Protein 6LZ2 (pdb70)

Solvent-accessible surface area: 28274 Å² total

Structure (mmCIF, N/CA/C/O backbone):
data_6LZ2
#
_entry.id   6LZ2
#
_cell.length_a   51.610
_cell.length_b   83.486
_cell.length_c   184.562
_cell.angle_alpha   90.000
_cell.angle_beta   90.000
_cell.angle_gamma   90.000
#
_symmetry.space_group_name_H-M   'P 21 21 21'
#
loop_
_entity.id
_entity.type
_entity.pdbx_description
1 polymer 'Thermostable green fluorescent protein'
2 polymer 'synthetic nanobody (sybody) 44 against the thermostable green fluorescent protein (TGP)'
3 non-polymer 'SODIUM ION'
4 non-polymer 'ACETATE ION'
5 non-polymer GLYCEROL
6 non-polymer 2-AMINO-2-HYDROXYMETHYL-PROPANE-1,3-DIOL
7 water water
#
loop_
_atom_site.group_PDB
_atom_site.id
_atom_site.type_symbol
_atom_site.label_atom_id
_atom_site.label_alt_id
_atom_site.label_comp_id
_atom_site.label_asym_id
_atom_site.label_entity_id
_atom_site.label_seq_id
_atom_site.pdbx_PDB_ins_code
_atom_site.Cartn_x
_atom_site.Cartn_y
_atom_site.Cartn_z
_atom_site.occupancy
_atom_site.B_iso_or_equiv
_atom_site.auth_seq_id
_atom_site.auth_comp_id
_atom_site.auth_asym_id
_atom_site.auth_atom_id
_atom_site.pdbx_PDB_model_num
ATOM 1 N N . ALA A 1 2 ? -26.99567 8.68033 45.95857 1.000 77.31452 2 ALA A N 1
ATOM 2 C CA . ALA A 1 2 ? -25.60371 8.85616 45.56669 1.000 73.04973 2 ALA A CA 1
ATOM 3 C C . ALA A 1 2 ? -24.65214 8.36527 46.65948 1.000 67.40058 2 ALA A C 1
ATOM 4 O O . ALA A 1 2 ? -24.87344 8.59655 47.84506 1.000 66.06451 2 ALA A O 1
ATOM 6 N N . SER A 1 3 ? -23.59792 7.67169 46.25541 1.000 70.22739 3 SER A N 1
ATOM 7 C CA . SER A 1 3 ? -22.49513 7.38243 47.15629 1.000 60.61183 3 SER A CA 1
ATOM 8 C C . SER A 1 3 ? -21.45037 8.48076 47.05177 1.000 55.66513 3 SER A C 1
ATOM 9 O O . SER A 1 3 ? -21.30941 9.13830 46.01384 1.000 56.49555 3 SER A O 1
ATOM 12 N N . VAL A 1 4 ? -20.70582 8.66954 48.14237 1.000 43.76655 4 VAL A N 1
ATOM 13 C CA . VAL A 1 4 ? -19.54331 9.54662 48.09598 1.000 47.66417 4 VAL A CA 1
ATOM 14 C C . VAL A 1 4 ? -18.46193 8.96216 47.19573 1.000 35.63393 4 VAL A C 1
ATOM 15 O O . VAL A 1 4 ? -17.60010 9.69932 46.70566 1.000 42.79909 4 VAL A O 1
ATOM 19 N N . ILE A 1 5 ? -18.49278 7.65210 46.95449 1.000 36.16116 5 ILE A N 1
ATOM 20 C CA . ILE A 1 5 ? -17.55183 7.00888 46.04522 1.000 39.30848 5 ILE A CA 1
ATOM 21 C C . ILE A 1 5 ? -18.17778 7.06540 44.65304 1.000 38.73680 5 ILE A C 1
ATOM 22 O O . ILE A 1 5 ? -19.09741 6.30241 44.34232 1.000 40.52971 5 ILE A O 1
ATOM 27 N N . LYS A 1 6 ? -17.67519 7.97747 43.81524 1.000 36.94400 6 LYS A N 1
ATOM 28 C CA . LYS A 1 6 ? -18.17361 8.20084 42.45955 1.000 41.33928 6 LYS A CA 1
ATOM 29 C C . LYS A 1 6 ? -17.70655 7.09653 41.51211 1.000 43.62396 6 LYS A C 1
ATOM 30 O O . LYS A 1 6 ? -16.76660 6.35803 41.82320 1.000 36.64681 6 LYS A O 1
ATOM 36 N N . PRO A 1 7 ? -18.34709 6.96377 40.33987 1.000 45.77850 7 PRO A N 1
ATOM 37 C CA . PRO A 1 7 ? -17.85701 5.99491 39.34264 1.000 42.14335 7 PRO A CA 1
ATOM 38 C C . PRO A 1 7 ? -16.42963 6.24680 38.89976 1.000 35.37701 7 PRO A C 1
ATOM 39 O O . PRO A 1 7 ? -15.75204 5.31024 38.45175 1.000 35.77369 7 PRO A O 1
ATOM 43 N N . GLU A 1 8 ? -15.95185 7.47565 38.99524 1.000 33.73525 8 GLU A N 1
ATOM 44 C CA . GLU A 1 8 ? -14.57179 7.78434 38.67760 1.000 40.27355 8 GLU A CA 1
ATOM 45 C C . GLU A 1 8 ? -14.01728 8.62200 39.81473 1.000 41.57256 8 GLU A C 1
ATOM 46 O O . GLU A 1 8 ? -14.63731 9.61185 40.21718 1.000 37.52948 8 GLU A O 1
ATOM 52 N N . MET A 1 9 ? -12.86708 8.21148 40.34423 1.000 37.51915 9 MET A N 1
ATOM 53 C CA . MET A 1 9 ? -12.22632 8.89399 41.45954 1.000 32.93983 9 MET A CA 1
ATOM 54 C C . MET A 1 9 ? -10.77919 9.15928 41.09296 1.000 33.31646 9 MET A C 1
ATOM 55 O O . MET A 1 9 ? -10.08836 8.25807 40.60846 1.000 31.71231 9 MET A O 1
ATOM 60 N N . LYS A 1 10 ? -10.32970 10.39147 41.30392 1.000 27.66256 10 LYS A N 1
ATOM 61 C CA . LYS A 1 10 ? -8.91942 10.68811 41.15234 1.000 36.56205 10 LYS A CA 1
ATOM 62 C C . LYS A 1 10 ? -8.14725 10.22814 42.38964 1.000 34.56006 10 LYS A C 1
ATOM 63 O O . LYS A 1 10 ? -8.72068 9.82255 43.40500 1.000 32.00575 10 LYS A O 1
ATOM 69 N N . ILE A 1 11 ? -6.82376 10.28106 42.27950 1.000 36.15987 11 ILE A N 1
ATOM 70 C CA . ILE A 1 11 ? -5.90401 9.82815 43.31576 1.000 32.76859 11 ILE A CA 1
ATOM 71 C C . ILE A 1 11 ? -4.76507 10.82643 43.40132 1.000 35.70709 11 ILE A C 1
ATOM 72 O O . ILE A 1 11 ? -4.21618 11.24169 42.37479 1.000 32.57655 11 ILE A O 1
ATOM 77 N N . LYS A 1 12 ? -4.39475 11.19667 44.62151 1.000 35.77327 12 LYS A N 1
ATOM 78 C CA . LYS A 1 12 ? -3.13636 11.88039 44.87957 1.000 33.59034 12 LYS A CA 1
ATOM 79 C C . LYS A 1 12 ? -2.46813 11.20504 46.06290 1.000 33.58367 12 LYS A C 1
ATOM 80 O O . LYS A 1 12 ? -3.13372 10.82428 47.02624 1.000 34.35049 12 LYS A O 1
ATOM 86 N N . LEU A 1 13 ? -1.15323 11.06619 46.00490 1.000 34.12174 13 LEU A N 1
ATOM 87 C CA . LEU A 1 13 ? -0.47729 10.34392 47.06508 1.000 36.23902 13 LEU A CA 1
ATOM 88 C C . LEU A 1 13 ? 0.92758 10.88643 47.21130 1.000 35.57832 13 LEU A C 1
ATOM 89 O O . LEU A 1 13 ? 1.48450 11.49309 46.28919 1.000 32.42851 13 LEU A O 1
ATOM 94 N N . ARG A 1 14 ? 1.50200 10.61661 48.37761 1.000 30.75608 14 ARG A N 1
ATOM 95 C CA . ARG A 1 14 ? 2.90289 10.87935 48.65318 1.000 32.48817 14 ARG A CA 1
ATOM 96 C C . ARG A 1 14 ? 3.42926 9.71218 49.47077 1.000 34.46746 14 ARG A C 1
ATOM 97 O O . ARG A 1 14 ? 2.78690 9.29965 50.43990 1.000 35.25438 14 ARG A O 1
ATOM 105 N N . MET A 1 15 ? 4.57705 9.16919 49.07093 1.000 32.31280 15 MET A N 1
ATOM 106 C CA . MET A 1 15 ? 5.25260 8.11707 49.82305 1.000 33.67788 15 MET A CA 1
ATOM 107 C C . MET A 1 15 ? 6.61449 8.63734 50.25076 1.000 32.13623 15 MET A C 1
ATOM 108 O O . MET A 1 15 ? 7.34555 9.22092 49.44188 1.000 37.18901 15 MET A O 1
ATOM 113 N N . GLU A 1 16 ? 6.92801 8.46212 51.52263 1.000 35.03347 16 GLU A N 1
ATOM 114 C CA . GLU A 1 16 ? 8.26832 8.67846 52.03796 1.000 32.89787 16 GLU A CA 1
ATOM 115 C C . GLU A 1 16 ? 8.74954 7.35659 52.60511 1.000 34.37888 16 GLU A C 1
ATOM 116 O O . GLU A 1 16 ? 7.98085 6.62134 53.23563 1.000 29.99229 16 GLU A O 1
ATOM 122 N N . GLY A 1 17 ? 10.00770 7.03919 52.36615 1.000 32.72082 17 GLY A N 1
ATOM 123 C CA . GLY A 1 17 ? 10.48249 5.79596 52.91024 1.000 34.92986 17 GLY A CA 1
ATOM 124 C C . GLY A 1 17 ? 11.96641 5.61807 52.73185 1.000 27.90283 17 GLY A C 1
ATOM 125 O O . GLY A 1 17 ? 12.68945 6.54760 52.37473 1.000 33.50324 17 GLY A O 1
ATOM 126 N N . ALA A 1 18 ? 12.39808 4.39083 52.99651 1.000 28.40963 18 ALA A N 1
ATOM 127 C CA . ALA A 1 18 ? 13.79397 4.01248 52.88939 1.000 32.24814 18 ALA A CA 1
ATOM 128 C C . ALA A 1 18 ? 13.87430 2.49929 52.74465 1.000 31.81253 18 ALA A C 1
ATOM 129 O O . ALA A 1 18 ? 13.11688 1.75455 53.38048 1.000 33.48879 18 ALA A O 1
ATOM 131 N N . VAL A 1 19 ? 14.78781 2.05919 51.89001 1.000 31.02751 19 VAL A N 1
ATOM 132 C CA . VAL A 1 19 ? 15.04349 0.65061 51.64523 1.000 32.64685 19 VAL A CA 1
ATOM 133 C C . VAL A 1 19 ? 16.53234 0.43625 51.81510 1.000 34.30947 19 VAL A C 1
ATOM 134 O O . VAL A 1 19 ? 17.33137 1.11146 51.15225 1.000 29.91137 19 VAL A O 1
ATOM 138 N N . ASN A 1 20 ? 16.90155 -0.46992 52.72868 1.000 33.05170 20 ASN A N 1
ATOM 139 C CA . ASN A 1 20 ? 18.30405 -0.76923 53.02561 1.000 36.68443 20 ASN A CA 1
ATOM 140 C C . ASN A 1 20 ? 19.08811 0.51677 53.27743 1.000 38.67227 20 ASN A C 1
ATOM 141 O O . ASN A 1 20 ? 20.24306 0.65604 52.86857 1.000 40.49979 20 ASN A O 1
ATOM 146 N N . GLY A 1 21 ? 18.43380 1.48803 53.91850 1.000 33.89366 21 GLY A N 1
ATOM 147 C CA . GLY A 1 21 ? 19.05764 2.74715 54.25463 1.000 37.04704 21 GLY A CA 1
ATOM 148 C C . GLY A 1 21 ? 18.92413 3.85016 53.21876 1.000 39.73024 21 GLY A C 1
ATOM 149 O O . GLY A 1 21 ? 19.19045 5.01070 53.54658 1.000 40.65037 21 GLY A O 1
ATOM 150 N N . HIS A 1 22 ? 18.51726 3.54014 51.98377 1.000 36.69252 22 HIS A N 1
ATOM 151 C CA . HIS A 1 22 ? 18.39592 4.57015 50.94837 1.000 35.76711 22 HIS A CA 1
ATOM 152 C C . HIS A 1 22 ? 17.03858 5.26295 51.04042 1.000 37.10336 22 HIS A C 1
ATOM 153 O O . HIS A 1 22 ? 15.99662 4.62844 50.82208 1.000 34.71148 22 HIS A O 1
ATOM 160 N N . LYS A 1 23 ? 17.05377 6.56649 51.32622 1.000 30.78197 23 LYS A N 1
ATOM 161 C CA . LYS A 1 23 ? 15.83857 7.33929 51.54443 1.000 31.86794 23 LYS A CA 1
ATOM 162 C C . LYS A 1 23 ? 15.27699 7.82116 50.21790 1.000 32.33291 23 LYS A C 1
ATOM 163 O O . LYS A 1 23 ? 16.02123 8.07811 49.27451 1.000 36.31393 23 LYS A O 1
ATOM 169 N N . PHE A 1 24 ? 13.95396 7.97260 50.15728 1.000 35.77701 24 PHE A N 1
ATOM 170 C CA . PHE A 1 24 ? 13.34886 8.43966 48.91726 1.000 33.93951 24 PHE A CA 1
ATOM 171 C C . PHE A 1 24 ? 11.97987 9.02862 49.20388 1.000 36.94150 24 PHE A C 1
ATOM 172 O O . PHE A 1 24 ? 11.36218 8.75004 50.23510 1.000 32.04233 24 PHE A O 1
ATOM 180 N N . VAL A 1 25 ? 11.52187 9.85850 48.26954 1.000 34.86160 25 VAL A N 1
ATOM 181 C CA . VAL A 1 25 ? 10.16829 10.40000 48.26847 1.000 37.07461 25 VAL A CA 1
ATOM 182 C C . VAL A 1 25 ? 9.59649 10.19553 46.87173 1.000 36.02338 25 VAL A C 1
ATOM 183 O O . VAL A 1 25 ? 10.26946 10.49604 45.87741 1.000 38.35966 25 VAL A O 1
ATOM 187 N N . ILE A 1 26 ? 8.36673 9.67969 46.79710 1.000 33.92199 26 ILE A N 1
ATOM 188 C CA . ILE A 1 26 ? 7.65486 9.48670 45.53390 1.000 32.77345 26 ILE A CA 1
ATOM 189 C C . ILE A 1 26 ? 6.27595 10.12403 45.65074 1.000 34.10934 26 ILE A C 1
ATOM 190 O O . ILE A 1 26 ? 5.57699 9.93054 46.65157 1.000 34.79605 26 ILE A O 1
ATOM 195 N N . GLU A 1 27 ? 5.88968 10.89728 44.64507 1.000 29.18240 27 GLU A N 1
ATOM 196 C CA . GLU A 1 27 ? 4.54934 11.43951 44.59618 1.000 34.79007 27 GLU A CA 1
ATOM 197 C C . GLU A 1 27 ? 3.81088 10.85200 43.40439 1.000 34.72869 27 GLU A C 1
ATOM 198 O O . GLU A 1 27 ? 4.42391 10.42363 42.42217 1.000 32.03531 27 GLU A O 1
ATOM 204 N N . GLY A 1 28 ? 2.48575 10.83826 43.50194 1.000 33.53374 28 GLY A N 1
ATOM 205 C CA . GLY A 1 28 ? 1.66265 10.20152 42.48680 1.000 33.38493 28 GLY A CA 1
ATOM 206 C C . GLY A 1 28 ? 0.35948 10.93371 42.24488 1.000 36.07006 28 GLY A C 1
ATOM 207 O O . GLY A 1 28 ? -0.21647 11.54372 43.15429 1.000 33.91664 28 GLY A O 1
ATOM 208 N N . GLU A 1 29 ? -0.10710 10.85715 40.99769 1.000 33.97703 29 GLU A N 1
ATOM 209 C CA . GLU A 1 29 ? -1.42757 11.31101 40.58416 1.000 37.42098 29 GLU A CA 1
ATOM 210 C C . GLU A 1 29 ? -2.03502 10.24294 39.69420 1.000 33.05164 29 GLU A C 1
ATOM 211 O O . GLU A 1 29 ? -1.33069 9.58724 38.92502 1.000 31.53227 29 GLU A O 1
ATOM 217 N N . GLY A 1 30 ? -3.34318 10.07678 39.77695 1.000 30.98803 30 GLY A N 1
ATOM 218 C CA . GLY A 1 30 ? -3.94230 9.07566 38.92507 1.000 33.52609 30 GLY A CA 1
ATOM 219 C C . GLY A 1 30 ? -5.44772 9.15277 38.94494 1.000 33.86725 30 GLY A C 1
ATOM 220 O O . GLY A 1 30 ? -6.04075 10.10468 39.45921 1.000 31.36011 30 GLY A O 1
ATOM 221 N N . ILE A 1 31 ? -6.06120 8.10881 38.39434 1.000 29.93781 31 ILE A N 1
ATOM 222 C CA . ILE A 1 31 ? -7.50695 8.04901 38.31832 1.000 30.23692 31 ILE A CA 1
ATOM 223 C C . ILE A 1 31 ? -7.89938 6.59524 38.15347 1.000 29.61940 31 ILE A C 1
ATOM 224 O O . ILE A 1 31 ? -7.14210 5.79055 37.60478 1.000 28.64815 31 ILE A O 1
ATOM 229 N N . GLY A 1 32 ? -9.07595 6.25113 38.65834 1.000 29.51965 32 GLY A N 1
ATOM 230 C CA . GLY A 1 32 ? -9.56068 4.89600 38.51373 1.000 30.86811 32 GLY A CA 1
ATOM 231 C C . GLY A 1 32 ? -11.06885 4.84487 38.61371 1.000 32.08449 32 GLY A C 1
ATOM 232 O O . GLY A 1 32 ? -11.74695 5.86288 38.78531 1.000 29.67698 32 GLY A O 1
ATOM 233 N N . LYS A 1 33 ? -11.58404 3.62230 38.50624 1.000 32.17615 33 LYS A N 1
ATOM 234 C CA . LYS A 1 33 ? -13.01685 3.33107 38.54227 1.000 32.52763 33 LYS A CA 1
ATOM 235 C C . LYS A 1 33 ? -13.27346 2.36383 39.69147 1.000 28.60276 33 LYS A C 1
ATOM 236 O O . LYS A 1 33 ? -13.13458 1.13807 39.53258 1.000 29.23551 33 LYS A O 1
ATOM 242 N N . PRO A 1 34 ? -13.63373 2.87889 40.87974 1.000 29.77707 34 PRO A N 1
ATOM 243 C CA . PRO A 1 34 ? -13.75140 2.01532 42.06811 1.000 27.38565 34 PRO A CA 1
ATOM 244 C C . PRO A 1 34 ? -14.65506 0.81362 41.89696 1.000 27.93578 34 PRO A C 1
ATOM 245 O O . PRO A 1 34 ? -14.32409 -0.25841 42.41706 1.000 29.82230 34 PRO A O 1
ATOM 249 N N . TYR A 1 35 ? -15.77975 0.95215 41.17940 1.000 29.70468 35 TYR A N 1
ATOM 250 C CA . TYR A 1 35 ? -16.72318 -0.15348 41.03209 1.000 30.40784 35 TYR A CA 1
ATOM 251 C C . TYR A 1 35 ? -16.29596 -1.14522 39.95600 1.000 36.19326 35 TYR A C 1
ATOM 252 O O . TYR A 1 35 ? -16.77386 -2.28737 39.96745 1.000 31.41707 35 TYR A O 1
ATOM 261 N N . GLU A 1 36 ? -15.40453 -0.74022 39.03961 1.000 33.75748 36 GLU A N 1
ATOM 262 C CA . GLU A 1 36 ? -14.78425 -1.65854 38.08541 1.000 36.48640 36 GLU A CA 1
ATOM 263 C C . GLU A 1 36 ? -13.54688 -2.35172 38.64016 1.000 33.40807 36 GLU A C 1
ATOM 264 O O . GLU A 1 36 ? -13.10644 -3.35935 38.06719 1.000 34.16052 36 GLU A O 1
ATOM 270 N N . GLY A 1 37 ? -12.97004 -1.83112 39.72100 1.000 30.51533 37 GLY A N 1
ATOM 271 C CA . GLY A 1 37 ? -11.72974 -2.37373 40.24789 1.000 26.43675 37 GLY A CA 1
ATOM 272 C C . GLY A 1 37 ? -10.49087 -2.07844 39.41757 1.000 30.94866 37 GLY A C 1
ATOM 273 O O . GLY A 1 37 ? -9.55784 -2.88301 39.41801 1.000 30.99466 37 GLY A O 1
ATOM 274 N N . THR A 1 38 ? -10.44657 -0.93547 38.72198 1.000 28.96638 38 THR A N 1
ATOM 275 C CA . THR A 1 38 ? -9.33416 -0.57900 37.84569 1.000 30.60401 38 THR A CA 1
ATOM 276 C C . THR A 1 38 ? -8.82024 0.80404 38.20083 1.000 30.01535 38 THR A C 1
ATOM 277 O O . THR A 1 38 ? -9.61221 1.71699 38.45415 1.000 35.18719 38 THR A O 1
ATOM 281 N N . GLN A 1 39 ? -7.49787 0.96998 38.17294 1.000 28.52578 39 GLN A N 1
ATOM 282 C CA . GLN A 1 39 ? -6.88743 2.26096 38.45450 1.000 26.70412 39 GLN A CA 1
ATOM 283 C C . GLN A 1 39 ? -5.53346 2.36928 37.76556 1.000 25.05414 39 GLN A C 1
ATOM 284 O O . GLN A 1 39 ? -4.85820 1.36543 37.52406 1.000 26.74151 39 GLN A O 1
ATOM 290 N N . THR A 1 40 ? -5.13544 3.60760 37.48760 1.000 25.79100 40 THR A N 1
ATOM 291 C CA . THR A 1 40 ? -3.86828 3.93379 36.85249 1.000 26.27763 40 THR A CA 1
ATOM 292 C C . THR A 1 40 ? -3.21631 5.10416 37.57263 1.000 26.94399 40 THR A C 1
ATOM 293 O O . THR A 1 40 ? -3.88488 6.09110 37.89708 1.000 33.23822 40 THR A O 1
ATOM 297 N N . LEU A 1 41 ? -1.91110 5.00441 37.81206 1.000 26.65609 41 LEU A N 1
ATOM 298 C CA . LEU A 1 41 ? -1.19156 6.02816 38.55919 1.000 28.63213 41 LEU A CA 1
ATOM 299 C C . LEU A 1 41 ? 0.06265 6.43304 37.80699 1.000 29.47907 41 LEU A C 1
ATOM 300 O O . LEU A 1 41 ? 0.75568 5.58548 37.23116 1.000 32.15414 41 LEU A O 1
ATOM 305 N N . ASP A 1 42 ? 0.35190 7.72946 37.81763 1.000 30.75737 42 ASP A N 1
ATOM 306 C CA . ASP A 1 42 ? 1.61391 8.25621 37.32027 1.000 33.54745 42 ASP A CA 1
ATOM 307 C C . ASP A 1 42 ? 2.45170 8.67050 38.52080 1.000 31.19156 42 ASP A C 1
ATOM 308 O O . ASP A 1 42 ? 2.08086 9.60461 39.23978 1.000 30.47893 42 ASP A O 1
ATOM 313 N N . LEU A 1 43 ? 3.57896 7.99218 38.71806 1.000 31.64387 43 LEU A N 1
ATOM 314 C CA . LEU A 1 43 ? 4.41576 8.15970 39.89710 1.000 30.38030 43 LEU A CA 1
ATOM 315 C C . LEU A 1 43 ? 5.71989 8.83534 39.51428 1.000 32.86355 43 LEU A C 1
ATOM 316 O O . LEU A 1 43 ? 6.28006 8.55405 38.44997 1.000 32.40860 43 LEU A O 1
ATOM 321 N N . THR A 1 44 ? 6.20132 9.71308 40.39387 1.000 31.48472 44 THR A N 1
ATOM 322 C CA . THR A 1 44 ? 7.41475 10.49071 40.16509 1.000 39.70761 44 THR A CA 1
ATOM 323 C C . THR A 1 44 ? 8.29598 10.44652 41.40521 1.000 31.46666 44 THR A C 1
ATOM 324 O O . THR A 1 44 ? 7.81953 10.71625 42.51359 1.000 33.06468 44 THR A O 1
ATOM 328 N N . VAL A 1 45 ? 9.56394 10.08712 41.21538 1.000 31.78083 45 VAL A N 1
ATOM 329 C CA . VAL A 1 45 ? 10.56941 10.10997 42.27923 1.000 32.98870 45 VAL A CA 1
ATOM 330 C C . VAL A 1 45 ? 10.99376 11.55724 42.49076 1.000 39.76258 45 VAL A C 1
ATOM 331 O O . VAL A 1 45 ? 11.65562 12.14688 41.63260 1.000 35.42710 45 VAL A O 1
ATOM 335 N N . GLU A 1 46 ? 10.62034 12.12732 43.63774 1.000 38.52987 46 GLU A N 1
ATOM 336 C CA . GLU A 1 46 ? 10.94129 13.51247 43.97124 1.000 42.19770 46 GLU A CA 1
ATOM 337 C C . GLU A 1 46 ? 12.22428 13.66252 44.78348 1.000 44.50259 46 GLU A C 1
ATOM 338 O O . GLU A 1 46 ? 12.81268 14.75102 44.79136 1.000 41.57705 46 GLU A O 1
ATOM 344 N N . GLU A 1 47 ? 12.64506 12.61910 45.49423 1.000 39.99371 47 GLU A N 1
ATOM 345 C CA . GLU A 1 47 ? 13.89785 12.60957 46.23367 1.000 39.33122 47 GLU A CA 1
ATOM 346 C C . GLU A 1 47 ? 14.46291 11.20144 46.20782 1.000 38.76551 47 GLU A C 1
ATOM 347 O O . GLU A 1 47 ? 13.71462 10.21883 46.23434 1.000 35.83995 47 GLU A O 1
ATOM 353 N N . GLY A 1 48 ? 15.78944 11.11292 46.16321 1.000 35.34801 48 GLY A N 1
ATOM 354 C CA . GLY A 1 48 ? 16.47173 9.83904 46.19674 1.000 31.27687 48 GLY A CA 1
ATOM 355 C C . GLY A 1 48 ? 16.67634 9.18823 44.85230 1.000 35.98323 48 GLY A C 1
ATOM 356 O O . GLY A 1 48 ? 17.07238 8.01899 44.80842 1.000 41.36669 48 GLY A O 1
ATOM 357 N N . ALA A 1 49 ? 16.39314 9.89409 43.75723 1.000 35.52659 49 ALA A N 1
ATOM 358 C CA . ALA A 1 49 ? 16.64084 9.34844 42.43559 1.000 40.93719 49 ALA A CA 1
ATOM 359 C C . ALA A 1 49 ? 18.14432 9.28361 42.19370 1.000 40.90346 49 ALA A C 1
ATOM 360 O O . ALA A 1 49 ? 18.88168 10.15630 42.65955 1.000 48.12167 49 ALA A O 1
ATOM 362 N N . PRO A 1 50 ? 18.63675 8.24673 41.50711 1.000 42.57819 50 PRO A N 1
ATOM 363 C CA . PRO A 1 50 ? 17.87020 7.08986 41.03406 1.000 44.53689 50 PRO A CA 1
ATOM 364 C C . PRO A 1 50 ? 17.74405 6.01374 42.11874 1.000 42.54417 50 PRO A C 1
ATOM 365 O O . PRO A 1 50 ? 18.70001 5.78662 42.87522 1.000 40.10902 50 PRO A O 1
ATOM 369 N N . LEU A 1 51 ? 16.59150 5.35958 42.20128 1.000 39.55201 51 LEU A N 1
ATOM 370 C CA . LEU A 1 51 ? 16.40234 4.34851 43.23188 1.000 30.90624 51 LEU A CA 1
ATOM 371 C C . LEU A 1 51 ? 17.35057 3.18066 42.99142 1.000 34.80159 51 LEU A C 1
ATOM 372 O O . LEU A 1 51 ? 17.43839 2.68607 41.86780 1.000 32.14217 51 LEU A O 1
ATOM 377 N N . PRO A 1 52 ? 18.06643 2.71025 44.01488 1.000 43.43732 52 PRO A N 1
ATOM 378 C CA . PRO A 1 52 ? 19.01135 1.60435 43.81561 1.000 35.32610 52 PRO A CA 1
ATOM 379 C C . PRO A 1 52 ? 18.41573 0.22805 44.05822 1.000 43.06981 52 PRO A C 1
ATOM 380 O O . PRO A 1 52 ? 19.16590 -0.71546 44.32426 1.000 43.61983 52 PRO A O 1
ATOM 384 N N . PHE A 1 53 ? 17.09007 0.09369 43.98835 1.000 33.87973 53 PHE A N 1
ATOM 385 C CA . PHE A 1 53 ? 16.42692 -1.16906 44.27359 1.000 34.25388 53 PHE A CA 1
ATOM 386 C C . PHE A 1 53 ? 15.27034 -1.35730 43.30334 1.000 30.29125 53 PHE A C 1
ATOM 387 O O . PHE A 1 53 ? 14.79055 -0.40613 42.68091 1.000 31.08037 53 PHE A O 1
ATOM 395 N N . SER A 1 54 ? 14.81558 -2.60114 43.19732 1.000 28.55416 54 SER A N 1
ATOM 396 C CA . SER A 1 54 ? 13.70536 -2.91939 42.30749 1.000 30.89875 54 SER A CA 1
ATOM 397 C C . SER A 1 54 ? 12.48385 -2.07889 42.65167 1.000 31.62271 54 SER A C 1
ATOM 398 O O . SER A 1 54 ? 12.02768 -2.06995 43.80276 1.000 31.23267 54 SER A O 1
ATOM 401 N N . TYR A 1 55 ? 11.95828 -1.36157 41.65246 1.000 29.42650 55 TYR A N 1
ATOM 402 C CA . TYR A 1 55 ? 10.74995 -0.57879 41.87540 1.000 28.46904 55 TYR A CA 1
ATOM 403 C C . TYR A 1 55 ? 9.56848 -1.45610 42.26963 1.000 30.77535 55 TYR A C 1
ATOM 404 O O . TYR A 1 55 ? 8.65907 -0.97791 42.95911 1.000 26.88002 55 TYR A O 1
ATOM 413 N N . ASP A 1 56 ? 9.58066 -2.73578 41.87596 1.000 26.34194 56 ASP A N 1
ATOM 414 C CA . ASP A 1 56 ? 8.42698 -3.60116 42.10189 1.000 27.47009 56 ASP A CA 1
ATOM 415 C C . ASP A 1 56 ? 8.09775 -3.76662 43.58590 1.000 30.50170 56 ASP A C 1
ATOM 416 O O . ASP A 1 56 ? 6.92952 -3.98252 43.93206 1.000 23.16486 56 ASP A O 1
ATOM 421 N N . ILE A 1 57 ? 9.08777 -3.66763 44.48134 1.000 25.73624 57 ILE A N 1
ATOM 422 C CA . ILE A 1 57 ? 8.76685 -3.90360 45.88994 1.000 25.44751 57 ILE A CA 1
ATOM 423 C C . ILE A 1 57 ? 7.84943 -2.82310 46.43129 1.000 26.73015 57 ILE A C 1
ATOM 424 O O . ILE A 1 57 ? 7.18654 -3.03965 47.45281 1.000 24.75561 57 ILE A O 1
ATOM 429 N N . LEU A 1 58 ? 7.79778 -1.66735 45.77178 1.000 23.18238 58 LEU A N 1
ATOM 430 C CA . LEU A 1 58 ? 6.96763 -0.54504 46.19434 1.000 24.15231 58 LEU A CA 1
ATOM 431 C C . LEU A 1 58 ? 5.54059 -0.60690 45.66213 1.000 25.56092 58 LEU A C 1
ATOM 432 O O . LEU A 1 58 ? 4.63399 -0.03696 46.28660 1.000 25.83556 58 LEU A O 1
ATOM 437 N N . THR A 1 59 ? 5.30525 -1.27400 44.51332 1.000 26.33832 59 THR A N 1
ATOM 438 C CA . THR A 1 59 ? 4.07223 -0.96263 43.78814 1.000 23.78315 59 THR A CA 1
ATOM 439 C C . THR A 1 59 ? 2.78723 -1.37452 44.51993 1.000 22.95073 59 THR A C 1
ATOM 440 O O . THR A 1 59 ? 1.80010 -0.62513 44.45569 1.000 24.71816 59 THR A O 1
ATOM 444 N N . PRO A 1 60 ? 2.73326 -2.49877 45.24530 1.000 25.91928 60 PRO A N 1
ATOM 445 C CA . PRO A 1 60 ? 1.50910 -2.77883 46.02056 1.000 31.13020 60 PRO A CA 1
ATOM 446 C C . PRO A 1 60 ? 1.24512 -1.77585 47.13767 1.000 30.15220 60 PRO A C 1
ATOM 447 O O . PRO A 1 60 ? 0.10958 -1.69200 47.61437 1.000 24.04711 60 PRO A O 1
ATOM 451 N N . ALA A 1 61 ? 2.23771 -1.00570 47.56754 1.000 20.78519 61 ALA A N 1
ATOM 452 C CA . ALA A 1 61 ? 1.93876 0.05421 48.51897 1.000 24.27729 61 ALA A CA 1
ATOM 453 C C . ALA A 1 61 ? 1.24710 1.23521 47.84792 1.000 30.58407 61 ALA A C 1
ATOM 454 O O . ALA A 1 61 ? 0.53583 1.98572 48.52671 1.000 30.09983 61 ALA A O 1
ATOM 456 N N . PHE A 1 62 ? 1.41632 1.39797 46.53073 1.000 30.51760 62 PHE A N 1
ATOM 457 C CA . PHE A 1 62 ? 0.77823 2.48461 45.80048 1.000 25.55447 62 PHE A CA 1
ATOM 458 C C . PHE A 1 62 ? -0.66002 2.12678 45.45437 1.000 29.93439 62 PHE A C 1
ATOM 459 O O . PHE A 1 62 ? -1.53211 2.99371 45.42166 1.000 30.24203 62 PHE A O 1
ATOM 491 N N . ASN A 1 64 ? -4.91554 0.69056 47.60613 1.000 29.79027 66 ASN A N 1
ATOM 492 C CA . ASN A 1 64 ? -6.22736 1.16702 48.02742 1.000 28.30346 66 ASN A CA 1
ATOM 493 C C . ASN A 1 64 ? -7.32031 0.20057 47.57471 1.000 32.25268 66 ASN A C 1
ATOM 494 O O . ASN A 1 64 ? -7.75088 0.21328 46.41727 1.000 30.89011 66 ASN A O 1
ATOM 499 N N . ARG A 1 65 ? -7.78647 -0.62432 48.50867 1.000 25.22381 67 ARG A N 1
ATOM 500 C CA . ARG A 1 65 ? -8.81200 -1.60868 48.19354 1.000 30.27463 67 ARG A CA 1
ATOM 501 C C . ARG A 1 65 ? -10.19131 -0.99385 47.92802 1.000 28.38431 67 ARG A C 1
ATOM 502 O O . ARG A 1 65 ? -11.10944 -1.75178 47.60661 1.000 31.46381 67 ARG A O 1
ATOM 510 N N . ALA A 1 66 ? -10.37156 0.32877 48.01646 1.000 27.76534 68 ALA A N 1
ATOM 511 C CA . ALA A 1 66 ? -11.58254 0.91524 47.44027 1.000 29.82963 68 ALA A CA 1
ATOM 512 C C . ALA A 1 66 ? -11.69172 0.61555 45.94634 1.000 34.60276 68 ALA A C 1
ATOM 513 O O . ALA A 1 66 ? -12.80664 0.51478 45.40794 1.000 29.43615 68 ALA A O 1
ATOM 515 N N . PHE A 1 67 ? -10.55218 0.48612 45.25768 1.000 28.32822 69 PHE A N 1
ATOM 516 C CA . PHE A 1 67 ? -10.53541 0.12859 43.83607 1.000 30.85440 69 PHE A CA 1
ATOM 517 C C . PHE A 1 67 ? -10.59095 -1.39440 43.69408 1.000 29.23052 69 PHE A C 1
ATOM 518 O O . PHE A 1 67 ? -9.64263 -2.05677 43.26163 1.000 31.89350 69 PHE A O 1
ATOM 526 N N . THR A 1 68 ? -11.74849 -1.95140 44.04881 1.000 25.88984 70 THR A N 1
ATOM 527 C CA . THR A 1 68 ? -12.00539 -3.38480 43.92226 1.000 26.32504 70 THR A CA 1
ATOM 528 C C . THR A 1 68 ? -13.44160 -3.58866 43.47374 1.000 29.97547 70 THR A C 1
ATOM 529 O O . THR A 1 68 ? -14.35503 -2.99328 44.04981 1.000 31.84653 70 THR A O 1
ATOM 533 N N . LYS A 1 69 ? -13.65318 -4.42724 42.46370 1.000 33.61402 71 LYS A N 1
ATOM 534 C CA . LYS A 1 69 ? -15.01705 -4.75352 42.06606 1.000 32.11511 71 LYS A CA 1
ATOM 535 C C . LYS A 1 69 ? -15.58766 -5.72490 43.08768 1.000 30.33946 71 LYS A C 1
ATOM 536 O O . LYS A 1 69 ? -15.12943 -6.87017 43.19358 1.000 30.59189 71 LYS A O 1
ATOM 542 N N . TYR A 1 70 ? -16.58024 -5.26940 43.84580 1.000 31.35213 72 TYR A N 1
ATOM 543 C CA . TYR A 1 70 ? -17.18942 -6.09369 44.87112 1.000 33.00907 72 TYR A CA 1
ATOM 544 C C . TYR A 1 70 ? -18.55143 -6.57653 44.39621 1.000 39.69413 72 TYR A C 1
ATOM 545 O O . TYR A 1 70 ? -19.40399 -5.74749 44.03873 1.000 38.53497 72 TYR A O 1
ATOM 554 N N . PRO A 1 71 ? -18.79840 -7.88569 44.35482 1.000 42.69228 73 PRO A N 1
ATOM 555 C CA . PRO A 1 71 ? -20.15635 -8.36561 44.07989 1.000 39.86548 73 PRO A CA 1
ATOM 556 C C . PRO A 1 71 ? -21.10927 -7.94429 45.18683 1.000 44.09938 73 PRO A C 1
ATOM 557 O O . PRO A 1 71 ? -20.71835 -7.75863 46.34616 1.000 34.66247 73 PRO A O 1
ATOM 561 N N . GLU A 1 72 ? -22.38220 -7.80061 44.81202 1.000 44.17416 74 GLU A N 1
ATOM 562 C CA . GLU A 1 72 ? -23.36082 -7.19447 45.70906 1.000 43.70673 74 GLU A CA 1
ATOM 563 C C . GLU A 1 72 ? -23.59696 -8.01430 46.97118 1.000 36.61085 74 GLU A C 1
ATOM 564 O O . GLU A 1 72 ? -24.00375 -7.44869 47.98897 1.000 40.86914 74 GLU A O 1
ATOM 570 N N . ASP A 1 73 ? -23.34576 -9.31985 46.94033 1.000 36.20224 75 ASP A N 1
ATOM 571 C CA . ASP A 1 73 ? -23.57931 -10.16354 48.10181 1.000 43.95366 75 ASP A CA 1
ATOM 572 C C . ASP A 1 73 ? -22.36755 -10.27326 49.03500 1.000 44.81407 75 ASP A C 1
ATOM 573 O O . ASP A 1 73 ? -22.39737 -11.08519 49.96460 1.000 49.64044 75 ASP A O 1
ATOM 578 N N . ILE A 1 74 ? -21.32359 -9.47511 48.83093 1.000 39.74827 76 ILE A N 1
ATOM 579 C CA . ILE A 1 74 ? -20.21687 -9.37215 49.77499 1.000 44.24229 76 ILE A CA 1
ATOM 580 C C . ILE A 1 74 ? -20.13573 -7.92516 50.24103 1.000 34.99639 76 ILE A C 1
ATOM 581 O O . ILE A 1 74 ? -19.90368 -7.02791 49.42508 1.000 36.12281 76 ILE A O 1
ATOM 586 N N . PRO A 1 75 ? -20.31323 -7.64762 51.53028 1.000 37.66648 77 PRO A N 1
ATOM 587 C CA . PRO A 1 75 ? -20.14532 -6.27586 52.01706 1.000 36.83411 77 PRO A CA 1
ATOM 588 C C . PRO A 1 75 ? -18.76862 -5.73523 51.66187 1.000 40.06412 77 PRO A C 1
ATOM 589 O O . PRO A 1 75 ? -17.75260 -6.41933 51.79756 1.000 35.89703 77 PRO A O 1
ATOM 593 N N . ASP A 1 76 ? -18.75729 -4.50039 51.18200 1.000 33.97928 78 ASP A N 1
ATOM 594 C CA . ASP A 1 76 ? -17.56111 -3.82960 50.68716 1.000 32.77054 78 ASP A CA 1
ATOM 595 C C . ASP A 1 76 ? -17.05518 -2.96529 51.83631 1.000 34.90610 78 ASP A C 1
ATOM 596 O O . ASP A 1 76 ? -17.50890 -1.83477 52.02283 1.000 36.58227 78 ASP A O 1
ATOM 601 N N . TYR A 1 77 ? -16.11594 -3.50760 52.61495 1.000 33.92990 79 TYR A N 1
ATOM 602 C CA . TYR A 1 77 ? -15.59570 -2.78874 53.77730 1.000 34.06757 79 TYR A CA 1
ATOM 603 C C . TYR A 1 77 ? -14.96189 -1.47018 53.37354 1.000 35.42518 79 TYR A C 1
ATOM 604 O O . TYR A 1 77 ? -15.03431 -0.48488 54.11563 1.000 35.89525 79 TYR A O 1
ATOM 613 N N . PHE A 1 78 ? -14.36943 -1.41828 52.18301 1.000 35.39742 80 PHE A N 1
ATOM 614 C CA . PHE A 1 78 ? -13.53586 -0.27546 51.84391 1.000 34.43896 80 PHE A CA 1
ATOM 615 C C . PHE A 1 78 ? -14.36259 0.90673 51.35936 1.000 33.91183 80 PHE A C 1
ATOM 616 O O . PHE A 1 78 ? -14.14086 2.04358 51.80034 1.000 33.30578 80 PHE A O 1
ATOM 624 N N . LYS A 1 79 ? -15.31482 0.66179 50.45231 1.000 31.29846 81 LYS A N 1
ATOM 625 C CA . LYS A 1 79 ? -16.20072 1.73546 50.00758 1.000 33.18020 81 LYS A CA 1
ATOM 626 C C . LYS A 1 79 ? -17.06219 2.25810 51.15910 1.000 31.12124 81 LYS A C 1
ATOM 627 O O . LYS A 1 79 ? -17.25779 3.47428 51.29717 1.000 31.87460 81 LYS A O 1
ATOM 633 N N . GLN A 1 80 ? -17.53853 1.35958 52.02423 1.000 38.25735 82 GLN A N 1
ATOM 634 C CA . GLN A 1 80 ? -18.31594 1.78066 53.19214 1.000 40.13796 82 GLN A CA 1
ATOM 635 C C . GLN A 1 80 ? -17.53211 2.71666 54.10419 1.000 43.93137 82 GLN A C 1
ATOM 636 O O . GLN A 1 80 ? -18.13553 3.53580 54.80622 1.000 33.64043 82 GLN A O 1
ATOM 642 N N . ALA A 1 81 ? -16.19543 2.59501 54.13348 1.000 40.89955 83 ALA A N 1
ATOM 643 C CA . ALA A 1 81 ? -15.37370 3.39623 55.04196 1.000 38.40157 83 ALA A CA 1
ATOM 644 C C . ALA A 1 81 ? -15.33700 4.87308 54.66690 1.000 39.53359 83 ALA A C 1
ATOM 645 O O . ALA A 1 81 ? -14.79419 5.68014 55.42790 1.000 40.58468 83 ALA A O 1
ATOM 647 N N . PHE A 1 82 ? -15.88598 5.24928 53.54517 1.000 35.46905 84 PHE A N 1
ATOM 648 C CA . PHE A 1 82 ? -15.77607 6.65815 53.22391 1.000 38.38907 84 PHE A CA 1
ATOM 649 C C . PHE A 1 82 ? -17.08326 7.38495 53.52658 1.000 38.81208 84 PHE A C 1
ATOM 650 O O . PHE A 1 82 ? -18.15130 6.76635 53.58252 1.000 35.60758 84 PHE A O 1
ATOM 658 N N . PRO A 1 83 ? -17.03948 8.71252 53.74088 1.000 33.55003 85 PRO A N 1
ATOM 659 C CA . PRO A 1 83 ? -15.92774 9.63138 53.44245 1.000 37.78963 85 PRO A CA 1
ATOM 660 C C . PRO A 1 83 ? -14.81315 9.74789 54.49245 1.000 36.93198 85 PRO A C 1
ATOM 661 O O . PRO A 1 83 ? -13.77676 10.34689 54.20611 1.000 39.21407 85 PRO A O 1
ATOM 665 N N . GLU A 1 84 ? -15.00448 9.18559 55.68144 1.000 40.48132 86 GLU A N 1
ATOM 666 C CA . GLU A 1 84 ? -14.01441 9.39082 56.73254 1.000 41.76875 86 GLU A CA 1
ATOM 667 C C . GLU A 1 84 ? -12.68880 8.72913 56.37603 1.000 41.72966 86 GLU A C 1
ATOM 668 O O . GLU A 1 84 ? -11.61706 9.27729 56.66025 1.000 43.65707 86 GLU A O 1
ATOM 674 N N . GLY A 1 85 ? -12.73744 7.56655 55.73687 1.000 36.57536 87 GLY A N 1
ATOM 675 C CA . GLY A 1 85 ? -11.53530 6.92572 55.23988 1.000 37.20059 87 GLY A CA 1
ATOM 676 C C . GLY A 1 85 ? -11.08146 5.77917 56.12180 1.000 38.32520 87 GLY A C 1
ATOM 677 O O . GLY A 1 85 ? -11.72435 5.39722 57.10492 1.000 34.90752 87 GLY A O 1
ATOM 678 N N . TYR A 1 86 ? -9.94352 5.21071 55.73671 1.000 36.19193 88 TYR A N 1
ATOM 679 C CA . TYR A 1 86 ? -9.40091 4.05954 56.43466 1.000 28.76938 88 TYR A CA 1
ATOM 680 C C . TYR A 1 86 ? -7.88419 4.09166 56.31159 1.000 33.76224 88 TYR A C 1
ATOM 681 O O . TYR A 1 86 ? -7.31720 4.88567 55.55563 1.000 33.29296 88 TYR A O 1
ATOM 690 N N . SER A 1 87 ? -7.23208 3.22986 57.08930 1.000 31.52939 89 SER A N 1
ATOM 691 C CA . SER A 1 87 ? -5.78782 3.05274 57.04186 1.000 31.81395 89 SER A CA 1
ATOM 692 C C . SER A 1 87 ? -5.46344 1.56971 56.96863 1.000 30.24897 89 SER A C 1
ATOM 693 O O . SER A 1 87 ? -6.25422 0.72555 57.40068 1.000 27.96330 89 SER A O 1
ATOM 696 N N . TRP A 1 88 ? -4.29672 1.24880 56.40315 1.000 28.94765 90 TRP A N 1
ATOM 697 C CA . TRP A 1 88 ? -3.82111 -0.12483 56.43711 1.000 30.62126 90 TRP A CA 1
ATOM 698 C C . TRP A 1 88 ? -2.34040 -0.16024 56.78789 1.000 23.54109 90 TRP A C 1
ATOM 699 O O . TRP A 1 88 ? -1.60630 0.80216 56.56548 1.000 28.38835 90 TRP A O 1
ATOM 710 N N . GLU A 1 89 ? -1.91737 -1.27984 57.35408 1.000 29.65549 91 GLU A N 1
ATOM 711 C CA . GLU A 1 89 ? -0.50812 -1.54500 57.59588 1.000 30.73925 91 GLU A CA 1
ATOM 712 C C . GLU A 1 89 ? -0.20805 -2.94923 57.10927 1.000 25.10425 91 GLU A C 1
ATOM 713 O O . GLU A 1 89 ? -1.07436 -3.82845 57.13923 1.000 28.57445 91 GLU A O 1
ATOM 719 N N . ARG A 1 90 ? 1.02896 -3.15741 56.65951 1.000 29.22530 92 ARG A N 1
ATOM 720 C CA . ARG A 1 90 ? 1.35005 -4.36827 55.91589 1.000 28.56404 92 ARG A CA 1
ATOM 721 C C . ARG A 1 90 ? 2.79244 -4.77921 56.16849 1.000 28.21905 92 ARG A C 1
ATOM 722 O O . ARG A 1 90 ? 3.70565 -3.95012 56.09076 1.000 28.45935 92 ARG A O 1
ATOM 730 N N . SER A 1 91 ? 2.99440 -6.06341 56.43425 1.000 26.22790 93 SER A N 1
ATOM 731 C CA . SER A 1 91 ? 4.32697 -6.63771 56.51626 1.000 29.90342 93 SER A CA 1
ATOM 732 C C . SER A 1 91 ? 4.56193 -7.44980 55.25465 1.000 29.27984 93 SER A C 1
ATOM 733 O O . SER A 1 91 ? 3.66713 -8.18206 54.80754 1.000 30.88502 93 SER A O 1
ATOM 736 N N . MET A 1 92 ? 5.74460 -7.29170 54.65925 1.000 27.60953 94 MET A N 1
ATOM 737 C CA . MET A 1 92 ? 6.11069 -7.98435 53.42303 1.000 26.09497 94 MET A CA 1
ATOM 738 C C . MET A 1 92 ? 7.42170 -8.72813 53.68227 1.000 34.28806 94 MET A C 1
ATOM 739 O O . MET A 1 92 ? 8.49049 -8.11014 53.73346 1.000 28.69548 94 MET A O 1
ATOM 744 N N . THR A 1 93 ? 7.33192 -10.05355 53.85986 1.000 33.65453 95 THR A N 1
ATOM 745 C CA . THR A 1 93 ? 8.46226 -10.89740 54.25197 1.000 33.00647 95 THR A CA 1
ATOM 746 C C . THR A 1 93 ? 8.92324 -11.69993 53.04259 1.000 32.46385 95 THR A C 1
ATOM 747 O O . THR A 1 93 ? 8.18702 -12.55332 52.53909 1.000 32.12513 95 THR A O 1
ATOM 751 N N . TYR A 1 94 ? 10.13450 -11.43329 52.58427 1.000 31.34633 96 TYR A N 1
ATOM 752 C CA . TYR A 1 94 ? 10.65888 -12.07826 51.39092 1.000 29.87526 96 TYR A CA 1
ATOM 753 C C . TYR A 1 94 ? 11.39495 -13.37407 51.74568 1.000 34.08829 96 TYR A C 1
ATOM 754 O O . TYR A 1 94 ? 11.82128 -13.59025 52.88340 1.000 36.52304 96 TYR A O 1
ATOM 763 N N . GLU A 1 95 ? 11.53068 -14.25007 50.74885 1.000 33.60223 97 GLU A N 1
ATOM 764 C CA . GLU A 1 95 ? 12.10670 -15.56443 51.00686 1.000 37.82624 97 GLU A CA 1
ATOM 765 C C . GLU A 1 95 ? 13.58217 -15.50468 51.39337 1.000 39.41176 97 GLU A C 1
ATOM 766 O O . GLU A 1 95 ? 14.06956 -16.44667 52.02291 1.000 40.44544 97 GLU A O 1
ATOM 772 N N . ASP A 1 96 ? 14.30642 -14.43280 51.05438 1.000 35.34306 98 ASP A N 1
ATOM 773 C CA . ASP A 1 96 ? 15.68703 -14.28624 51.50769 1.000 35.20791 98 ASP A CA 1
ATOM 774 C C . ASP A 1 96 ? 15.79794 -13.41150 52.75902 1.000 38.26019 98 ASP A C 1
ATOM 775 O O . ASP A 1 96 ? 16.87069 -12.86742 53.03806 1.000 39.10176 98 ASP A O 1
ATOM 780 N N . GLN A 1 97 ? 14.70071 -13.26545 53.50454 1.000 33.06725 99 GLN A N 1
ATOM 781 C CA . GLN A 1 97 ? 14.57608 -12.53751 54.76393 1.000 39.18981 99 GLN A CA 1
ATOM 782 C C . GLN A 1 97 ? 14.66086 -11.02636 54.61727 1.000 32.81024 99 GLN A C 1
ATOM 783 O O . GLN A 1 97 ? 14.75133 -10.33062 55.62749 1.000 30.43121 99 GLN A O 1
ATOM 789 N N . GLY A 1 98 ? 14.63032 -10.48883 53.39962 1.000 32.66982 100 GLY A N 1
ATOM 790 C CA . GLY A 1 98 ? 14.26059 -9.09499 53.25110 1.000 28.93994 100 GLY A CA 1
ATOM 791 C C . GLY A 1 98 ? 12.89181 -8.84405 53.86080 1.000 30.20645 100 GLY A C 1
ATOM 792 O O . GLY A 1 98 ? 12.01542 -9.71091 53.85866 1.000 27.13749 100 GLY A O 1
ATOM 793 N N . ILE A 1 99 ? 12.71448 -7.65421 54.41791 1.000 31.49667 101 ILE A N 1
ATOM 794 C CA . ILE A 1 99 ? 11.49169 -7.34138 55.14388 1.000 29.53214 101 ILE A CA 1
ATOM 795 C C . ILE A 1 99 ? 11.10938 -5.89798 54.85647 1.000 29.35703 101 ILE A C 1
ATOM 796 O O . ILE A 1 99 ? 11.96271 -5.00656 54.88034 1.000 31.40556 101 ILE A O 1
ATOM 801 N N . CYS A 1 100 ? 9.82713 -5.66666 54.56053 1.000 24.31366 102 CYS A N 1
ATOM 802 C CA . CYS A 1 100 ? 9.30410 -4.31284 54.40060 1.000 20.25201 102 CYS A CA 1
ATOM 803 C C . CYS A 1 100 ? 8.02840 -4.14647 55.22184 1.000 27.46157 102 CYS A C 1
ATOM 804 O O . CYS A 1 100 ? 7.21306 -5.07454 55.31859 1.000 28.21468 102 CYS A O 1
ATOM 807 N N . ILE A 1 101 ? 7.86745 -2.96008 55.81139 1.000 26.10515 103 ILE A N 1
ATOM 808 C CA . ILE A 1 101 ? 6.67870 -2.59299 56.57391 1.000 28.63384 103 ILE A CA 1
ATOM 809 C C . ILE A 1 101 ? 6.17387 -1.27621 56.02077 1.000 24.91398 103 ILE A C 1
ATOM 810 O O . ILE A 1 101 ? 6.93887 -0.30945 55.91901 1.000 25.13588 103 ILE A O 1
ATOM 815 N N . ALA A 1 102 ? 4.89588 -1.22659 55.65946 1.000 26.16669 104 ALA A N 1
ATOM 816 C CA . ALA A 1 102 ? 4.34311 0.00178 55.11514 1.000 28.06407 104 ALA A CA 1
ATOM 817 C C . ALA A 1 102 ? 3.06064 0.35037 55.85013 1.000 22.67664 104 ALA A C 1
ATOM 818 O O . ALA A 1 102 ? 2.31709 -0.52926 56.28939 1.000 26.76921 104 ALA A O 1
ATOM 820 N N . THR A 1 103 ? 2.82834 1.65278 55.98724 1.000 24.20110 105 THR A N 1
ATOM 821 C CA . THR A 1 103 ? 1.61323 2.20380 56.56612 1.000 24.59023 105 THR A CA 1
ATOM 822 C C . THR A 1 103 ? 1.04977 3.26071 55.62556 1.000 27.91199 105 THR A C 1
ATOM 823 O O . THR A 1 103 ? 1.79341 4.11671 55.12971 1.000 28.01482 105 THR A O 1
ATOM 827 N N . SER A 1 104 ? -0.26605 3.22361 55.40289 1.000 22.57896 106 SER A N 1
ATOM 828 C CA . SER A 1 104 ? -0.91003 4.20464 54.53711 1.000 27.90851 106 SER A CA 1
ATOM 829 C C . SER A 1 104 ? -2.20872 4.70165 55.15922 1.000 30.23973 106 SER A C 1
ATOM 830 O O . SER A 1 104 ? -3.02749 3.89855 55.61607 1.000 31.95864 106 SER A O 1
ATOM 833 N N . ASP A 1 105 ? -2.40720 6.01816 55.13952 1.000 27.84580 107 ASP A N 1
ATOM 834 C CA . ASP A 1 105 ? -3.65518 6.64420 55.55978 1.000 32.70203 107 ASP A CA 1
ATOM 835 C C . ASP A 1 105 ? -4.39804 7.15767 54.33536 1.000 30.32443 107 ASP A C 1
ATOM 836 O O . ASP A 1 105 ? -3.85197 7.95011 53.56022 1.000 32.53385 107 ASP A O 1
ATOM 841 N N . ILE A 1 106 ? -5.64612 6.73650 54.17391 1.000 30.00470 108 ILE A N 1
ATOM 842 C CA . ILE A 1 106 ? -6.40297 7.05968 52.97044 1.000 29.09539 108 ILE A CA 1
ATOM 843 C C . ILE A 1 106 ? -7.59750 7.92008 53.34999 1.000 26.81873 108 ILE A C 1
ATOM 844 O O . ILE A 1 106 ? -8.43511 7.52151 54.17474 1.000 29.43842 108 ILE A O 1
ATOM 849 N N . THR A 1 107 ? -7.66267 9.10385 52.75872 1.000 29.98254 109 THR A N 1
ATOM 850 C CA . THR A 1 107 ? -8.75273 10.03254 52.97810 1.000 33.10408 109 THR A CA 1
ATOM 851 C C . THR A 1 107 ? -9.33777 10.42143 51.62428 1.000 41.44968 109 THR A C 1
ATOM 852 O O . THR A 1 107 ? -8.87065 9.98151 50.56274 1.000 35.05773 109 THR A O 1
ATOM 856 N N . MET A 1 108 ? -10.37606 11.25200 51.66491 1.000 34.07175 110 MET A N 1
ATOM 857 C CA . MET A 1 108 ? -11.08887 11.63376 50.46094 1.000 35.75419 110 MET A CA 1
ATOM 858 C C . MET A 1 108 ? -11.55643 13.07501 50.57123 1.000 44.05821 110 MET A C 1
ATOM 859 O O . MET A 1 108 ? -11.90554 13.55496 51.65464 1.000 39.92472 110 MET A O 1
ATOM 864 N N . GLU A 1 109 ? -11.55203 13.75645 49.42793 1.000 45.39153 111 GLU A N 1
ATOM 865 C CA . GLU A 1 109 ? -12.05342 15.12321 49.31738 1.000 51.89873 111 GLU A CA 1
ATOM 866 C C . GLU A 1 109 ? -12.61579 15.27194 47.91216 1.000 46.52365 111 GLU A C 1
ATOM 867 O O . GLU A 1 109 ? -11.86737 15.15413 46.93423 1.000 43.15501 111 GLU A O 1
ATOM 873 N N . GLY A 1 110 ? -13.92054 15.50664 47.81144 1.000 43.60475 112 GLY A N 1
ATOM 874 C CA . GLY A 1 110 ? -14.53122 15.62984 46.49265 1.000 46.15653 112 GLY A CA 1
ATOM 875 C C . GLY A 1 110 ? -14.50496 14.29662 45.77293 1.000 47.38627 112 GLY A C 1
ATOM 876 O O . GLY A 1 110 ? -14.93488 13.26542 46.30901 1.000 41.65255 112 GLY A O 1
ATOM 877 N N . ASP A 1 111 ? -13.99096 14.30755 44.54295 1.000 41.19296 113 ASP A N 1
ATOM 878 C CA . ASP A 1 111 ? -13.83813 13.09579 43.73525 1.000 45.30393 113 ASP A CA 1
ATOM 879 C C . ASP A 1 111 ? -12.38780 12.60619 43.70630 1.000 43.42082 113 ASP A C 1
ATOM 880 O O . ASP A 1 111 ? -11.92754 12.09975 42.67653 1.000 38.81907 113 ASP A O 1
ATOM 885 N N . CYS A 1 112 ? -11.64853 12.72901 44.81717 1.000 34.74103 114 CYS A N 1
ATOM 886 C CA . CYS A 1 112 ? -10.22196 12.42307 44.83959 1.000 39.46744 114 CYS A CA 1
ATOM 887 C C . CYS A 1 112 ? -9.85167 11.74913 46.15823 1.000 41.62431 114 CYS A C 1
ATOM 888 O O . CYS A 1 112 ? -10.19074 12.26064 47.23161 1.000 35.27880 114 CYS A O 1
ATOM 891 N N . PHE A 1 113 ? -9.18232 10.59238 46.07246 1.000 34.36193 115 PHE A N 1
ATOM 892 C CA . PHE A 1 113 ? -8.54963 9.97742 47.23456 1.000 32.74183 115 PHE A CA 1
ATOM 893 C C . PHE A 1 113 ? -7.19649 10.61972 47.47911 1.000 36.52617 115 PHE A C 1
ATOM 894 O O . PHE A 1 113 ? -6.51464 11.04640 46.53906 1.000 36.07374 115 PHE A O 1
ATOM 902 N N . PHE A 1 114 ? -6.79454 10.65722 48.75382 1.000 32.98118 116 PHE A N 1
ATOM 903 C CA . PHE A 1 114 ? -5.47720 11.13799 49.15693 1.000 35.39028 116 PHE A CA 1
ATOM 904 C C . PHE A 1 114 ? -4.81163 10.07649 50.02172 1.000 34.87766 116 PHE A C 1
ATOM 905 O O . PHE A 1 114 ? -5.41662 9.59910 50.98517 1.000 32.66579 116 PHE A O 1
ATOM 913 N N . TYR A 1 115 ? -3.58331 9.68825 49.67280 1.000 32.64389 117 TYR A N 1
ATOM 914 C CA . TYR A 1 115 ? -2.83197 8.71439 50.45620 1.000 32.85620 117 TYR A CA 1
ATOM 915 C C . TYR A 1 115 ? -1.58524 9.36516 51.03772 1.000 29.45542 117 TYR A C 1
ATOM 916 O O . TYR A 1 115 ? -0.83069 10.01992 50.31559 1.000 30.66988 117 TYR A O 1
ATOM 925 N N . GLU A 1 116 ? -1.33432 9.13960 52.32497 1.000 35.99717 118 GLU A N 1
ATOM 926 C CA . GLU A 1 116 ? -0.01223 9.37939 52.88874 1.000 35.40843 118 GLU A CA 1
ATOM 927 C C . GLU A 1 116 ? 0.57617 8.02621 53.28301 1.000 32.47393 118 GLU A C 1
ATOM 928 O O . GLU A 1 116 ? 0.00347 7.30668 54.11756 1.000 30.90887 118 GLU A O 1
ATOM 934 N N . ILE A 1 117 ? 1.69692 7.67367 52.65260 1.000 30.92728 119 ILE A N 1
ATOM 935 C CA . ILE A 1 117 ? 2.28158 6.33873 52.73750 1.000 32.35402 119 ILE A CA 1
ATOM 936 C C . ILE A 1 117 ? 3.67159 6.46208 53.33952 1.000 30.02154 119 ILE A C 1
ATOM 937 O O . ILE A 1 117 ? 4.45813 7.31784 52.92016 1.000 29.15798 119 ILE A O 1
ATOM 942 N N . ARG A 1 118 ? 3.97282 5.60042 54.30730 1.000 26.15802 120 ARG A N 1
ATOM 943 C CA . ARG A 1 118 ? 5.31654 5.44168 54.84826 1.000 28.78737 120 ARG A CA 1
ATOM 944 C C . ARG A 1 118 ? 5.77847 4.02309 54.53715 1.000 27.96713 120 ARG A C 1
ATOM 945 O O . ARG A 1 118 ? 5.02972 3.06282 54.75666 1.000 31.24735 120 ARG A O 1
ATOM 953 N N . PHE A 1 119 ? 6.99339 3.88931 54.00750 1.000 29.44669 121 PHE A N 1
ATOM 954 C CA . PHE A 1 119 ? 7.51665 2.60211 53.54651 1.000 28.93844 121 PHE A CA 1
ATOM 955 C C . PHE A 1 119 ? 8.91313 2.41417 54.11956 1.000 32.30308 121 PHE A C 1
ATOM 956 O O . PHE A 1 119 ? 9.79315 3.23632 53.86626 1.000 30.78976 121 PHE A O 1
ATOM 964 N N . ASP A 1 120 ? 9.13300 1.33173 54.86458 1.000 29.42307 122 ASP A N 1
ATOM 965 C CA . ASP A 1 120 ? 10.46019 1.02054 55.38580 1.000 29.94625 122 ASP A CA 1
ATOM 966 C C . ASP A 1 120 ? 10.81611 -0.43157 55.09656 1.000 30.44608 122 ASP A C 1
ATOM 967 O O . ASP A 1 120 ? 10.09488 -1.35065 55.50555 1.000 29.89739 122 ASP A O 1
ATOM 972 N N . GLY A 1 121 ? 11.93101 -0.63485 54.40651 1.000 33.77786 123 GLY A N 1
ATOM 973 C CA . GLY A 1 121 ? 12.43777 -1.96822 54.15592 1.000 29.65865 123 GLY A CA 1
ATOM 974 C C . GLY A 1 121 ? 13.91484 -2.04980 54.47603 1.000 30.33576 123 GLY A C 1
ATOM 975 O O . GLY A 1 121 ? 14.65066 -1.06535 54.38238 1.000 35.03283 123 GLY A O 1
ATOM 976 N N . THR A 1 122 ? 14.35236 -3.25311 54.83995 1.000 27.72448 124 THR A N 1
ATOM 977 C CA . THR A 1 122 ? 15.75629 -3.47130 55.15980 1.000 29.06499 124 THR A CA 1
ATOM 978 C C . THR A 1 122 ? 16.02489 -4.96895 55.14932 1.000 30.26685 124 THR A C 1
ATOM 979 O O . THR A 1 122 ? 15.13119 -5.77235 54.87034 1.000 28.82392 124 THR A O 1
ATOM 983 N N . ASN A 1 123 ? 17.27852 -5.33759 55.44934 1.000 32.41560 125 ASN A N 1
ATOM 984 C CA . ASN A 1 123 ? 17.75242 -6.72369 55.50095 1.000 29.26075 125 ASN A CA 1
ATOM 985 C C . ASN A 1 123 ? 17.75864 -7.41849 54.14131 1.000 31.06833 125 ASN A C 1
ATOM 986 O O . ASN A 1 123 ? 17.81781 -8.65318 54.08157 1.000 30.73799 125 ASN A O 1
ATOM 991 N N . PHE A 1 124 ? 17.68457 -6.67227 53.04211 1.000 31.52371 126 PHE A N 1
ATOM 992 C CA . PHE A 1 124 ? 17.81787 -7.29933 51.72703 1.000 32.83522 126 PHE A CA 1
ATOM 993 C C . PHE A 1 124 ? 19.28717 -7.62138 51.46279 1.000 36.03472 126 PHE A C 1
ATOM 994 O O . PHE A 1 124 ? 20.14310 -6.75861 51.66396 1.000 33.35177 126 PHE A O 1
ATOM 1002 N N . PRO A 1 125 ? 19.61563 -8.83930 51.03663 1.000 36.48087 127 PRO A N 1
ATOM 1003 C CA . PRO A 1 125 ? 21.00565 -9.15388 50.66584 1.000 36.83795 127 PRO A CA 1
ATOM 1004 C C . PRO A 1 125 ? 21.48591 -8.23555 49.55667 1.000 37.07349 127 PRO A C 1
ATOM 1005 O O . PRO A 1 125 ? 20.77403 -8.04037 48.55926 1.000 34.55085 127 PRO A O 1
ATOM 1009 N N . PRO A 1 126 ? 22.69035 -7.66222 49.69232 1.000 35.68956 128 PRO A N 1
ATOM 1010 C CA . PRO A 1 126 ? 23.15660 -6.66815 48.70841 1.000 32.65797 128 PRO A CA 1
ATOM 1011 C C . PRO A 1 126 ? 23.22020 -7.19232 47.28200 1.000 34.16899 128 PRO A C 1
ATOM 1012 O O . PRO A 1 126 ? 23.09225 -6.40472 46.33151 1.000 37.49092 128 PRO A O 1
ATOM 1016 N N . ASN A 1 127 ? 23.41214 -8.49513 47.10575 1.000 29.62657 129 ASN A N 1
ATOM 1017 C CA . ASN A 1 127 ? 23.51136 -9.10530 45.79121 1.000 32.51765 129 ASN A CA 1
ATOM 1018 C C . ASN A 1 127 ? 22.21968 -9.79303 45.36793 1.000 39.96240 129 ASN A C 1
ATOM 1019 O O . ASN A 1 127 ? 22.19253 -10.43398 44.31488 1.000 38.26999 129 ASN A O 1
ATOM 1024 N N . GLY A 1 128 ? 21.15683 -9.68690 46.16520 1.000 37.92972 130 GLY A N 1
ATOM 1025 C CA . GLY A 1 128 ? 19.89851 -10.32157 45.85256 1.000 34.01872 130 GLY A CA 1
ATOM 1026 C C . GLY A 1 128 ? 19.15258 -9.58928 44.75737 1.000 30.16959 130 GLY A C 1
ATOM 1027 O O . GLY A 1 128 ? 19.55914 -8.51073 44.30349 1.000 33.13972 130 GLY A O 1
ATOM 1028 N N . PRO A 1 129 ? 18.03389 -10.16709 44.30840 1.000 30.84874 131 PRO A N 1
ATOM 1029 C CA . PRO A 1 129 ? 17.31764 -9.58200 43.16418 1.000 27.06656 131 PRO A CA 1
ATOM 1030 C C . PRO A 1 129 ? 16.70327 -8.22148 43.44562 1.000 32.74293 131 PRO A C 1
ATOM 1031 O O . PRO A 1 129 ? 16.47954 -7.45845 42.49998 1.000 33.20969 131 PRO A O 1
ATOM 1035 N N . VAL A 1 130 ? 16.41815 -7.87816 44.69986 1.000 31.29075 132 VAL A N 1
ATOM 1036 C CA . VAL A 1 130 ? 15.84717 -6.56389 44.96296 1.000 30.43463 132 VAL A CA 1
ATOM 1037 C C . VAL A 1 130 ? 16.90796 -5.48094 44.79539 1.000 31.16001 132 VAL A C 1
ATOM 1038 O O . VAL A 1 130 ? 16.72988 -4.52825 44.02712 1.000 34.55687 132 VAL A O 1
ATOM 1042 N N . MET A 1 131 ? 18.03698 -5.61866 45.49603 1.000 28.84460 133 MET A N 1
ATOM 1043 C CA . MET A 1 131 ? 19.06993 -4.59390 45.41524 1.000 32.03172 133 MET A CA 1
ATOM 1044 C C . MET A 1 131 ? 19.79000 -4.59689 44.06593 1.000 36.39433 133 MET A C 1
ATOM 1045 O O . MET A 1 131 ? 20.36382 -3.57415 43.68868 1.000 32.13430 133 MET A O 1
ATOM 1050 N N . GLN A 1 132 ? 19.76189 -5.70531 43.32642 1.000 34.38809 134 GLN A N 1
ATOM 1051 C CA . GLN A 1 132 ? 20.37813 -5.77563 42.00454 1.000 36.69251 134 GLN A CA 1
ATOM 1052 C C . GLN A 1 132 ? 19.38783 -5.52339 40.86962 1.000 39.70962 134 GLN A C 1
ATOM 1053 O O . GLN A 1 132 ? 19.76744 -5.61811 39.69726 1.000 39.24413 134 GLN A O 1
ATOM 1059 N N . LYS A 1 133 ? 18.13558 -5.20438 41.18580 1.000 37.62788 135 LYS A N 1
ATOM 1060 C CA . LYS A 1 133 ? 17.12819 -4.84183 40.18351 1.000 33.81281 135 LYS A CA 1
ATOM 1061 C C . LYS A 1 133 ? 16.96579 -5.93700 39.12829 1.000 33.57125 135 LYS A C 1
ATOM 1062 O O . LYS A 1 133 ? 17.00368 -5.68653 37.92449 1.000 34.22184 135 LYS A O 1
ATOM 1068 N N . LYS A 1 134 ? 16.78732 -7.16760 39.59694 1.000 31.70888 136 LYS A N 1
ATOM 1069 C CA . LYS A 1 134 ? 16.56660 -8.31328 38.73034 1.000 35.02268 136 LYS A CA 1
ATOM 1070 C C . LYS A 1 134 ? 15.09864 -8.75151 38.65446 1.000 40.49108 136 LYS A C 1
ATOM 1071 O O . LYS A 1 134 ? 14.82335 -9.83424 38.13344 1.000 34.00523 136 LYS A O 1
ATOM 1077 N N . THR A 1 135 ? 14.15403 -7.96043 39.16944 1.000 36.55874 137 THR A N 1
ATOM 1078 C CA . THR A 1 135 ? 12.75260 -8.36567 39.12432 1.000 35.94851 137 THR A CA 1
ATOM 1079 C C . THR A 1 135 ? 12.10824 -7.91000 37.81705 1.000 36.58721 137 THR A C 1
ATOM 1080 O O . THR A 1 135 ? 12.45821 -6.86724 37.26149 1.000 27.47736 137 THR A O 1
ATOM 1084 N N . LEU A 1 136 ? 11.14915 -8.70228 37.33399 1.000 33.18450 138 LEU A N 1
ATOM 1085 C CA . LEU A 1 136 ? 10.40145 -8.35526 36.12489 1.000 32.20045 138 LEU A CA 1
ATOM 1086 C C . LEU A 1 136 ? 8.97597 -7.87801 36.40014 1.000 31.38568 138 LEU A C 1
ATOM 1087 O O . LEU A 1 136 ? 8.52187 -6.90430 35.78362 1.000 32.28082 138 LEU A O 1
ATOM 1092 N N . LYS A 1 137 ? 8.25691 -8.53376 37.30521 1.000 29.21226 139 LYS A N 1
ATOM 1093 C CA . LYS A 1 137 ? 6.86639 -8.17060 37.57613 1.000 35.71119 139 LYS A CA 1
ATOM 1094 C C . LYS A 1 137 ? 6.38576 -9.01860 38.74266 1.000 29.59443 139 LYS A C 1
ATOM 1095 O O . LYS A 1 137 ? 7.01260 -10.02314 39.09136 1.000 31.75952 139 LYS A O 1
ATOM 1101 N N . TRP A 1 138 ? 5.29346 -8.57530 39.37881 1.000 29.39433 140 TRP A N 1
ATOM 1102 C CA . TRP A 1 138 ? 4.54629 -9.44882 40.27233 1.000 25.60345 140 TRP A CA 1
ATOM 1103 C C . TRP A 1 138 ? 3.65878 -10.37412 39.44565 1.000 29.89262 140 TRP A C 1
ATOM 1104 O O . TRP A 1 138 ? 3.08423 -9.96043 38.43437 1.000 25.60428 140 TRP A O 1
ATOM 1115 N N . GLU A 1 139 ? 3.54083 -11.62353 39.88523 1.000 30.16917 141 GLU A N 1
ATOM 1116 C CA . GLU A 1 139 ? 2.53644 -12.50102 39.31495 1.000 30.84069 141 GLU A CA 1
ATOM 1117 C C . GLU A 1 139 ? 1.15860 -12.09781 39.83554 1.000 37.08966 141 GLU A C 1
ATOM 1118 O O . GLU A 1 139 ? 1.03933 -11.56631 40.94535 1.000 33.00487 141 GLU A O 1
ATOM 1124 N N . PRO A 1 140 ? 0.10489 -12.31693 39.04764 1.000 37.81130 142 PRO A N 1
ATOM 1125 C CA . PRO A 1 140 ? -1.25215 -12.13809 39.58512 1.000 34.71876 142 PRO A CA 1
ATOM 1126 C C . PRO A 1 140 ? -1.43564 -13.01653 40.81216 1.000 33.89957 142 PRO A C 1
ATOM 1127 O O . PRO A 1 140 ? -0.83616 -14.08144 40.92777 1.000 34.91649 142 PRO A O 1
ATOM 1131 N N . SER A 1 141 ? -2.23795 -12.53659 41.76241 1.000 34.83106 143 SER A N 1
ATOM 1132 C CA . SER A 1 141 ? -2.31292 -13.15484 43.07384 1.000 33.46257 143 SER A CA 1
ATOM 1133 C C . SER A 1 141 ? -3.75831 -13.20873 43.54966 1.000 34.71095 143 SER A C 1
ATOM 1134 O O . SER A 1 141 ? -4.65774 -12.60411 42.95873 1.000 34.53431 143 SER A O 1
ATOM 1137 N N . THR A 1 142 ? -3.96074 -13.90973 44.66676 1.000 37.19327 144 THR A N 1
ATOM 1138 C CA . THR A 1 142 ? -5.26392 -14.03682 45.31336 1.000 33.54491 144 THR A CA 1
ATOM 1139 C C . THR A 1 142 ? -5.09460 -13.79120 46.80580 1.000 34.65070 144 THR A C 1
ATOM 1140 O O . THR A 1 142 ? -4.50748 -14.61746 47.51140 1.000 35.31832 144 THR A O 1
ATOM 1144 N N . GLU A 1 143 ? -5.59431 -12.65662 47.28612 1.000 35.77258 145 GLU A N 1
ATOM 1145 C CA . GLU A 1 143 ? -5.49326 -12.29299 48.69665 1.000 31.97099 145 GLU A CA 1
ATOM 1146 C C . GLU A 1 143 ? -6.68152 -12.86218 49.47456 1.000 37.36061 145 GLU A C 1
ATOM 1147 O O . GLU A 1 143 ? -7.83765 -12.67398 49.07760 1.000 37.18668 145 GLU A O 1
ATOM 1153 N N . LYS A 1 144 ? -6.40128 -13.57014 50.57031 1.000 36.87342 146 LYS A N 1
ATOM 1154 C CA . LYS A 1 144 ? -7.46925 -14.11233 51.40609 1.000 36.88606 146 LYS A CA 1
ATOM 1155 C C . LYS A 1 144 ? -7.83974 -13.10032 52.48140 1.000 35.39683 146 LYS A C 1
ATOM 1156 O O . LYS A 1 144 ? -7.00815 -12.75270 53.32958 1.000 38.27886 146 LYS A O 1
ATOM 1162 N N . MET A 1 145 ? -9.08573 -12.62437 52.42874 1.000 35.14257 147 MET A N 1
ATOM 1163 C CA . MET A 1 145 ? -9.62848 -11.64879 53.36286 1.000 33.75600 147 MET A CA 1
ATOM 1164 C C . MET A 1 145 ? -10.39892 -12.37411 54.45388 1.000 40.05739 147 MET A C 1
ATOM 1165 O O . MET A 1 145 ? -11.17489 -13.29043 54.16097 1.000 38.45237 147 MET A O 1
ATOM 1170 N N . TYR A 1 146 ? -10.18292 -11.95894 55.70166 1.000 35.84456 148 TYR A N 1
ATOM 1171 C CA . TYR A 1 146 ? -10.87333 -12.52883 56.84939 1.000 41.86201 148 TYR A CA 1
ATOM 1172 C C . TYR A 1 146 ? -10.97579 -11.46547 57.93126 1.000 47.39906 148 TYR A C 1
ATOM 1173 O O . TYR A 1 146 ? -10.24810 -10.46913 57.92520 1.000 47.20900 148 TYR A O 1
ATOM 1182 N N . VAL A 1 147 ? -11.90052 -11.68505 58.85862 1.000 41.95205 149 VAL A N 1
ATOM 1183 C CA . VAL A 1 147 ? -12.12589 -10.78235 59.97780 1.000 46.77311 149 VAL A CA 1
ATOM 1184 C C . VAL A 1 147 ? -11.54207 -11.42511 61.22381 1.000 46.79902 149 VAL A C 1
ATOM 1185 O O . VAL A 1 147 ? -11.63201 -12.64244 61.41490 1.000 49.29699 149 VAL A O 1
ATOM 1189 N N . GLU A 1 148 ? -10.90022 -10.60455 62.04202 1.000 52.01288 150 GLU A N 1
ATOM 1190 C CA . GLU A 1 148 ? -10.25829 -11.04107 63.26949 1.000 55.43840 150 GLU A CA 1
ATOM 1191 C C . GLU A 1 148 ? -10.09821 -9.80001 64.13260 1.000 58.55120 150 GLU A C 1
ATOM 1192 O O . GLU A 1 148 ? -9.81216 -8.71713 63.60839 1.000 59.08781 150 GLU A O 1
ATOM 1198 N N . ASP A 1 149 ? -10.33693 -9.94878 65.44031 1.000 70.72129 151 ASP A N 1
ATOM 1199 C CA . ASP A 1 149 ? -10.34279 -8.82245 66.38188 1.000 58.29766 151 ASP A CA 1
ATOM 1200 C C . ASP A 1 149 ? -11.28631 -7.71292 65.92046 1.000 65.25507 151 ASP A C 1
ATOM 1201 O O . ASP A 1 149 ? -11.05647 -6.53017 66.19189 1.000 61.98494 151 ASP A O 1
ATOM 1206 N N . GLY A 1 150 ? -12.33266 -8.07241 65.18011 1.000 67.30671 152 GLY A N 1
ATOM 1207 C CA . GLY A 1 150 ? -13.25931 -7.07219 64.69072 1.000 55.02956 152 GLY A CA 1
ATOM 1208 C C . GLY A 1 150 ? -12.72161 -6.15575 63.61287 1.000 60.73525 152 GLY A C 1
ATOM 1209 O O . GLY A 1 150 ? -13.33240 -5.11603 63.34595 1.000 55.46181 152 GLY A O 1
ATOM 1210 N N . VAL A 1 151 ? -11.59242 -6.49837 62.98051 1.000 60.61429 153 VAL A N 1
ATOM 1211 C CA . VAL A 1 151 ? -11.09921 -5.74479 61.83177 1.000 53.76789 153 VAL A CA 1
ATOM 1212 C C . VAL A 1 151 ? -10.81065 -6.70111 60.68126 1.000 52.36438 153 VAL A C 1
ATOM 1213 O O . VAL A 1 151 ? -10.72675 -7.92222 60.84833 1.000 49.46774 153 VAL A O 1
ATOM 1217 N N . LEU A 1 152 ? -10.65032 -6.11278 59.50084 1.000 43.90475 154 LEU A N 1
ATOM 1218 C CA . LEU A 1 152 ? -10.45890 -6.85949 58.27040 1.000 42.53292 154 LEU A CA 1
ATOM 1219 C C . LEU A 1 152 ? -8.96866 -7.06578 58.02419 1.000 40.46788 154 LEU A C 1
ATOM 1220 O O . LEU A 1 152 ? -8.18043 -6.11281 58.08589 1.000 40.71022 154 LEU A O 1
ATOM 1225 N N . LYS A 1 153 ? -8.58791 -8.30958 57.75627 1.000 37.38854 155 LYS A N 1
ATOM 1226 C CA . LYS A 1 153 ? -7.20213 -8.66670 57.51277 1.000 37.90209 155 LYS A CA 1
ATOM 1227 C C . LYS A 1 153 ? -7.08946 -9.40862 56.19109 1.000 37.34553 155 LYS A C 1
ATOM 1228 O O . LYS A 1 153 ? -8.04417 -10.02606 55.71386 1.000 32.71686 155 LYS A O 1
ATOM 1234 N N . GLY A 1 154 ? -5.89670 -9.35924 55.61108 1.000 28.65691 156 GLY A N 1
ATOM 1235 C CA . GLY A 1 154 ? -5.67140 -10.06537 54.36042 1.000 34.97936 156 GLY A CA 1
ATOM 1236 C C . GLY A 1 154 ? -4.30406 -10.70229 54.27724 1.000 33.04956 156 GLY A C 1
ATOM 1237 O O . GLY A 1 154 ? -3.30330 -10.07145 54.63241 1.000 35.26009 156 GLY A O 1
ATOM 1238 N N . ASP A 1 155 ? -4.25454 -11.95711 53.83156 1.000 34.24676 157 ASP A N 1
ATOM 1239 C CA . ASP A 1 155 ? -3.01132 -12.66889 53.56032 1.000 37.37176 157 ASP A CA 1
ATOM 1240 C C . ASP A 1 155 ? -2.92109 -12.98065 52.07645 1.000 36.77580 157 ASP A C 1
ATOM 1241 O O . ASP A 1 155 ? -3.90391 -13.40483 51.45988 1.000 32.77918 157 ASP A O 1
ATOM 1246 N N . VAL A 1 156 ? -1.74101 -12.78754 51.50145 1.000 34.11121 158 VAL A N 1
ATOM 1247 C CA . VAL A 1 156 ? -1.53367 -13.18103 50.11255 1.000 34.90955 158 VAL A CA 1
ATOM 1248 C C . VAL A 1 156 ? -0.08990 -13.62665 49.95080 1.000 39.60579 158 VAL A C 1
ATOM 1249 O O . VAL A 1 156 ? 0.83633 -12.97123 50.44593 1.000 36.96900 158 VAL A O 1
ATOM 1253 N N . GLU A 1 157 ? 0.09022 -14.78738 49.32168 1.000 33.22979 159 GLU A N 1
ATOM 1254 C CA . GLU A 1 157 ? 1.40998 -15.22802 48.88824 1.000 38.41669 159 GLU A CA 1
ATOM 1255 C C . GLU A 1 157 ? 1.70944 -14.56081 47.55637 1.000 41.30635 159 GLU A C 1
ATOM 1256 O O . GLU A 1 157 ? 0.95269 -14.72528 46.59176 1.000 41.40212 159 GLU A O 1
ATOM 1262 N N . MET A 1 158 ? 2.79811 -13.80658 47.50062 1.000 31.54332 160 MET A N 1
ATOM 1263 C CA . MET A 1 158 ? 3.16935 -13.06044 46.30859 1.000 33.00239 160 MET A CA 1
ATOM 1264 C C . MET A 1 158 ? 4.42396 -13.65743 45.68074 1.000 30.64775 160 MET A C 1
ATOM 1265 O O . MET A 1 158 ? 5.21803 -14.32701 46.34388 1.000 34.79651 160 MET A O 1
ATOM 1270 N N . ALA A 1 159 ? 4.59834 -13.41399 44.38646 1.000 33.39906 161 ALA A N 1
ATOM 1271 C CA . ALA A 1 159 ? 5.77618 -13.92723 43.70197 1.000 35.47049 161 ALA A CA 1
ATOM 1272 C C . ALA A 1 159 ? 6.22302 -12.94433 42.63781 1.000 35.96473 161 ALA A C 1
ATOM 1273 O O . ALA A 1 159 ? 5.43082 -12.55783 41.77149 1.000 35.95183 161 ALA A O 1
ATOM 1275 N N . LEU A 1 160 ? 7.49640 -12.55503 42.70779 1.000 31.16711 162 LEU A N 1
ATOM 1276 C CA . LEU A 1 160 ? 8.13343 -11.76999 41.66305 1.000 32.40437 162 LEU A CA 1
ATOM 1277 C C . LEU A 1 160 ? 8.80099 -12.67610 40.62872 1.000 34.81223 162 LEU A C 1
ATOM 1278 O O . LEU A 1 160 ? 9.64523 -13.50571 40.97757 1.000 37.42393 162 LEU A O 1
ATOM 1283 N N . LEU A 1 161 ? 8.44263 -12.49639 39.35817 1.000 34.22748 163 LEU A N 1
ATOM 1284 C CA . LEU A 1 161 ? 9.17383 -13.14281 38.27415 1.000 35.03408 163 LEU A CA 1
ATOM 1285 C C . LEU A 1 161 ? 10.55430 -12.50837 38.12722 1.000 32.78767 163 LEU A C 1
ATOM 1286 O O . LEU A 1 161 ? 10.68033 -11.28310 38.05549 1.000 31.55208 163 LEU A O 1
ATOM 1291 N N . LEU A 1 162 ? 11.59572 -13.33489 38.09760 1.000 39.16230 164 LEU A N 1
ATOM 1292 C CA . LEU A 1 162 ? 12.95918 -12.83947 37.96452 1.000 34.78935 164 LEU A CA 1
ATOM 1293 C C . LEU A 1 162 ? 13.44943 -12.94548 36.51944 1.000 46.25379 164 LEU A C 1
ATOM 1294 O O . LEU A 1 162 ? 12.99258 -13.79076 35.74281 1.000 38.74059 164 LEU A O 1
ATOM 1299 N N . GLU A 1 163 ? 14.37073 -12.05146 36.16209 1.000 44.68384 165 GLU A N 1
ATOM 1300 C CA . GLU A 1 163 ? 15.21921 -12.25780 34.99538 1.000 45.70968 165 GLU A CA 1
ATOM 1301 C C . GLU A 1 163 ? 15.76970 -13.67615 35.00411 1.000 48.87243 165 GLU A C 1
ATOM 1302 O O . GLU A 1 163 ? 16.32817 -14.13396 36.00705 1.000 49.38979 165 GLU A O 1
ATOM 1308 N N . GLY A 1 164 ? 15.60282 -14.37667 33.89107 1.000 51.33494 166 GLY A N 1
ATOM 1309 C CA . GLY A 1 164 ? 16.02158 -15.75783 33.81814 1.000 52.88841 166 GLY A CA 1
ATOM 1310 C C . GLY A 1 164 ? 14.95213 -16.76738 34.16087 1.000 57.70821 166 GLY A C 1
ATOM 1311 O O . GLY A 1 164 ? 15.21758 -17.97511 34.07721 1.000 59.45259 166 GLY A O 1
ATOM 1312 N N . GLY A 1 165 ? 13.75886 -16.31880 34.55777 1.000 44.80196 167 GLY A N 1
ATOM 1313 C CA . GLY A 1 165 ? 12.62146 -17.20131 34.71950 1.000 49.50495 167 GLY A CA 1
ATOM 1314 C C . GLY A 1 165 ? 12.34922 -17.70232 36.12264 1.000 53.97945 167 GLY A C 1
ATOM 1315 O O . GLY A 1 165 ? 11.34402 -18.39940 36.32354 1.000 53.80105 167 GLY A O 1
ATOM 1316 N N . GLY A 1 166 ? 13.19812 -17.38257 37.09754 1.000 48.80078 168 GLY A N 1
ATOM 1317 C CA . GLY A 1 166 ? 12.93251 -17.79673 38.46187 1.000 45.45557 168 GLY A CA 1
ATOM 1318 C C . GLY A 1 166 ? 11.79916 -17.00096 39.08668 1.000 40.60114 168 GLY A C 1
ATOM 1319 O O . GLY A 1 166 ? 11.28919 -16.03223 38.52096 1.000 38.60316 168 GLY A O 1
ATOM 1320 N N . HIS A 1 167 ? 11.39159 -17.42831 40.28114 1.000 38.90006 169 HIS A N 1
ATOM 1321 C CA . HIS A 1 167 ? 10.44262 -16.67088 41.08588 1.000 41.57235 169 HIS A CA 1
ATOM 1322 C C . HIS A 1 167 ? 11.02875 -16.40760 42.46578 1.000 48.78450 169 HIS A C 1
ATOM 1323 O O . HIS A 1 167 ? 11.70135 -17.26839 43.04011 1.000 46.82418 169 HIS A O 1
ATOM 1330 N N . TYR A 1 168 ? 10.76273 -15.20532 42.98134 1.000 38.24817 170 TYR A N 1
ATOM 1331 C CA . TYR A 1 168 ? 11.23850 -14.72181 44.27210 1.000 37.53987 170 TYR A CA 1
ATOM 1332 C C . TYR A 1 168 ? 10.00671 -14.38933 45.10802 1.000 38.45857 170 TYR A C 1
ATOM 1333 O O . TYR A 1 168 ? 9.20169 -13.53802 44.71764 1.000 35.49721 170 TYR A O 1
ATOM 1342 N N . ARG A 1 169 ? 9.83285 -15.08759 46.22308 1.000 37.86280 171 ARG A N 1
ATOM 1343 C CA . ARG A 1 169 ? 8.54453 -15.14058 46.90071 1.000 39.17639 171 ARG A CA 1
ATOM 1344 C C . ARG A 1 169 ? 8.47353 -14.16037 48.06061 1.000 35.11002 171 ARG A C 1
ATOM 1345 O O . ARG A 1 169 ? 9.49457 -13.75018 48.62258 1.000 32.94293 171 ARG A O 1
ATOM 1353 N N . CYS A 1 170 ? 7.23771 -13.78073 48.40777 1.000 33.70262 172 CYS A N 1
ATOM 1354 C CA . CYS A 1 170 ? 6.96784 -12.84981 49.49954 1.000 33.56704 172 CYS A CA 1
ATOM 1355 C C . CYS A 1 170 ? 5.60247 -13.16251 50.10675 1.000 36.04331 172 CYS A C 1
ATOM 1356 O O . CYS A 1 170 ? 4.65620 -13.49294 49.38525 1.000 35.16305 172 CYS A O 1
ATOM 1359 N N . ASP A 1 171 ? 5.51199 -13.06494 51.43542 1.000 34.33704 173 ASP A N 1
ATOM 1360 C CA . ASP A 1 171 ? 4.25510 -13.22201 52.16240 1.000 36.69587 173 ASP A CA 1
ATOM 1361 C C . ASP A 1 171 ? 3.77293 -11.86173 52.64482 1.000 29.94619 173 ASP A C 1
ATOM 1362 O O . ASP A 1 171 ? 4.48609 -11.17033 53.38178 1.000 33.68514 173 ASP A O 1
ATOM 1367 N N . PHE A 1 172 ? 2.55781 -11.49139 52.25372 1.000 31.17734 174 PHE A N 1
ATOM 1368 C CA . PHE A 1 172 ? 1.94963 -10.24068 52.68626 1.000 31.95361 174 PHE A CA 1
ATOM 1369 C C . PHE A 1 172 ? 0.96360 -10.52088 53.81197 1.000 30.31394 174 PHE A C 1
ATOM 1370 O O . PHE A 1 172 ? 0.11682 -11.41143 53.68427 1.000 31.87770 174 PHE A O 1
ATOM 1378 N N . LYS A 1 173 ? 1.03944 -9.72313 54.87550 1.000 26.15568 175 LYS A N 1
ATOM 1379 C CA . LYS A 1 173 ? 0.02233 -9.67734 55.92515 1.000 29.04207 175 LYS A CA 1
ATOM 1380 C C . LYS A 1 173 ? -0.40991 -8.22927 56.06434 1.000 30.87635 175 LYS A C 1
ATOM 1381 O O . LYS A 1 173 ? 0.43188 -7.35255 56.28975 1.000 31.96921 175 LYS A O 1
ATOM 1387 N N . THR A 1 174 ? -1.70954 -7.97189 55.90834 1.000 28.56280 176 THR A N 1
ATOM 1388 C CA . THR A 1 174 ? -2.23655 -6.61459 55.93200 1.000 26.93018 176 THR A CA 1
ATOM 1389 C C . THR A 1 174 ? -3.36260 -6.52027 56.94759 1.000 30.37578 176 THR A C 1
ATOM 1390 O O . THR A 1 174 ? -4.20436 -7.41487 57.02821 1.000 34.99765 176 THR A O 1
ATOM 1394 N N . THR A 1 175 ? -3.38723 -5.43301 57.70984 1.000 27.36565 177 THR A N 1
ATOM 1395 C CA . THR A 1 175 ? -4.54350 -5.09148 58.52524 1.000 34.30599 177 THR A CA 1
ATOM 1396 C C . THR A 1 175 ? -5.17308 -3.81575 57.98662 1.000 29.61294 177 THR A C 1
ATOM 1397 O O . THR A 1 175 ? -4.48426 -2.80849 57.79695 1.000 29.42708 177 THR A O 1
ATOM 1401 N N . TYR A 1 176 ? -6.47607 -3.86785 57.74368 1.000 31.11929 178 TYR A N 1
ATOM 1402 C CA . TYR A 1 176 ? -7.25655 -2.74390 57.24379 1.000 32.37878 178 TYR A CA 1
ATOM 1403 C C . TYR A 1 176 ? -8.23786 -2.31237 58.32921 1.000 34.29669 178 TYR A C 1
ATOM 1404 O O . TYR A 1 176 ? -8.97358 -3.15766 58.85179 1.000 33.92438 178 TYR A O 1
ATOM 1413 N N . LYS A 1 177 ? -8.26585 -1.01084 58.65525 1.000 28.99267 179 LYS A N 1
ATOM 1414 C CA A LYS A 1 177 ? -9.13279 -0.48682 59.71097 0.530 34.72666 179 LYS A CA 1
ATOM 1415 C CA B LYS A 1 177 ? -9.15258 -0.49811 59.69846 0.470 34.61513 179 LYS A CA 1
ATOM 1416 C C . LYS A 1 177 ? -9.83039 0.78288 59.23747 1.000 26.39434 179 LYS A C 1
ATOM 1417 O O . LYS A 1 177 ? -9.16927 1.79764 58.98831 1.000 31.13603 179 LYS A O 1
ATOM 1428 N N . ALA A 1 178 ? -11.15720 0.73907 59.15338 1.000 29.22302 180 ALA A N 1
ATOM 1429 C CA . ALA A 1 178 ? -11.93994 1.93611 58.87740 1.000 33.26178 180 ALA A CA 1
ATOM 1430 C C . ALA A 1 178 ? -11.95682 2.85523 60.09635 1.000 35.96676 180 ALA A C 1
ATOM 1431 O O . ALA A 1 178 ? -11.81026 2.41082 61.23904 1.000 35.24640 180 ALA A O 1
ATOM 1433 N N . LYS A 1 179 ? -12.13660 4.15378 59.84233 1.000 37.22155 181 LYS A N 1
ATOM 1434 C CA . LYS A 1 179 ? -12.21726 5.11034 60.94059 1.000 44.84680 181 LYS A CA 1
ATOM 1435 C C . LYS A 1 179 ? -13.52763 4.97073 61.71185 1.000 43.29903 181 LYS A C 1
ATOM 1436 O O . LYS A 1 179 ? -13.56865 5.25795 62.91339 1.000 53.02601 181 LYS A O 1
ATOM 1442 N N . LYS A 1 180 ? -14.58647 4.50187 61.05474 1.000 44.71549 182 LYS A N 1
ATOM 1443 C CA . LYS A 1 180 ? -15.89449 4.27757 61.65647 1.000 47.88558 182 LYS A CA 1
ATOM 1444 C C . LYS A 1 180 ? -16.23249 2.79309 61.61709 1.000 51.19176 182 LYS A C 1
ATOM 1445 O O . LYS A 1 180 ? -15.58581 2.00070 60.92820 1.000 49.32895 182 LYS A O 1
ATOM 1451 N N . ASP A 1 181 ? -17.28140 2.41749 62.34659 1.000 50.47332 183 ASP A N 1
ATOM 1452 C CA . ASP A 1 181 ? -17.79112 1.05421 62.28026 1.000 53.55887 183 ASP A CA 1
ATOM 1453 C C . ASP A 1 181 ? -18.59378 0.85813 60.99593 1.000 60.14294 183 ASP A C 1
ATOM 1454 O O . ASP A 1 181 ? -19.42105 1.69929 60.63045 1.000 55.90019 183 ASP A O 1
ATOM 1459 N N . VAL A 1 182 ? -18.32514 -0.24840 60.30238 1.000 47.64175 184 VAL A N 1
ATOM 1460 C CA A VAL A 1 182 ? -19.00156 -0.55119 59.04789 0.788 49.92698 184 VAL A CA 1
ATOM 1461 C CA B VAL A 1 182 ? -18.91837 -0.56851 59.01159 0.212 49.91899 184 VAL A CA 1
ATOM 1462 C C . VAL A 1 182 ? -19.35972 -2.03028 59.04734 1.000 51.71228 184 VAL A C 1
ATOM 1463 O O . VAL A 1 182 ? -18.88446 -2.81494 59.86602 1.000 42.82731 184 VAL A O 1
ATOM 1470 N N . ARG A 1 183 ? -20.27121 -2.40297 58.13987 1.000 49.81980 185 ARG A N 1
ATOM 1471 C CA . ARG A 1 183 ? -20.65571 -3.80762 58.01376 1.000 51.43776 185 ARG A CA 1
ATOM 1472 C C . ARG A 1 183 ? -19.45929 -4.65423 57.57412 1.000 55.30238 185 ARG A C 1
ATOM 1473 O O . ARG A 1 183 ? -18.91281 -4.45547 56.48320 1.000 50.21288 185 ARG A O 1
ATOM 1481 N N . LEU A 1 184 ? -19.06282 -5.61431 58.41579 1.000 52.04208 186 LEU A N 1
ATOM 1482 C CA . LEU A 1 184 ? -17.91594 -6.45928 58.09731 1.000 46.25186 186 LEU A CA 1
ATOM 1483 C C . LEU A 1 184 ? -18.33621 -7.61440 57.19515 1.000 53.20586 186 LEU A C 1
ATOM 1484 O O . LEU A 1 184 ? -19.40359 -8.20298 57.39160 1.000 50.98515 186 LEU A O 1
ATOM 1489 N N . PRO A 1 185 ? -17.52063 -7.96425 56.20849 1.000 45.85443 187 PRO A N 1
ATOM 1490 C CA . PRO A 1 185 ? -17.85851 -9.09167 55.34435 1.000 41.12514 187 PRO A CA 1
ATOM 1491 C C . PRO A 1 185 ? -17.41914 -10.41438 55.95282 1.000 38.11175 187 PRO A C 1
ATOM 1492 O O . PRO A 1 185 ? -16.64320 -10.47280 56.90900 1.000 41.77001 187 PRO A O 1
ATOM 1496 N N . ASP A 1 186 ? -17.94745 -11.48927 55.37607 1.000 39.58394 188 ASP A N 1
ATOM 1497 C CA . ASP A 1 186 ? -17.43210 -12.81930 55.63494 1.000 42.06074 188 ASP A CA 1
ATOM 1498 C C . ASP A 1 186 ? -16.12582 -13.02074 54.86959 1.000 44.65679 188 ASP A C 1
ATOM 1499 O O . ASP A 1 186 ? -15.75617 -12.23037 53.99343 1.000 36.24266 188 ASP A O 1
ATOM 1504 N N . ALA A 1 187 ? -15.43370 -14.10643 55.20623 1.000 42.97236 189 ALA A N 1
ATOM 1505 C CA . ALA A 1 187 ? -14.20728 -14.46866 54.51282 1.000 41.19593 189 ALA A CA 1
ATOM 1506 C C . ALA A 1 187 ? -14.43975 -14.55550 53.00772 1.000 44.47509 189 ALA A C 1
ATOM 1507 O O . ALA A 1 187 ? -15.36888 -15.22216 52.54343 1.000 46.26862 189 ALA A O 1
ATOM 1509 N N . HIS A 1 188 ? -13.59399 -13.86475 52.24923 1.000 35.45933 190 HIS A N 1
ATOM 1510 C CA . HIS A 1 188 ? -13.66207 -13.88436 50.79402 1.000 40.43611 190 HIS A CA 1
ATOM 1511 C C . HIS A 1 188 ? -12.25253 -13.70817 50.24664 1.000 35.44803 190 HIS A C 1
ATOM 1512 O O . HIS A 1 188 ? -11.27209 -13.65547 50.99625 1.000 36.47939 190 HIS A O 1
ATOM 1519 N N . GLU A 1 189 ? -12.15312 -13.60520 48.92957 1.000 37.15201 191 GLU A N 1
ATOM 1520 C CA . GLU A 1 189 ? -10.86478 -13.46521 48.27062 1.000 33.18378 191 GLU A CA 1
ATOM 1521 C C . GLU A 1 189 ? -10.89014 -12.26253 47.34253 1.000 41.30689 191 GLU A C 1
ATOM 1522 O O . GLU A 1 189 ? -11.95272 -11.79360 46.92071 1.000 34.36363 191 GLU A O 1
ATOM 1528 N N . VAL A 1 190 ? -9.69578 -11.75765 47.03979 1.000 31.22620 192 VAL A N 1
ATOM 1529 C CA . VAL A 1 190 ? -9.51746 -10.67884 46.07861 1.000 29.34424 192 VAL A CA 1
ATOM 1530 C C . VAL A 1 190 ? -8.44753 -11.11662 45.09476 1.000 35.66536 192 VAL A C 1
ATOM 1531 O O . VAL A 1 190 ? -7.31011 -11.37772 45.49692 1.000 31.38258 192 VAL A O 1
ATOM 1535 N N . ASP A 1 191 ? -8.80958 -11.22326 43.81925 1.000 30.49011 193 ASP A N 1
ATOM 1536 C CA . ASP A 1 191 ? -7.83416 -11.48878 42.77190 1.000 31.41261 193 ASP A CA 1
ATOM 1537 C C . ASP A 1 191 ? -7.24293 -10.16680 42.30182 1.000 33.54774 193 ASP A C 1
ATOM 1538 O O . ASP A 1 191 ? -7.97994 -9.20797 42.04675 1.000 30.98878 193 ASP A O 1
ATOM 1543 N N . HIS A 1 192 ? -5.91432 -10.11958 42.19466 1.000 30.04785 194 HIS A N 1
ATOM 1544 C CA . HIS A 1 192 ? -5.18340 -8.91733 41.82825 1.000 30.05844 194 HIS A CA 1
ATOM 1545 C C . HIS A 1 192 ? -4.33311 -9.16052 40.59476 1.000 29.44918 194 HIS A C 1
ATOM 1546 O O . HIS A 1 192 ? -3.78863 -10.25008 40.40238 1.000 30.28094 194 HIS A O 1
ATOM 1553 N N . ARG A 1 193 ? -4.16657 -8.10181 39.80931 1.000 29.38533 195 ARG A N 1
ATOM 1554 C CA A ARG A 1 193 ? -3.17516 -8.05338 38.73865 0.570 32.51564 195 ARG A CA 1
ATOM 1555 C CA B ARG A 1 193 ? -3.18108 -8.05148 38.73525 0.430 32.11803 195 ARG A CA 1
ATOM 1556 C C . ARG A 1 193 ? -2.59590 -6.65379 38.74259 1.000 30.09934 195 ARG A C 1
ATOM 1557 O O . ARG A 1 193 ? -3.32489 -5.68016 38.50999 1.000 30.42600 195 ARG A O 1
ATOM 1572 N N . ILE A 1 194 ? -1.29319 -6.52731 39.02680 1.000 28.80090 196 ILE A N 1
ATOM 1573 C CA . ILE A 1 194 ? -0.63831 -5.22130 39.06179 1.000 25.35979 196 ILE A CA 1
ATOM 1574 C C . ILE A 1 194 ? 0.49892 -5.20529 38.04621 1.000 26.98909 196 ILE A C 1
ATOM 1575 O O . ILE A 1 194 ? 1.22849 -6.19190 37.89805 1.000 27.49163 196 ILE A O 1
ATOM 1580 N N . GLU A 1 195 ? 0.63258 -4.08593 37.33237 1.000 26.13916 197 GLU A N 1
ATOM 1581 C CA . GLU A 1 195 ? 1.52199 -3.99682 36.17933 1.000 28.45462 197 GLU A CA 1
ATOM 1582 C C . GLU A 1 195 ? 2.08047 -2.59279 36.04017 1.000 25.04335 197 GLU A C 1
ATOM 1583 O O . GLU A 1 195 ? 1.32645 -1.61219 36.00898 1.000 26.54800 197 GLU A O 1
ATOM 1589 N N . ILE A 1 196 ? 3.39598 -2.50749 35.88076 1.000 24.08531 198 ILE A N 1
ATOM 1590 C CA . ILE A 1 196 ? 4.02718 -1.27529 35.42548 1.000 24.66015 198 ILE A CA 1
ATOM 1591 C C . ILE A 1 196 ? 3.82477 -1.19688 33.91427 1.000 27.52153 198 ILE A C 1
ATOM 1592 O O . ILE A 1 196 ? 4.42823 -1.96724 33.16845 1.000 29.30742 198 ILE A O 1
ATOM 1597 N N . LEU A 1 197 ? 2.96392 -0.27265 33.46193 1.000 28.61924 199 LEU A N 1
ATOM 1598 C CA . LEU A 1 197 ? 2.64097 -0.16618 32.03264 1.000 29.09085 199 LEU A CA 1
ATOM 1599 C C . LEU A 1 197 ? 3.79242 0.41424 31.21890 1.000 32.62265 199 LEU A C 1
ATOM 1600 O O . LEU A 1 197 ? 3.97076 0.05731 30.04206 1.000 32.81003 199 LEU A O 1
ATOM 1605 N N . SER A 1 198 ? 4.55228 1.33229 31.80901 1.000 31.16223 200 SER A N 1
ATOM 1606 C CA . SER A 1 198 ? 5.66977 1.99584 31.15382 1.000 31.40114 200 SER A CA 1
ATOM 1607 C C . SER A 1 198 ? 6.47760 2.68864 32.23624 1.000 33.40512 200 SER A C 1
ATOM 1608 O O . SER A 1 198 ? 5.97168 2.95765 33.33209 1.000 32.71444 200 SER A O 1
ATOM 1611 N N . HIS A 1 199 ? 7.73113 2.98542 31.91289 1.000 33.08976 201 HIS A N 1
ATOM 1612 C CA . HIS A 1 199 ? 8.63389 3.64952 32.84503 1.000 35.23158 201 HIS A CA 1
ATOM 1613 C C . HIS A 1 199 ? 9.79033 4.24212 32.05522 1.000 38.32427 201 HIS A C 1
ATOM 1614 O O . HIS A 1 199 ? 10.10685 3.77100 30.96485 1.000 38.42102 201 HIS A O 1
ATOM 1621 N N . ASP A 1 200 ? 10.42531 5.26679 32.61701 1.000 38.38102 202 ASP A N 1
ATOM 1622 C CA . ASP A 1 200 ? 11.65577 5.76519 32.02344 1.000 43.81513 202 ASP A CA 1
ATOM 1623 C C . ASP A 1 200 ? 12.83854 4.94459 32.54331 1.000 45.63732 202 ASP A C 1
ATOM 1624 O O . ASP A 1 200 ? 12.67424 4.02010 33.34524 1.000 41.89331 202 ASP A O 1
ATOM 1629 N N . LYS A 1 201 ? 14.04545 5.28628 32.07358 1.000 47.08207 203 LYS A N 1
ATOM 1630 C CA . LYS A 1 201 ? 15.21001 4.41180 32.23481 1.000 46.90349 203 LYS A CA 1
ATOM 1631 C C . LYS A 1 201 ? 15.44929 4.01474 33.69189 1.000 43.56152 203 LYS A C 1
ATOM 1632 O O . LYS A 1 201 ? 15.69847 2.83961 33.99181 1.000 46.34953 203 LYS A O 1
ATOM 1638 N N . ASP A 1 202 ? 15.40136 4.97843 34.61045 1.000 40.09299 204 ASP A N 1
ATOM 1639 C CA . ASP A 1 202 ? 15.74404 4.72680 36.00902 1.000 42.21593 204 ASP A CA 1
ATOM 1640 C C . ASP A 1 202 ? 14.52320 4.56027 36.90465 1.000 42.21488 204 ASP A C 1
ATOM 1641 O O . ASP A 1 202 ? 14.67253 4.47984 38.13743 1.000 37.87063 204 ASP A O 1
ATOM 1646 N N . TYR A 1 203 ? 13.32897 4.48231 36.31444 1.000 36.47154 205 TYR A N 1
ATOM 1647 C CA . TYR A 1 203 ? 12.06542 4.40552 37.04263 1.000 39.68740 205 TYR A CA 1
ATOM 1648 C C . TYR A 1 203 ? 11.76298 5.68211 37.81612 1.000 37.44320 205 TYR A C 1
ATOM 1649 O O . TYR A 1 203 ? 11.00803 5.64777 38.79189 1.000 35.81061 205 TYR A O 1
ATOM 1658 N N . ASN A 1 204 ? 12.33042 6.82302 37.39968 1.000 36.27065 206 ASN A N 1
ATOM 1659 C CA . ASN A 1 204 ? 11.91560 8.09038 37.99473 1.000 36.45743 206 ASN A CA 1
ATOM 1660 C C . ASN A 1 204 ? 10.48539 8.43449 37.61316 1.000 40.15382 206 ASN A C 1
ATOM 1661 O O . ASN A 1 204 ? 9.80393 9.16163 38.34528 1.000 35.65241 206 ASN A O 1
ATOM 1666 N N . LYS A 1 205 ? 10.02371 7.94200 36.46702 1.000 35.63844 207 LYS A N 1
ATOM 1667 C CA . LYS A 1 205 ? 8.64499 8.10433 36.02911 1.000 40.53402 207 LYS A CA 1
ATOM 1668 C C . LYS A 1 205 ? 8.07698 6.72913 35.74572 1.000 35.73239 207 LYS A C 1
ATOM 1669 O O . LYS A 1 205 ? 8.65181 5.96789 34.96388 1.000 34.91275 207 LYS A O 1
ATOM 1675 N N . VAL A 1 206 ? 6.96092 6.40866 36.39096 1.000 34.61598 208 VAL A N 1
ATOM 1676 C CA . VAL A 1 206 ? 6.36561 5.08264 36.29904 1.000 29.44326 208 VAL A CA 1
ATOM 1677 C C . VAL A 1 206 ? 4.86724 5.25729 36.15995 1.000 31.03192 208 VAL A C 1
ATOM 1678 O O . VAL A 1 206 ? 4.26012 6.04690 36.89164 1.000 33.13418 208 VAL A O 1
ATOM 1682 N N . ARG A 1 207 ? 4.27030 4.51098 35.23268 1.000 30.53500 209 ARG A N 1
ATOM 1683 C CA . ARG A 1 207 ? 2.82176 4.41891 35.10468 1.000 29.68021 209 ARG A CA 1
ATOM 1684 C C . ARG A 1 207 ? 2.40273 3.02729 35.55910 1.000 27.09628 209 ARG A C 1
ATOM 1685 O O . ARG A 1 207 ? 2.88802 2.02449 35.02739 1.000 24.66014 209 ARG A O 1
ATOM 1693 N N . LEU A 1 208 ? 1.49294 2.97034 36.53371 1.000 25.84251 210 LEU A N 1
ATOM 1694 C CA . LEU A 1 208 ? 1.21274 1.74784 37.27473 1.000 29.63441 210 LEU A CA 1
ATOM 1695 C C . LEU A 1 208 ? -0.27564 1.43722 37.21803 1.000 30.39910 210 LEU A C 1
ATOM 1696 O O . LEU A 1 208 ? -1.10852 2.32013 37.45443 1.000 27.72719 210 LEU A O 1
ATOM 1701 N N . TYR A 1 209 ? -0.60342 0.17854 36.94282 1.000 27.56764 211 TYR A N 1
ATOM 1702 C CA . TYR A 1 209 ? -1.97595 -0.26267 36.75371 1.000 27.69395 211 TYR A CA 1
ATOM 1703 C C . TYR A 1 209 ? -2.27887 -1.42519 37.69209 1.000 27.88941 211 TYR A C 1
ATOM 1704 O O . TYR A 1 209 ? -1.44136 -2.31302 37.87447 1.000 26.28966 211 TYR A O 1
ATOM 1713 N N . GLU A 1 210 ? -3.47750 -1.42839 38.29048 1.000 23.99719 212 GLU A N 1
ATOM 1714 C CA . GLU A 1 210 ? -3.96905 -2.60144 39.00770 1.000 27.37832 212 GLU A CA 1
ATOM 1715 C C . GLU A 1 210 ? -5.38402 -2.93054 38.55206 1.000 25.21463 212 GLU A C 1
ATOM 1716 O O . GLU A 1 210 ? -6.18796 -2.02939 38.30448 1.000 27.15678 212 GLU A O 1
ATOM 1722 N N . HIS A 1 211 ? -5.69498 -4.22381 38.47729 1.000 29.76106 213 HIS A N 1
ATOM 1723 C CA . HIS A 1 211 ? -7.07065 -4.69195 38.38892 1.000 30.20452 213 HIS A CA 1
ATOM 1724 C C . HIS A 1 211 ? -7.34369 -5.68466 39.51533 1.000 32.77025 213 HIS A C 1
ATOM 1725 O O . HIS A 1 211 ? -6.54440 -6.59869 39.75354 1.000 29.65228 213 HIS A O 1
ATOM 1732 N N . ALA A 1 212 ? -8.46915 -5.50165 40.21238 1.000 30.25629 214 ALA A N 1
ATOM 1733 C CA . ALA A 1 212 ? -8.78099 -6.29051 41.39799 1.000 29.26288 214 ALA A CA 1
ATOM 1734 C C . ALA A 1 212 ? -10.28508 -6.51929 41.51190 1.000 30.27117 214 ALA A C 1
ATOM 1735 O O . ALA A 1 212 ? -11.06864 -5.59614 41.28932 1.000 29.09623 214 ALA A O 1
ATOM 1737 N N . GLU A 1 213 ? -10.67690 -7.74917 41.87517 1.000 25.76747 215 GLU A N 1
ATOM 1738 C CA . GLU A 1 213 ? -12.07397 -8.16224 41.96620 1.000 30.24436 215 GLU A CA 1
ATOM 1739 C C . GLU A 1 213 ? -12.25126 -9.12672 43.12649 1.000 30.91528 215 GLU A C 1
ATOM 1740 O O . GLU A 1 213 ? -11.46526 -10.06529 43.28053 1.000 29.71662 215 GLU A O 1
ATOM 1746 N N . ALA A 1 214 ? -13.30954 -8.91915 43.91460 1.000 36.64981 216 ALA A N 1
ATOM 1747 C CA . ALA A 1 214 ? -13.61340 -9.77365 45.05740 1.000 32.06063 216 ALA A CA 1
ATOM 1748 C C . ALA A 1 214 ? -14.56315 -10.90135 44.65844 1.000 38.56060 216 ALA A C 1
ATOM 1749 O O . ALA A 1 214 ? -15.39586 -10.74943 43.76370 1.000 37.26809 216 ALA A O 1
ATOM 1751 N N . ARG A 1 215 ? -14.43018 -12.03982 45.33755 1.000 35.89826 217 ARG A N 1
ATOM 1752 C CA . ARG A 1 215 ? -15.28573 -13.19681 45.08790 1.000 43.50489 217 ARG A CA 1
ATOM 1753 C C . ARG A 1 215 ? -15.19301 -14.12581 46.29013 1.000 46.46148 217 ARG A C 1
ATOM 1754 O O . ARG A 1 215 ? -14.34867 -13.93933 47.16840 1.000 43.03390 217 ARG A O 1
ATOM 1762 N N . TYR A 1 216 ? -16.05636 -15.14999 46.31378 1.000 44.23575 218 TYR A N 1
ATOM 1763 C CA . TYR A 1 216 ? -16.19180 -15.95499 47.52765 1.000 53.74135 218 TYR A CA 1
ATOM 1764 C C . TYR A 1 216 ? -15.24650 -17.15749 47.60559 1.000 60.91088 218 TYR A C 1
ATOM 1765 O O . TYR A 1 216 ? -14.69294 -17.43284 48.67937 1.000 64.58099 218 TYR A O 1
ATOM 1774 N N . SER A 1 217 ? -15.04466 -17.89166 46.51772 1.000 63.42113 219 SER A N 1
ATOM 1775 C CA . SER A 1 217 ? -14.31771 -19.15972 46.63011 1.000 66.40387 219 SER A CA 1
ATOM 1776 C C . SER A 1 217 ? -13.73259 -19.62445 45.30746 1.000 75.60235 219 SER A C 1
ATOM 1777 O O . SER A 1 217 ? -13.58544 -20.82404 45.08362 1.000 78.91370 219 SER A O 1
ATOM 1780 N N . SER B 2 4 ? 17.60218 17.31892 68.14795 1.000 64.11102 0 SER B N 1
ATOM 1781 C CA . SER B 2 4 ? 18.34842 16.48573 69.08594 1.000 70.52220 0 SER B CA 1
ATOM 1782 C C . SER B 2 4 ? 17.66353 16.40396 70.45436 1.000 77.09116 0 SER B C 1
ATOM 1783 O O . SER B 2 4 ? 18.28618 16.01446 71.45391 1.000 72.68333 0 SER B O 1
ATOM 1786 N N . GLN B 2 5 ? 16.38198 16.78836 70.50222 1.000 72.59634 1 GLN B N 1
ATOM 1787 C CA . GLN B 2 5 ? 15.49591 16.20699 71.50491 1.000 59.59437 1 GLN B CA 1
ATOM 1788 C C . GLN B 2 5 ? 15.22117 14.73825 71.20258 1.000 57.31636 1 GLN B C 1
ATOM 1789 O O . GLN B 2 5 ? 14.64020 14.04044 72.04079 1.000 56.03148 1 GLN B O 1
ATOM 1795 N N . VAL B 2 6 ? 15.62622 14.27095 70.02063 1.000 51.42756 2 VAL B N 1
ATOM 1796 C CA . VAL B 2 6 ? 15.50413 12.87115 69.63211 1.000 56.74891 2 VAL B CA 1
ATOM 1797 C C . VAL B 2 6 ? 16.49719 12.03883 70.43473 1.000 57.54220 2 VAL B C 1
ATOM 1798 O O . VAL B 2 6 ? 17.71141 12.27230 70.39339 1.000 53.92185 2 VAL B O 1
ATOM 1802 N N . GLN B 2 7 ? 15.98351 11.05986 71.17189 1.000 49.02379 3 GLN B N 1
ATOM 1803 C CA . GLN B 2 7 ? 16.84325 10.16325 71.92498 1.000 50.23514 3 GLN B CA 1
ATOM 1804 C C . GLN B 2 7 ? 16.19408 8.78790 71.97415 1.000 49.20785 3 GLN B C 1
ATOM 1805 O O . GLN B 2 7 ? 14.96436 8.65784 71.94580 1.000 42.59026 3 GLN B O 1
ATOM 1811 N N . LEU B 2 8 ? 17.04453 7.76746 72.03085 1.000 43.82206 4 LEU B N 1
ATOM 1812 C CA . LEU B 2 8 ? 16.64254 6.37062 72.05382 1.000 46.61931 4 LEU B CA 1
ATOM 1813 C C . LEU B 2 8 ? 17.36657 5.67814 73.19727 1.000 41.59940 4 LEU B C 1
ATOM 1814 O O . LEU B 2 8 ? 18.59614 5.74141 73.27617 1.000 42.73585 4 LEU B O 1
ATOM 1819 N N . VAL B 2 9 ? 16.61867 5.02626 74.08661 1.000 42.79010 5 VAL B N 1
ATOM 1820 C CA . VAL B 2 9 ? 17.20974 4.37003 75.25049 1.000 42.72776 5 VAL B CA 1
ATOM 1821 C C . VAL B 2 9 ? 16.62258 2.97127 75.38071 1.000 33.18344 5 VAL B C 1
ATOM 1822 O O . VAL B 2 9 ? 15.41323 2.81890 75.59244 1.000 33.77254 5 VAL B O 1
ATOM 1826 N N . GLU B 2 10 ? 17.48026 1.95815 75.26086 1.000 45.21992 6 GLU B N 1
ATOM 1827 C CA . GLU B 2 10 ? 17.10468 0.56309 75.46137 1.000 43.65299 6 GLU B CA 1
ATOM 1828 C C . GLU B 2 10 ? 17.36492 0.14570 76.90119 1.000 47.58592 6 GLU B C 1
ATOM 1829 O O . GLU B 2 10 ? 18.38322 0.51347 77.49169 1.000 47.71055 6 GLU B O 1
ATOM 1835 N N . SER B 2 11 ? 16.44565 -0.63609 77.45948 1.000 46.80910 7 SER B N 1
ATOM 1836 C CA A SER B 2 11 ? 16.57305 -1.10950 78.82719 0.432 46.81333 7 SER B CA 1
ATOM 1837 C CA B SER B 2 11 ? 16.56447 -1.10759 78.82974 0.568 46.83119 7 SER B CA 1
ATOM 1838 C C . SER B 2 11 ? 16.15933 -2.57295 78.89657 1.000 47.41748 7 SER B C 1
ATOM 1839 O O . SER B 2 11 ? 15.47307 -3.09040 78.01110 1.000 41.81038 7 SER B O 1
ATOM 1844 N N . GLY B 2 12 ? 16.59668 -3.24135 79.96638 1.000 44.90749 8 GLY B N 1
ATOM 1845 C CA . GLY B 2 12 ? 16.16239 -4.59210 80.26971 1.000 39.30174 8 GLY B CA 1
ATOM 1846 C C . GLY B 2 12 ? 17.17661 -5.68564 80.01991 1.000 40.74494 8 GLY B C 1
ATOM 1847 O O . GLY B 2 12 ? 16.88106 -6.85007 80.32135 1.000 49.94143 8 GLY B O 1
ATOM 1848 N N . GLY B 2 13 ? 18.34944 -5.36953 79.47877 1.000 41.46446 9 GLY B N 1
ATOM 1849 C CA . GLY B 2 13 ? 19.36430 -6.38648 79.25273 1.000 51.87013 9 GLY B CA 1
ATOM 1850 C C . GLY B 2 13 ? 19.84517 -6.99394 80.55894 1.000 48.80227 9 GLY B C 1
ATOM 1851 O O . GLY B 2 13 ? 19.49082 -6.56157 81.65279 1.000 52.15667 9 GLY B O 1
ATOM 1852 N N . GLY B 2 14 ? 20.66122 -8.02701 80.44575 1.000 47.99029 10 GLY B N 1
ATOM 1853 C CA . GLY B 2 14 ? 21.20624 -8.62704 81.64551 1.000 52.40629 10 GLY B CA 1
ATOM 1854 C C . GLY B 2 14 ? 21.75018 -10.01966 81.40451 1.000 54.39616 10 GLY B C 1
ATOM 1855 O O . GLY B 2 14 ? 21.80904 -10.50961 80.27629 1.000 44.46422 10 GLY B O 1
ATOM 1856 N N . LEU B 2 15 ? 22.16184 -10.63335 82.51298 1.000 54.27294 11 LEU B N 1
ATOM 1857 C CA . LEU B 2 15 ? 22.73003 -11.97276 82.54544 1.000 54.97702 11 LEU B CA 1
ATOM 1858 C C . LEU B 2 15 ? 21.61861 -12.95891 82.87308 1.000 52.35904 11 LEU B C 1
ATOM 1859 O O . LEU B 2 15 ? 20.99437 -12.86705 83.93212 1.000 50.85812 11 LEU B O 1
ATOM 1864 N N . VAL B 2 16 ? 21.36022 -13.88894 81.95868 1.000 49.18866 12 VAL B N 1
ATOM 1865 C CA . VAL B 2 16 ? 20.39648 -14.95222 82.19338 1.000 49.05032 12 VAL B CA 1
ATOM 1866 C C . VAL B 2 16 ? 21.00306 -16.23934 81.64681 1.000 53.83971 12 VAL B C 1
ATOM 1867 O O . VAL B 2 16 ? 21.95575 -16.22377 80.86176 1.000 54.65879 12 VAL B O 1
ATOM 1871 N N . GLN B 2 17 ? 20.47537 -17.36418 82.10576 1.000 53.70953 13 GLN B N 1
ATOM 1872 C CA A GLN B 2 17 ? 20.95530 -18.67399 81.69200 0.520 57.02976 13 GLN B CA 1
ATOM 1873 C CA B GLN B 2 17 ? 20.97211 -18.65831 81.67301 0.480 57.02687 13 GLN B CA 1
ATOM 1874 C C . GLN B 2 17 ? 20.10816 -19.21195 80.54209 1.000 54.51867 13 GLN B C 1
ATOM 1875 O O . GLN B 2 17 ? 18.97056 -18.78119 80.32153 1.000 45.87050 13 GLN B O 1
ATOM 1886 N N . ALA B 2 18 ? 20.68367 -20.16374 79.80503 1.000 56.32884 14 ALA B N 1
ATOM 1887 C CA . ALA B 2 18 ? 20.01271 -20.73118 78.64071 1.000 51.76218 14 ALA B CA 1
ATOM 1888 C C . ALA B 2 18 ? 18.64483 -21.29493 79.01521 1.000 54.50541 14 ALA B C 1
ATOM 1889 O O . ALA B 2 18 ? 18.48304 -21.97255 80.03574 1.000 50.81533 14 ALA B O 1
ATOM 1891 N N . GLY B 2 19 ? 17.65167 -20.99904 78.17873 1.000 45.75200 15 GLY B N 1
ATOM 1892 C CA . GLY B 2 19 ? 16.27700 -21.30860 78.48924 1.000 40.35812 15 GLY B CA 1
ATOM 1893 C C . GLY B 2 19 ? 15.54859 -20.22718 79.25720 1.000 46.00094 15 GLY B C 1
ATOM 1894 O O . GLY B 2 19 ? 14.34003 -20.36117 79.48914 1.000 46.13714 15 GLY B O 1
ATOM 1895 N N . GLY B 2 20 ? 16.23811 -19.15480 79.64867 1.000 47.76090 16 GLY B N 1
ATOM 1896 C CA . GLY B 2 20 ? 15.62166 -18.08590 80.40323 1.000 48.14166 16 GLY B CA 1
ATOM 1897 C C . GLY B 2 20 ? 14.89627 -17.05981 79.53957 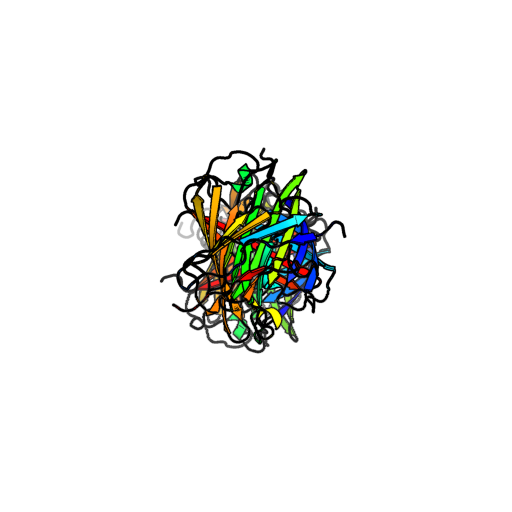1.000 54.32933 16 GLY B C 1
ATOM 1898 O O . GLY B 2 20 ? 14.77933 -17.18118 78.31461 1.000 41.90184 16 GLY B O 1
ATOM 1899 N N . SER B 2 21 ? 14.40294 -16.02419 80.22863 1.000 46.94631 17 SER B N 1
ATOM 1900 C CA . SER B 2 21 ? 13.57230 -14.95784 79.68829 1.000 47.76622 17 SER B CA 1
ATOM 1901 C C . SER B 2 21 ? 14.18099 -13.59882 80.01176 1.000 53.26335 17 SER B C 1
ATOM 1902 O O . SER B 2 21 ? 14.90529 -13.43179 80.99818 1.000 44.98269 17 SER B O 1
ATOM 1905 N N . LEU B 2 22 ? 13.86046 -12.62384 79.16501 1.000 40.47897 18 LEU B N 1
ATOM 1906 C CA . LEU B 2 22 ? 14.15971 -11.22077 79.40288 1.000 42.15962 18 LEU B CA 1
ATOM 1907 C C . LEU B 2 22 ? 13.11787 -10.41748 78.64526 1.000 44.67914 18 LEU B C 1
ATOM 1908 O O . LEU B 2 22 ? 12.60671 -10.86455 77.61561 1.000 38.94029 18 LEU B O 1
ATOM 1913 N N . ARG B 2 23 ? 12.78163 -9.24596 79.15642 1.000 36.25525 19 ARG B N 1
ATOM 1914 C CA A ARG B 2 23 ? 11.84930 -8.35034 78.47528 0.261 40.30781 19 ARG B CA 1
ATOM 1915 C CA B ARG B 2 23 ? 11.84883 -8.35183 78.47618 0.739 40.31508 19 ARG B CA 1
ATOM 1916 C C . ARG B 2 23 ? 12.58633 -7.04200 78.22103 1.000 46.69508 19 ARG B C 1
ATOM 1917 O O . ARG B 2 23 ? 12.76439 -6.23288 79.13880 1.000 40.84401 19 ARG B O 1
ATOM 1932 N N . LEU B 2 24 ? 13.03412 -6.84965 76.98182 1.000 37.87746 20 LEU B N 1
ATOM 1933 C CA . LEU B 2 24 ? 13.68204 -5.60033 76.62782 1.000 31.77013 20 LEU B CA 1
ATOM 1934 C C . LEU B 2 24 ? 12.62650 -4.54914 76.30790 1.000 39.37594 20 LEU B C 1
ATOM 1935 O O . LEU B 2 24 ? 11.48380 -4.85967 75.96628 1.000 35.95800 20 LEU B O 1
ATOM 1940 N N . SER B 2 25 ? 13.01178 -3.28753 76.43970 1.000 37.49429 21 SER B N 1
ATOM 1941 C CA . SER B 2 25 ? 12.15382 -2.21594 75.97465 1.000 40.13904 21 SER B CA 1
ATOM 1942 C C . SER B 2 25 ? 13.03334 -1.13043 75.38373 1.000 41.15238 21 SER B C 1
ATOM 1943 O O . SER B 2 25 ? 14.22495 -1.03831 75.68476 1.000 37.43226 21 SER B O 1
ATOM 1946 N N . CYS B 2 26 ? 12.43271 -0.33176 74.50628 1.000 34.67116 22 CYS B N 1
ATOM 1947 C CA . CYS B 2 26 ? 13.11650 0.75978 73.82692 1.000 40.27502 22 CYS B CA 1
ATOM 1948 C C . CYS B 2 26 ? 12.20321 1.97887 73.81365 1.000 39.17081 22 CYS B C 1
ATOM 1949 O O . CYS B 2 26 ? 11.10261 1.92930 73.24905 1.000 34.08061 22 CYS B O 1
ATOM 1952 N N . ALA B 2 27 ? 12.65863 3.06843 74.43110 1.000 33.97584 23 ALA B N 1
ATOM 1953 C CA . ALA B 2 27 ? 11.86881 4.28376 74.58832 1.000 34.66897 23 ALA B CA 1
ATOM 1954 C C . ALA B 2 27 ? 12.49165 5.39572 73.75149 1.000 41.21549 23 ALA B C 1
ATOM 1955 O O . ALA B 2 27 ? 13.68758 5.69005 73.89340 1.000 35.08463 23 ALA B O 1
ATOM 1957 N N . ALA B 2 28 ? 11.68444 5.99826 72.87709 1.000 36.81996 24 ALA B N 1
ATOM 1958 C CA . ALA B 2 28 ? 12.10533 7.10296 72.02630 1.000 35.72285 24 ALA B CA 1
ATOM 1959 C C . ALA B 2 28 ? 11.38872 8.38368 72.43005 1.000 38.52199 24 ALA B C 1
ATOM 1960 O O . ALA B 2 28 ? 10.18756 8.37117 72.72285 1.000 34.41635 24 ALA B O 1
ATOM 1962 N N . SER B 2 29 ? 12.12839 9.48904 72.43893 1.000 33.29163 25 SER B N 1
ATOM 1963 C CA . SER B 2 29 ? 11.54853 10.81091 72.61132 1.000 35.28008 25 SER B CA 1
ATOM 1964 C C . SER B 2 29 ? 11.87005 11.66018 71.38878 1.000 41.24302 25 SER B C 1
ATOM 1965 O O . SER B 2 29 ? 12.83216 11.40048 70.66095 1.000 39.05020 25 SER B O 1
ATOM 1968 N N . GLY B 2 30 ? 11.03121 12.66401 71.14495 1.000 36.78534 26 GLY B N 1
ATOM 1969 C CA . GLY B 2 30 ? 11.27698 13.60341 70.07396 1.000 38.24078 26 GLY B CA 1
ATOM 1970 C C . GLY B 2 30 ? 10.50181 13.36816 68.79546 1.000 42.15294 26 GLY B C 1
ATOM 1971 O O . GLY B 2 30 ? 10.65061 14.15960 67.85755 1.000 42.40092 26 GLY B O 1
ATOM 1972 N N . PHE B 2 31 ? 9.67717 12.32665 68.72404 1.000 37.87027 27 PHE B N 1
ATOM 1973 C CA . PHE B 2 31 ? 8.88478 12.01506 67.54128 1.000 37.18121 27 PHE B CA 1
ATOM 1974 C C . PHE B 2 31 ? 7.39836 12.08178 67.85140 1.000 37.37629 27 PHE B C 1
ATOM 1975 O O . PHE B 2 31 ? 6.99106 11.89747 69.00198 1.000 34.72183 27 PHE B O 1
ATOM 1983 N N . PRO B 2 32 ? 6.55220 12.30672 66.84244 1.000 39.98871 28 PRO B N 1
ATOM 1984 C CA . PRO B 2 32 ? 5.11297 12.09873 67.04476 1.000 36.32439 28 PRO B CA 1
ATOM 1985 C C . PRO B 2 32 ? 4.83193 10.63857 67.36437 1.000 37.64435 28 PRO B C 1
ATOM 1986 O O . PRO B 2 32 ? 5.52957 9.73262 66.89601 1.000 36.49009 28 PRO B O 1
ATOM 1990 N N . VAL B 2 33 ? 3.80579 10.41468 68.18732 1.000 32.10457 29 VAL B N 1
ATOM 1991 C CA . VAL B 2 33 ? 3.54565 9.07470 68.70034 1.000 33.37228 29 VAL B CA 1
ATOM 1992 C C . VAL B 2 33 ? 3.00443 8.19414 67.58157 1.000 33.07679 29 VAL B C 1
ATOM 1993 O O . VAL B 2 33 ? 2.05346 8.56522 66.88054 1.000 29.83478 29 VAL B O 1
ATOM 1997 N N . GLY B 2 34 ? 3.61318 7.02502 67.40810 1.000 34.21627 30 GLY B N 1
ATOM 1998 C CA . GLY B 2 34 ? 3.09094 6.02971 66.47899 1.000 35.83308 30 GLY B CA 1
ATOM 1999 C C . GLY B 2 34 ? 3.01664 6.46053 65.02765 1.000 36.57104 30 GLY B C 1
ATOM 2000 O O . GLY B 2 34 ? 2.05711 6.10525 64.32925 1.000 35.42732 30 GLY B O 1
ATOM 2001 N N . ARG B 2 35 ? 4.00308 7.21330 64.54449 1.000 33.02689 31 ARG B N 1
ATOM 2002 C CA . ARG B 2 35 ? 4.02798 7.55661 63.12679 1.000 36.05952 31 ARG B CA 1
ATOM 2003 C C . ARG B 2 35 ? 5.28992 7.06396 62.43858 1.000 40.24318 31 ARG B C 1
ATOM 2004 O O . ARG B 2 35 ? 5.55856 7.47519 61.30609 1.000 39.79428 31 ARG B O 1
ATOM 2012 N N . ALA B 2 36 ? 6.06997 6.20120 63.08912 1.000 36.22204 32 ALA B N 1
ATOM 2013 C CA . ALA B 2 36 ? 7.19860 5.54419 62.45109 1.000 36.14866 32 ALA B CA 1
ATOM 2014 C C . ALA B 2 36 ? 7.27163 4.09901 62.92547 1.000 40.22185 32 ALA B C 1
ATOM 2015 O O . ALA B 2 36 ? 6.85896 3.77008 64.04735 1.000 29.79791 32 ALA B O 1
ATOM 2017 N N . SER B 2 37 ? 7.77728 3.23280 62.05021 1.000 34.34977 33 SER B N 1
ATOM 2018 C CA . SER B 2 37 ? 8.02648 1.85244 62.43790 1.000 34.68718 33 SER B CA 1
ATOM 2019 C C . SER B 2 37 ? 9.24610 1.80201 63.35487 1.000 32.90724 33 SER B C 1
ATOM 2020 O O . SER B 2 37 ? 10.09120 2.70111 63.34139 1.000 32.66586 33 SER B O 1
ATOM 2023 N N . MET B 2 38 ? 9.31965 0.76761 64.19462 1.000 27.12824 34 MET B N 1
ATOM 2024 C CA . MET B 2 38 ? 10.46306 0.63242 65.08523 1.000 27.92653 34 MET B CA 1
ATOM 2025 C C . MET B 2 38 ? 11.07341 -0.74991 64.92896 1.000 30.83905 34 MET B C 1
ATOM 2026 O O . MET B 2 38 ? 10.36003 -1.73711 64.73063 1.000 29.41449 34 MET B O 1
ATOM 2031 N N . TRP B 2 39 ? 12.40366 -0.80280 65.00307 1.000 27.99120 35 TRP B N 1
ATOM 2032 C CA . TRP B 2 39 ? 13.19489 -1.93043 64.53086 1.000 30.97869 35 TRP B CA 1
ATOM 2033 C C . TRP B 2 39 ? 14.19101 -2.32967 65.60759 1.000 36.25463 35 TRP B C 1
ATOM 2034 O O . TRP B 2 39 ? 14.87958 -1.46697 66.15540 1.000 35.66232 35 TRP B O 1
ATOM 2045 N N . TRP B 2 40 ? 14.27788 -3.62618 65.90246 1.000 30.96416 36 TRP B N 1
ATOM 2046 C CA . TRP B 2 40 ? 15.30059 -4.14832 66.80044 1.000 32.75214 36 TRP B CA 1
ATOM 2047 C C . TRP B 2 40 ? 16.43298 -4.78293 66.00566 1.000 37.77044 36 TRP B C 1
ATOM 2048 O O . TRP B 2 40 ? 16.19899 -5.49345 65.02144 1.000 33.38419 36 TRP B O 1
ATOM 2059 N N . TYR B 2 41 ? 17.65863 -4.51170 66.43988 1.000 31.31486 37 TYR B N 1
ATOM 2060 C CA . TYR B 2 41 ? 18.86621 -5.14998 65.94422 1.000 33.56116 37 TYR B CA 1
ATOM 2061 C C . TYR B 2 41 ? 19.66374 -5.66512 67.13358 1.000 35.53555 37 TYR B C 1
ATOM 2062 O O . TYR B 2 41 ? 19.36172 -5.36519 68.29168 1.000 34.69850 37 TYR B O 1
ATOM 2071 N N . ARG B 2 42 ? 20.69458 -6.44382 66.83525 1.000 35.50193 38 ARG B N 1
ATOM 2072 C CA . ARG B 2 42 ? 21.61610 -6.91271 67.85505 1.000 38.64927 38 ARG B CA 1
ATOM 2073 C C . ARG B 2 42 ? 22.97909 -7.08650 67.20750 1.000 46.72959 38 ARG B C 1
ATOM 2074 O O . ARG B 2 42 ? 23.07669 -7.31530 65.99953 1.000 41.97928 38 ARG B O 1
ATOM 2082 N N . GLN B 2 43 ? 24.03402 -6.94445 68.01000 1.000 44.69275 39 GLN B N 1
ATOM 2083 C CA . GLN B 2 43 ? 25.39174 -7.13114 67.50969 1.000 49.14020 39 GLN B CA 1
ATOM 2084 C C . GLN B 2 43 ? 26.24103 -7.78893 68.58343 1.000 49.03753 39 GLN B C 1
ATOM 2085 O O . GLN B 2 43 ? 26.36213 -7.26152 69.69372 1.000 44.58523 39 GLN B O 1
ATOM 2091 N N . ALA B 2 44 ? 26.83237 -8.91968 68.23903 1.000 58.94550 40 ALA B N 1
ATOM 2092 C CA . ALA B 2 44 ? 27.65827 -9.74705 69.10451 1.000 69.81426 40 ALA B CA 1
ATOM 2093 C C . ALA B 2 44 ? 29.13275 -9.48297 68.82113 1.000 71.41076 40 ALA B C 1
ATOM 2094 O O . ALA B 2 44 ? 29.46881 -8.77970 67.85799 1.000 65.14052 40 ALA B O 1
ATOM 2096 N N A PRO B 2 45 ? 30.02575 -9.97177 69.69287 0.290 74.58508 41 PRO B N 1
ATOM 2097 N N B PRO B 2 45 ? 30.09676 -10.02461 69.63378 0.710 74.81131 41 PRO B N 1
ATOM 2098 C CA A PRO B 2 45 ? 31.45869 -9.93100 69.41590 0.290 73.21546 41 PRO B CA 1
ATOM 2099 C CA B PRO B 2 45 ? 31.52828 -9.65183 69.48028 0.710 73.54092 41 PRO B CA 1
ATOM 2100 C C A PRO B 2 45 ? 31.79516 -10.66001 68.12915 0.290 70.48297 41 PRO B C 1
ATOM 2101 C C B PRO B 2 45 ? 32.07463 -9.28270 68.08962 0.710 69.90061 41 PRO B C 1
ATOM 2102 O O A PRO B 2 45 ? 31.16858 -11.65363 67.76028 0.290 69.29153 41 PRO B O 1
ATOM 2103 O O B PRO B 2 45 ? 31.89182 -8.16105 67.60244 0.710 68.63776 41 PRO B O 1
ATOM 2110 N N . GLY B 2 46 ? 32.86281 -10.18957 67.51187 1.000 72.36384 42 GLY B N 1
ATOM 2111 C CA . GLY B 2 46 ? 33.17133 -10.26498 66.09384 1.000 70.62630 42 GLY B CA 1
ATOM 2112 C C . GLY B 2 46 ? 32.13710 -10.86371 65.15880 1.000 73.67554 42 GLY B C 1
ATOM 2113 O O . GLY B 2 46 ? 32.46744 -11.70784 64.31831 1.000 66.63722 42 GLY B O 1
ATOM 2114 N N . LYS B 2 47 ? 30.88478 -10.44105 65.28959 1.000 72.68985 43 LYS B N 1
ATOM 2115 C CA . LYS B 2 47 ? 29.85075 -10.75816 64.32074 1.000 68.50015 43 LYS B CA 1
ATOM 2116 C C . LYS B 2 47 ? 29.29975 -9.45144 63.76465 1.000 65.78666 43 LYS B C 1
ATOM 2117 O O . LYS B 2 47 ? 29.47664 -8.37900 64.35126 1.000 69.42910 43 LYS B O 1
ATOM 2123 N N . GLU B 2 48 ? 28.66205 -9.53393 62.60549 1.000 62.92676 44 GLU B N 1
ATOM 2124 C CA . GLU B 2 48 ? 28.05425 -8.34038 62.04505 1.000 59.33306 44 GLU B CA 1
ATOM 2125 C C . GLU B 2 48 ? 26.64496 -8.17152 62.60829 1.000 58.63669 44 GLU B C 1
ATOM 2126 O O . GLU B 2 48 ? 26.06409 -9.09068 63.19302 1.000 56.36629 44 GLU B O 1
ATOM 2132 N N . ARG B 2 49 ? 26.11715 -6.96368 62.46051 1.000 53.15527 45 ARG B N 1
ATOM 2133 C CA . ARG B 2 49 ? 24.80636 -6.64705 63.00559 1.000 53.85706 45 ARG B CA 1
ATOM 2134 C C . ARG B 2 49 ? 23.72727 -7.51919 62.36836 1.000 51.87973 45 ARG B C 1
ATOM 2135 O O . ARG B 2 49 ? 23.72279 -7.74210 61.15418 1.000 48.15826 45 ARG B O 1
ATOM 2143 N N . GLU B 2 50 ? 22.81753 -8.02006 63.20400 1.000 43.76185 46 GLU B N 1
ATOM 2144 C CA . GLU B 2 50 ? 21.68821 -8.84323 62.78502 1.000 42.52740 46 GLU B CA 1
ATOM 2145 C C . GLU B 2 50 ? 20.38652 -8.09111 63.02872 1.000 39.14584 46 GLU B C 1
ATOM 2146 O O . GLU B 2 50 ? 20.17182 -7.56230 64.12866 1.000 36.80231 46 GLU B O 1
ATOM 2152 N N . TRP B 2 51 ? 19.50002 -8.10037 62.03423 1.000 32.29309 47 TRP B N 1
ATOM 2153 C CA . TRP B 2 51 ? 18.12807 -7.66438 62.25663 1.000 35.29730 47 TRP B CA 1
ATOM 2154 C C . TRP B 2 51 ? 17.38975 -8.71423 63.08843 1.000 32.39631 47 TRP B C 1
ATOM 2155 O O . TRP B 2 51 ? 17.55036 -9.91886 62.87270 1.000 32.79377 47 TRP B O 1
ATOM 2166 N N . VAL B 2 52 ? 16.57515 -8.25307 64.04212 1.000 26.77456 48 VAL B N 1
ATOM 2167 C CA . VAL B 2 52 ? 15.89326 -9.12817 64.99203 1.000 23.92261 48 VAL B CA 1
ATOM 2168 C C . VAL B 2 52 ? 14.37291 -9.09703 64.81090 1.000 28.67632 48 VAL B C 1
ATOM 2169 O O . VAL B 2 52 ? 13.74604 -10.14426 64.64720 1.000 29.16119 48 VAL B O 1
ATOM 2173 N N . ALA B 2 53 ? 13.76131 -7.91221 64.89546 1.000 28.11205 49 ALA B N 1
ATOM 2174 C CA . ALA B 2 53 ? 12.30553 -7.80462 64.85937 1.000 34.23616 49 ALA B CA 1
ATOM 2175 C C . ALA B 2 53 ? 11.92107 -6.39713 64.43279 1.000 30.11670 49 ALA B C 1
ATOM 2176 O O . ALA B 2 53 ? 12.72670 -5.46926 64.52162 1.000 33.03010 49 ALA B O 1
ATOM 2178 N N . ALA B 2 54 ? 10.67188 -6.24493 63.98421 1.000 27.06162 50 ALA B N 1
ATOM 2179 C CA . ALA B 2 54 ? 10.13381 -4.92981 63.64473 1.000 27.35813 50 ALA B CA 1
ATOM 2180 C C . ALA B 2 54 ? 8.64923 -4.85916 63.97964 1.000 29.82083 50 ALA B C 1
ATOM 2181 O O . ALA B 2 54 ? 7.96201 -5.87942 64.05037 1.000 26.87928 50 ALA B O 1
ATOM 2183 N N . ILE B 2 55 ? 8.15216 -3.63095 64.15271 1.000 25.43055 51 ILE B N 1
ATOM 2184 C CA . ILE B 2 55 ? 6.73751 -3.38634 64.40127 1.000 25.21975 51 ILE B CA 1
ATOM 2185 C C . ILE B 2 55 ? 6.31919 -2.10662 63.68295 1.000 27.16477 51 ILE B C 1
ATOM 2186 O O . ILE B 2 55 ? 7.06047 -1.11796 63.65295 1.000 25.62557 51 ILE B O 1
ATOM 2191 N N . SER B 2 56 ? 5.13363 -2.13793 63.08319 1.000 27.17835 52 SER B N 1
ATOM 2192 C CA . SER B 2 56 ? 4.63116 -1.00772 62.31588 1.000 26.77147 52 SER B CA 1
ATOM 2193 C C . SER B 2 56 ? 4.33272 0.19538 63.21319 1.000 32.54970 52 SER B C 1
ATOM 2194 O O . SER B 2 56 ? 4.25675 0.09536 64.44449 1.000 27.72353 52 SER B O 1
ATOM 2197 N N . SER B 2 57 ? 4.15666 1.34886 62.55102 1.000 26.12494 53 SER B N 1
ATOM 2198 C CA . SER B 2 57 ? 3.76127 2.60366 63.18266 1.000 25.37373 53 SER B CA 1
ATOM 2199 C C . SER B 2 57 ? 2.65517 2.42967 64.21342 1.000 30.36212 53 SER B C 1
ATOM 2200 O O . SER B 2 57 ? 2.79412 2.85207 65.36678 1.000 28.47971 53 SER B O 1
ATOM 2203 N N . TYR B 2 58 ? 1.54505 1.81868 63.81326 1.000 25.86408 54 TYR B N 1
ATOM 2204 C CA . TYR B 2 58 ? 0.38606 1.67936 64.69286 1.000 31.37753 54 TYR B CA 1
ATOM 2205 C C . TYR B 2 58 ? 0.40061 0.38364 65.48601 1.000 31.75686 54 TYR B C 1
ATOM 2206 O O . TYR B 2 58 ? -0.52080 0.14884 66.27235 1.000 32.99385 54 TYR B O 1
ATOM 2215 N N . GLY B 2 59 ? 1.39952 -0.47278 65.27999 1.000 31.45887 55 GLY B N 1
ATOM 2216 C CA . GLY B 2 59 ? 1.47676 -1.73469 65.97516 1.000 30.40054 55 GLY B CA 1
ATOM 2217 C C . GLY B 2 59 ? 0.66607 -2.86614 65.37656 1.000 32.39667 55 GLY B C 1
ATOM 2218 O O . GLY B 2 59 ? 0.64971 -3.95416 65.95918 1.000 31.48455 55 GLY B O 1
ATOM 2219 N N . TRP B 2 60 ? -0.00161 -2.65279 64.23004 1.000 27.84812 56 TRP B N 1
ATOM 2220 C CA . TRP B 2 60 ? -0.89821 -3.67751 63.69132 1.000 30.41955 56 TRP B CA 1
ATOM 2221 C C . TRP B 2 60 ? -0.15329 -4.86568 63.09828 1.000 32.65854 56 TRP B C 1
ATOM 2222 O O . TRP B 2 60 ? -0.72531 -5.95776 63.01233 1.000 31.72668 56 TRP B O 1
ATOM 2233 N N . VAL B 2 61 ? 1.08919 -4.67761 62.63847 1.000 29.00762 57 VAL B N 1
ATOM 2234 C CA . VAL B 2 61 ? 1.82575 -5.75463 61.99675 1.000 25.73636 57 VAL B CA 1
ATOM 2235 C C . VAL B 2 61 ? 3.24010 -5.80260 62.55802 1.000 28.55103 57 VAL B C 1
ATOM 2236 O O . VAL B 2 61 ? 3.81417 -4.78731 62.96416 1.000 28.32152 57 VAL B O 1
ATOM 2240 N N . THR B 2 62 ? 3.79038 -7.01239 62.58982 1.000 29.76485 58 THR B N 1
ATOM 2241 C CA . THR B 2 62 ? 5.08587 -7.29120 63.18838 1.000 35.67819 58 THR B CA 1
ATOM 2242 C C . THR B 2 62 ? 5.83979 -8.24022 62.26871 1.000 36.18585 58 THR B C 1
ATOM 2243 O O . THR B 2 62 ? 5.26010 -8.84043 61.35822 1.000 31.59534 58 THR B O 1
ATOM 2247 N N . ALA B 2 63 ? 7.14252 -8.37333 62.51234 1.000 27.98307 59 ALA B N 1
ATOM 2248 C CA . ALA B 2 63 ? 7.97759 -9.28085 61.73754 1.000 29.55034 59 ALA B CA 1
ATOM 2249 C C . ALA B 2 63 ? 9.18898 -9.67757 62.57090 1.000 31.27031 59 ALA B C 1
ATOM 2250 O O . ALA B 2 63 ? 9.66008 -8.90208 63.40852 1.000 30.11548 59 ALA B O 1
ATOM 2252 N N . TYR B 2 64 ? 9.69882 -10.88487 62.31992 1.000 26.31369 60 TYR B N 1
ATOM 2253 C CA . TYR B 2 64 ? 10.79499 -11.44385 63.09537 1.000 31.34783 60 TYR B CA 1
ATOM 2254 C C . TYR B 2 64 ? 11.80426 -12.12545 62.18907 1.000 32.22778 60 TYR B C 1
ATOM 2255 O O . TYR B 2 64 ? 11.42753 -12.73082 61.18411 1.000 31.20516 60 TYR B O 1
ATOM 2264 N N . ALA B 2 65 ? 13.08223 -12.05186 62.56097 1.000 28.31943 61 ALA B N 1
ATOM 2265 C CA . ALA B 2 65 ? 14.07368 -12.90658 61.91824 1.000 31.68592 61 ALA B CA 1
ATOM 2266 C C . ALA B 2 65 ? 13.74266 -14.37615 62.17192 1.000 31.09417 61 ALA B C 1
ATOM 2267 O O . ALA B 2 65 ? 13.19434 -14.73821 63.21908 1.000 32.57615 61 ALA B O 1
ATOM 2269 N N . ASP B 2 66 ? 14.08640 -15.22930 61.19924 1.000 28.68126 62 ASP B N 1
ATOM 2270 C CA . ASP B 2 66 ? 13.82039 -16.66241 61.32613 1.000 30.20742 62 ASP B CA 1
ATOM 2271 C C . ASP B 2 66 ? 14.39673 -17.23214 62.62031 1.000 28.685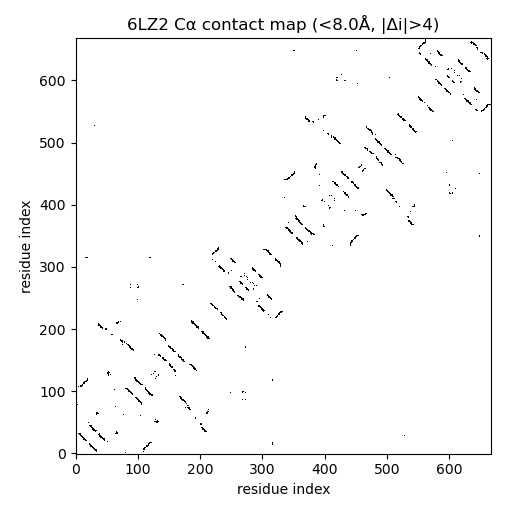13 62 ASP B C 1
ATOM 2272 O O . ASP B 2 66 ? 13.77173 -18.08175 63.26170 1.000 31.11083 62 ASP B O 1
ATOM 2277 N N . SER B 2 67 ? 15.58903 -16.77774 63.01447 1.000 26.41730 63 SER B N 1
ATOM 2278 C CA . SER B 2 67 ? 16.26553 -17.33538 64.18343 1.000 32.22475 63 SER B CA 1
ATOM 2279 C C . SER B 2 67 ? 15.56979 -17.00859 65.49714 1.000 30.37491 63 SER B C 1
ATOM 2280 O O . SER B 2 67 ? 15.89317 -17.63123 66.51566 1.000 35.57944 63 SER B O 1
ATOM 2283 N N . VAL B 2 68 ? 14.65386 -16.04184 65.53229 1.000 30.27199 64 VAL B N 1
ATOM 2284 C CA . VAL B 2 68 ? 13.95523 -15.71396 66.77397 1.000 33.52803 64 VAL B CA 1
ATOM 2285 C C . VAL B 2 68 ? 12.45631 -15.94588 66.69916 1.000 38.03189 64 VAL B C 1
ATOM 2286 O O . VAL B 2 68 ? 11.79183 -15.90707 67.74967 1.000 34.97054 64 VAL B O 1
ATOM 2290 N N . LYS B 2 69 ? 11.89637 -16.18742 65.51023 1.000 29.71208 65 LYS B N 1
ATOM 2291 C CA . LYS B 2 69 ? 10.45964 -16.41945 65.38574 1.000 34.91586 65 LYS B CA 1
ATOM 2292 C C . LYS B 2 69 ? 9.99783 -17.51981 66.33156 1.000 31.90858 65 LYS B C 1
ATOM 2293 O O . LYS B 2 69 ? 10.66727 -18.54545 66.49522 1.000 34.01252 65 LYS B O 1
ATOM 2299 N N . GLY B 2 70 ? 8.84260 -17.30068 66.95991 1.000 35.68198 66 GLY B N 1
ATOM 2300 C CA . GLY B 2 70 ? 8.33211 -18.22309 67.95656 1.000 33.92692 66 GLY B CA 1
ATOM 2301 C C . GLY B 2 70 ? 8.95990 -18.10547 69.33007 1.000 41.46995 66 GLY B C 1
ATOM 2302 O O . GLY B 2 70 ? 8.39679 -18.63293 70.29700 1.000 51.57379 66 GLY B O 1
ATOM 2303 N N . ARG B 2 71 ? 10.11661 -17.45371 69.45957 1.000 34.93019 67 ARG B N 1
ATOM 2304 C CA . ARG B 2 71 ? 10.70757 -17.22511 70.77614 1.000 35.54577 67 ARG B CA 1
ATOM 2305 C C . ARG B 2 71 ? 10.58642 -15.78453 71.26518 1.000 42.00748 67 ARG B C 1
ATOM 2306 O O . ARG B 2 71 ? 10.45524 -15.57236 72.47117 1.000 37.69051 67 ARG B O 1
ATOM 2314 N N . PHE B 2 72 ? 10.63509 -14.79198 70.37155 1.000 37.53008 68 PHE B N 1
ATOM 2315 C CA . PHE B 2 72 ? 10.53527 -13.38175 70.73090 1.000 31.79338 68 PHE B CA 1
ATOM 2316 C C . PHE B 2 72 ? 9.18242 -12.83144 70.29845 1.000 35.52389 68 PHE B C 1
ATOM 2317 O O . PHE B 2 72 ? 8.63119 -13.23848 69.27206 1.000 36.38373 68 PHE B O 1
ATOM 2325 N N . THR B 2 73 ? 8.66701 -11.86787 71.06028 1.000 37.12376 69 THR B N 1
ATOM 2326 C CA . THR B 2 73 ? 7.43862 -11.16509 70.70143 1.000 36.10561 69 THR B CA 1
ATOM 2327 C C . THR B 2 73 ? 7.65033 -9.66640 70.82860 1.000 38.74528 69 THR B C 1
ATOM 2328 O O . THR B 2 73 ? 8.10469 -9.18285 71.87226 1.000 34.39676 69 THR B O 1
ATOM 2332 N N . ILE B 2 74 ? 7.30431 -8.92903 69.79108 1.000 33.68116 70 ILE B N 1
ATOM 2333 C CA . ILE B 2 74 ? 7.43334 -7.48063 69.83150 1.000 32.46769 70 ILE B CA 1
ATOM 2334 C C . ILE B 2 74 ? 6.05115 -6.86481 70.01486 1.000 32.35051 70 ILE B C 1
ATOM 2335 O O . ILE B 2 74 ? 5.05096 -7.37590 69.48965 1.000 35.13177 70 ILE B O 1
ATOM 2340 N N . SER B 2 75 ? 5.98712 -5.79078 70.80418 1.000 30.15551 71 SER B N 1
ATOM 2341 C CA . SER B 2 75 ? 4.74326 -5.06530 71.03875 1.000 28.39348 71 SER B CA 1
ATOM 2342 C C . SER B 2 75 ? 5.06261 -3.58897 71.20821 1.000 30.46772 71 SER B C 1
ATOM 2343 O O . SER B 2 75 ? 6.22001 -3.19109 71.35931 1.000 31.94167 71 SER B O 1
ATOM 2346 N N . ARG B 2 76 ? 4.01805 -2.77116 71.20280 1.000 31.11786 72 ARG B N 1
ATOM 2347 C CA . ARG B 2 76 ? 4.22607 -1.33594 71.20994 1.000 32.38249 72 ARG B CA 1
ATOM 2348 C C . ARG B 2 76 ? 3.09340 -0.65261 71.96263 1.000 35.42115 72 ARG B C 1
ATOM 2349 O O . ARG B 2 76 ? 1.92614 -1.02766 71.81511 1.000 30.30100 72 ARG B O 1
ATOM 2357 N N . ASP B 2 77 ? 3.45572 0.34394 72.77181 1.000 32.36945 73 ASP B N 1
ATOM 2358 C CA . ASP B 2 77 ? 2.48022 1.21237 73.42328 1.000 29.80819 73 ASP B CA 1
ATOM 2359 C C . ASP B 2 77 ? 1.68679 2.00274 72.39071 1.000 31.90633 73 ASP B C 1
ATOM 2360 O O . ASP B 2 77 ? 2.25979 2.60925 71.48389 1.000 34.85293 73 ASP B O 1
ATOM 2365 N N . ASN B 2 78 ? 0.36124 2.02195 72.53663 1.000 30.94983 74 ASN B N 1
ATOM 2366 C CA . ASN B 2 78 ? -0.44800 2.77946 71.59009 1.000 35.16085 74 ASN B CA 1
ATOM 2367 C C . ASN B 2 78 ? -0.34091 4.28127 71.80601 1.000 38.94597 74 ASN B C 1
ATOM 2368 O O . ASN B 2 78 ? -0.73035 5.05276 70.92790 1.000 37.68515 74 ASN B O 1
ATOM 2373 N N . ALA B 2 79 ? 0.18782 4.71588 72.94565 1.000 38.02866 75 ALA B N 1
ATOM 2374 C CA . ALA B 2 79 ? 0.20698 6.12551 73.29118 1.000 37.76333 75 ALA B CA 1
ATOM 2375 C C . ALA B 2 79 ? 1.60941 6.66590 73.51390 1.000 31.22622 75 ALA B C 1
ATOM 2376 O O . ALA B 2 79 ? 1.75370 7.84795 73.83116 1.000 36.93286 75 ALA B O 1
ATOM 2378 N N . LYS B 2 80 ? 2.64337 5.84716 73.34451 1.000 34.35016 76 LYS B N 1
ATOM 2379 C CA . LYS B 2 80 ? 4.02232 6.30075 73.45926 1.000 35.20834 76 LYS B CA 1
ATOM 2380 C C . LYS B 2 80 ? 4.86698 5.56331 72.44066 1.000 29.42016 76 LYS B C 1
ATOM 2381 O O . LYS B 2 80 ? 4.56476 4.42377 72.08742 1.000 33.40719 76 LYS B O 1
ATOM 2387 N N . ASN B 2 81 ? 5.94368 6.20735 71.98336 1.000 28.66081 77 ASN B N 1
ATOM 2388 C CA . ASN B 2 81 ? 6.93459 5.52090 71.15465 1.000 31.98422 77 ASN B CA 1
ATOM 2389 C C . ASN B 2 81 ? 7.82689 4.68667 72.07350 1.000 33.38080 77 ASN B C 1
ATOM 2390 O O . ASN B 2 81 ? 9.00606 4.97073 72.30142 1.000 38.16858 77 ASN B O 1
ATOM 2395 N N . THR B 2 82 ? 7.22208 3.63508 72.61229 1.000 28.06953 78 THR B N 1
ATOM 2396 C CA . THR B 2 82 ? 7.90284 2.67667 73.47174 1.000 31.27108 78 THR B CA 1
ATOM 2397 C C . THR B 2 82 ? 7.55332 1.27588 72.99044 1.000 28.96425 78 THR B C 1
ATOM 2398 O O . THR B 2 82 ? 6.37468 0.92951 72.85365 1.000 29.89522 78 THR B O 1
ATOM 2402 N N . VAL B 2 83 ? 8.57712 0.48405 72.72589 1.000 28.82260 79 VAL B N 1
ATOM 2403 C CA . VAL B 2 83 ? 8.41868 -0.83804 72.14990 1.000 31.82026 79 VAL B CA 1
ATOM 2404 C C . VAL B 2 83 ? 9.05329 -1.83314 73.10293 1.000 34.04941 79 VAL B C 1
ATOM 2405 O O . VAL B 2 83 ? 10.04133 -1.52558 73.77903 1.000 35.71871 79 VAL B O 1
ATOM 2409 N N . TYR B 2 84 ? 8.45528 -3.02043 73.17065 1.000 30.83450 80 TYR B N 1
ATOM 2410 C CA . TYR B 2 84 ? 8.87349 -4.09495 74.05585 1.000 34.69121 80 TYR B CA 1
ATOM 2411 C C . TYR B 2 84 ? 9.20058 -5.33316 73.23542 1.000 41.40879 80 TYR B C 1
ATOM 2412 O O . TYR B 2 84 ? 8.48453 -5.66835 72.27923 1.000 37.51861 80 TYR B O 1
ATOM 2421 N N . LEU B 2 85 ? 10.29072 -5.99731 73.60619 1.000 32.62177 81 LEU B N 1
ATOM 2422 C CA . LEU B 2 85 ? 10.71488 -7.25677 72.99932 1.000 38.63704 81 LEU B CA 1
ATOM 2423 C C . LEU B 2 85 ? 10.78306 -8.31215 74.10393 1.000 37.08745 81 LEU B C 1
ATOM 2424 O O . LEU B 2 85 ? 11.75731 -8.37074 74.86347 1.000 37.88035 81 LEU B O 1
ATOM 2429 N N . GLN B 2 86 ? 9.73878 -9.12757 74.20026 1.000 34.14334 82 GLN B N 1
ATOM 2430 C CA . GLN B 2 86 ? 9.72670 -10.27581 75.09775 1.000 41.15689 82 GLN B CA 1
ATOM 2431 C C . GLN B 2 86 ? 10.58203 -11.39083 74.50639 1.000 41.12453 82 GLN B C 1
ATOM 2432 O O . GLN B 2 86 ? 10.24889 -11.93617 73.44937 1.000 36.54402 82 GLN B O 1
ATOM 2438 N N . MET B 2 87 ? 11.67408 -11.73502 75.18389 1.000 33.93872 83 MET B N 1
ATOM 2439 C CA . MET B 2 87 ? 12.62822 -12.73430 74.70569 1.000 39.33180 83 MET B CA 1
ATOM 2440 C C . MET B 2 87 ? 12.52800 -13.98542 75.57871 1.000 42.16161 83 MET B C 1
ATOM 2441 O O . MET B 2 87 ? 13.02805 -13.99532 76.70644 1.000 40.66847 83 MET B O 1
ATOM 2446 N N . ASN B 2 88 ? 11.91699 -15.04554 75.04776 1.000 38.96640 84 ASN B N 1
ATOM 2447 C CA . ASN B 2 88 ? 11.76738 -16.32698 75.73209 1.000 40.75918 84 ASN B CA 1
ATOM 2448 C C . ASN B 2 88 ? 12.67472 -17.38152 75.10893 1.000 42.04197 84 ASN B C 1
ATOM 2449 O O . ASN B 2 88 ? 13.17728 -17.21605 73.99329 1.000 35.73070 84 ASN B O 1
ATOM 2454 N N . SER B 2 89 ? 12.88070 -18.47332 75.85102 1.000 35.94476 85 SER B N 1
ATOM 2455 C CA . SER B 2 89 ? 13.67222 -19.61530 75.38319 1.000 39.64571 85 SER B CA 1
ATOM 2456 C C . SER B 2 89 ? 15.03308 -19.18336 74.84264 1.000 42.30474 85 SER B C 1
ATOM 2457 O O . SER B 2 89 ? 15.44701 -19.56873 73.74402 1.000 40.98398 85 SER B O 1
ATOM 2460 N N . LEU B 2 90 ? 15.75032 -18.40162 75.64509 1.000 39.76540 86 LEU B N 1
ATOM 2461 C CA . LEU B 2 90 ? 16.97722 -17.77555 75.17217 1.000 39.36918 86 LEU B CA 1
ATOM 2462 C C . LEU B 2 90 ? 18.07812 -18.80874 74.94727 1.000 40.74833 86 LEU B C 1
ATOM 2463 O O . LEU B 2 90 ? 18.14647 -19.83704 75.61901 1.000 39.86448 86 LEU B O 1
ATOM 2468 N N . LYS B 2 91 ? 18.93205 -18.52917 73.97159 1.000 41.13974 87 LYS B N 1
ATOM 2469 C CA . LYS B 2 91 ? 20.03526 -19.38653 73.57113 1.000 45.91905 87 LYS B CA 1
ATOM 2470 C C . LYS B 2 91 ? 21.34208 -18.62163 73.70385 1.000 47.59918 87 LYS B C 1
ATOM 2471 O O . LYS B 2 91 ? 21.34746 -17.38511 73.69721 1.000 47.64910 87 LYS B O 1
ATOM 2477 N N . PRO B 2 92 ? 22.47432 -19.32466 73.82093 1.000 50.47737 88 PRO B N 1
ATOM 2478 C CA . PRO B 2 92 ? 23.76750 -18.62230 73.83038 1.000 48.45123 88 PRO B CA 1
ATOM 2479 C C . PRO B 2 92 ? 23.99508 -17.73774 72.61936 1.000 52.09805 88 PRO B C 1
ATOM 2480 O O . PRO B 2 92 ? 24.59482 -16.66368 72.75639 1.000 52.86110 88 PRO B O 1
ATOM 2484 N N . GLU B 2 93 ? 23.52728 -18.15303 71.43663 1.000 47.87696 89 GLU B N 1
ATOM 2485 C CA . GLU B 2 93 ? 23.69013 -17.34325 70.23457 1.000 46.21752 89 GLU B CA 1
ATOM 2486 C C . GLU B 2 93 ? 22.96670 -16.00428 70.33151 1.000 44.83961 89 GLU B C 1
ATOM 2487 O O . GLU B 2 93 ? 23.27281 -15.09721 69.55181 1.000 44.60760 89 GLU B O 1
ATOM 2493 N N . ASP B 2 94 ? 22.00233 -15.86644 71.25438 1.000 43.74016 90 ASP B N 1
ATOM 2494 C CA . ASP B 2 94 ? 21.29458 -14.60723 71.46923 1.000 41.12596 90 ASP B CA 1
ATOM 2495 C C . ASP B 2 94 ? 22.12086 -13.57340 72.23296 1.000 47.38084 90 ASP B C 1
ATOM 2496 O O . ASP B 2 94 ? 21.67237 -12.42768 72.37450 1.000 38.61360 90 ASP B O 1
ATOM 2501 N N . THR B 2 95 ? 23.30260 -13.94262 72.72699 1.000 41.09352 91 THR B N 1
ATOM 2502 C CA . THR B 2 95 ? 24.14981 -13.00197 73.44952 1.000 46.99914 91 THR B CA 1
ATOM 2503 C C . THR B 2 95 ? 24.62163 -11.89184 72.51368 1.000 44.70835 91 THR B C 1
ATOM 2504 O O . THR B 2 95 ? 25.25037 -12.16385 71.48375 1.000 44.20272 91 THR B O 1
ATOM 2508 N N . ALA B 2 96 ? 24.33549 -10.64337 72.88165 1.000 39.53041 92 ALA B N 1
ATOM 2509 C CA . ALA B 2 96 ? 24.70698 -9.49623 72.06089 1.000 42.26799 92 ALA B CA 1
ATOM 2510 C C . ALA B 2 96 ? 24.19700 -8.22935 72.73258 1.000 37.50653 92 ALA B C 1
ATOM 2511 O O . ALA B 2 96 ? 23.40475 -8.27052 73.67888 1.000 35.69079 92 ALA B O 1
ATOM 2513 N N . VAL B 2 97 ? 24.64548 -7.09760 72.20511 1.000 39.79447 93 VAL B N 1
ATOM 2514 C CA . VAL B 2 97 ? 24.01574 -5.81541 72.49838 1.000 42.29891 93 VAL B CA 1
ATOM 2515 C C . VAL B 2 97 ? 22.81767 -5.64115 71.57696 1.000 39.96280 93 VAL B C 1
ATOM 2516 O O . VAL B 2 97 ? 22.95309 -5.71941 70.35234 1.000 38.48661 93 VAL B O 1
ATOM 2520 N N . TYR B 2 98 ? 21.65425 -5.38110 72.16304 1.000 38.90668 94 TYR B N 1
ATOM 2521 C CA . TYR B 2 98 ? 20.42139 -5.16957 71.41684 1.000 42.44372 94 TYR B CA 1
ATOM 2522 C C . TYR B 2 98 ? 20.12122 -3.67820 71.33635 1.000 42.36325 94 TYR B C 1
ATOM 2523 O O . TYR B 2 98 ? 20.21116 -2.96738 72.34243 1.000 39.96427 94 TYR B O 1
ATOM 2532 N N . TYR B 2 99 ? 19.76862 -3.20582 70.14371 1.000 38.54593 95 TYR B N 1
ATOM 2533 C CA A TYR B 2 99 ? 19.50694 -1.80049 69.83998 0.448 39.91047 95 TYR B CA 1
ATOM 2534 C CA B TYR B 2 99 ? 19.34698 -1.82998 70.05915 0.552 39.56204 95 TYR B CA 1
ATOM 2535 C C . TYR B 2 99 ? 18.18906 -1.67524 69.08922 1.000 43.42774 95 TYR B C 1
ATOM 2536 O O . TYR B 2 99 ? 17.83248 -2.57324 68.31696 1.000 40.32964 95 TYR B O 1
ATOM 2553 N N . CYS B 2 100 ? 17.54730 -0.52275 69.21491 1.000 38.11112 96 CYS B N 1
ATOM 2554 C CA . CYS B 2 100 ? 16.38520 -0.18612 68.42031 1.000 38.90405 96 CYS B CA 1
ATOM 2555 C C . CYS B 2 100 ? 16.68098 1.03429 67.55338 1.000 38.56441 96 CYS B C 1
ATOM 2556 O O . CYS B 2 100 ? 17.57772 1.83741 67.83433 1.000 41.38122 96 CYS B O 1
ATOM 2559 N N . GLU B 2 101 ? 15.93275 1.14845 66.46985 1.000 32.67832 97 GLU B N 1
ATOM 2560 C CA . GLU B 2 101 ? 15.98500 2.32044 65.61681 1.000 40.08159 97 GLU B CA 1
ATOM 2561 C C . GLU B 2 101 ? 14.56310 2.72573 65.27660 1.000 44.48695 97 GLU B C 1
ATOM 2562 O O . GLU B 2 101 ? 13.68725 1.86705 65.12459 1.000 42.47689 97 GLU B O 1
ATOM 2568 N N . VAL B 2 102 ? 14.33756 4.03206 65.18473 1.000 42.61339 98 VAL B N 1
ATOM 2569 C CA . VAL B 2 102 ? 13.09177 4.55895 64.64525 1.000 40.87977 98 VAL B CA 1
ATOM 2570 C C . VAL B 2 102 ? 13.21787 4.60150 63.12822 1.000 40.08108 98 VAL B C 1
ATOM 2571 O O . VAL B 2 102 ? 14.21775 5.10360 62.59308 1.000 40.59236 98 VAL B O 1
ATOM 2575 N N . SER B 2 103 ? 12.22172 4.03475 62.43335 1.000 41.56058 99 SER B N 1
ATOM 2576 C CA A SER B 2 103 ? 12.22952 3.94562 60.97518 0.367 35.53058 99 SER B CA 1
ATOM 2577 C CA B SER B 2 103 ? 12.23326 3.94774 60.97426 0.633 35.38606 99 SER B CA 1
ATOM 2578 C C . SER B 2 103 ? 13.47764 3.22945 60.46202 1.000 41.85782 99 SER B C 1
ATOM 2579 O O . SER B 2 103 ? 14.15170 2.51297 61.21349 1.000 44.29277 99 SER B O 1
ATOM 2584 N N . VAL B 2 104 ? 13.78956 3.41243 59.17701 1.000 42.01844 100 VAL B N 1
ATOM 2585 C CA . VAL B 2 104 ? 14.96243 2.82330 58.54409 1.000 43.02491 100 VAL B CA 1
ATOM 2586 C C . VAL B 2 104 ? 15.77321 3.95231 57.92160 1.000 46.83180 100 VAL B C 1
ATOM 2587 O O . VAL B 2 104 ? 15.20717 4.86545 57.30535 1.000 43.50252 100 VAL B O 1
ATOM 2591 N N . GLY B 2 105 ? 17.09358 3.89923 58.10782 1.000 42.99556 101 GLY B N 1
ATOM 2592 C CA . GLY B 2 105 ? 17.98660 4.88305 57.51709 1.000 51.74880 101 GLY B CA 1
ATOM 2593 C C . GLY B 2 105 ? 17.89888 6.29497 58.06638 1.000 57.03565 101 GLY B C 1
ATOM 2594 O O . GLY B 2 105 ? 18.11039 7.25051 57.31120 1.000 50.98468 101 GLY B O 1
ATOM 2595 N N . THR B 2 106 ? 17.59156 6.46088 59.36127 1.000 50.13565 102 THR B N 1
ATOM 2596 C CA . THR B 2 106 ? 17.51100 7.79142 59.96836 1.000 54.16507 102 THR B CA 1
ATOM 2597 C C . THR B 2 106 ? 18.81072 8.25025 60.61408 1.000 60.11007 102 THR B C 1
ATOM 2598 O O . THR B 2 106 ? 18.97402 9.45387 60.85521 1.000 60.19446 102 THR B O 1
ATOM 2602 N N . GLY B 2 107 ? 19.72375 7.33095 60.91848 1.000 58.95615 103 GLY B N 1
ATOM 2603 C CA . GLY B 2 107 ? 20.88191 7.65387 61.72500 1.000 72.91267 103 GLY B CA 1
ATOM 2604 C C . GLY B 2 107 ? 20.62958 7.73180 63.21827 1.000 68.00155 103 GLY B C 1
ATOM 2605 O O . GLY B 2 107 ? 21.59685 7.73547 63.99197 1.000 70.95292 103 GLY B O 1
ATOM 2606 N N . TYR B 2 108 ? 19.37018 7.79237 63.65180 1.000 63.71953 104 TYR B N 1
ATOM 2607 C CA . TYR B 2 108 ? 19.03982 7.83378 65.07234 1.000 64.86414 104 TYR B CA 1
ATOM 2608 C C . TYR B 2 108 ? 19.11802 6.43016 65.66658 1.000 68.92604 104 TYR B C 1
ATOM 2609 O O . TYR B 2 108 ? 18.33699 5.54557 65.29303 1.000 61.94713 104 TYR B O 1
ATOM 2618 N N . ARG B 2 109 ? 20.03928 6.23525 66.60949 1.000 68.02356 105 ARG B N 1
ATOM 2619 C CA . ARG B 2 109 ? 20.24507 4.93793 67.23172 1.000 64.59257 105 ARG B CA 1
ATOM 2620 C C . ARG B 2 109 ? 20.49289 5.10726 68.72710 1.000 62.36894 105 ARG B C 1
ATOM 2621 O O . ARG B 2 109 ? 21.06977 6.10596 69.16745 1.000 61.22240 105 ARG B O 1
ATOM 2629 N N . GLY B 2 110 ? 20.04321 4.10527 69.51594 1.000 60.00754 106 GLY B N 1
ATOM 2630 C CA . GLY B 2 110 ? 20.31659 4.08423 70.93914 1.000 57.72454 106 GLY B CA 1
ATOM 2631 C C . GLY B 2 110 ? 21.65193 3.42348 71.26508 1.000 55.65626 106 GLY B C 1
ATOM 2632 O O . GLY B 2 110 ? 22.28335 2.80315 70.41605 1.000 52.22321 106 GLY B O 1
ATOM 2633 N N . GLN B 2 111 ? 22.07509 3.57921 72.52469 1.000 54.85420 107 GLN B N 1
ATOM 2634 C CA . GLN B 2 111 ? 23.32545 2.97168 72.98061 1.000 53.61185 107 GLN B CA 1
ATOM 2635 C C . GLN B 2 111 ? 23.24443 1.44890 73.00425 1.000 52.59133 107 GLN B C 1
ATOM 2636 O O . GLN B 2 111 ? 24.26831 0.76914 72.87008 1.000 56.27341 107 GLN B O 1
ATOM 2642 N N . GLY B 2 112 ? 22.05549 0.89625 73.18785 1.000 48.63871 108 GLY B N 1
ATOM 2643 C CA . GLY B 2 112 ? 21.89443 -0.53841 73.25726 1.000 46.30586 108 GLY B CA 1
ATOM 2644 C C . GLY B 2 112 ? 21.82223 -1.04518 74.68569 1.000 52.54730 108 GLY B C 1
ATOM 2645 O O . GLY B 2 112 ? 22.00951 -0.31655 75.66126 1.000 48.18025 108 GLY B O 1
ATOM 2646 N N . THR B 2 113 ? 21.52312 -2.32968 74.79793 1.000 49.53320 109 THR B N 1
ATOM 2647 C CA . THR B 2 113 ? 21.44165 -2.98958 76.08741 1.000 46.73953 109 THR B CA 1
ATOM 2648 C C . THR B 2 113 ? 22.01209 -4.39196 75.92589 1.000 51.88060 109 THR B C 1
ATOM 2649 O O . THR B 2 113 ? 21.73127 -5.07471 74.93482 1.000 43.55636 109 THR B O 1
ATOM 2653 N N . GLN B 2 114 ? 22.85539 -4.79120 76.87680 1.000 46.28168 110 GLN B N 1
ATOM 2654 C CA . GLN B 2 114 ? 23.62703 -6.02283 76.77394 1.000 47.97225 110 GLN B CA 1
ATOM 2655 C C . GLN B 2 114 ? 22.80732 -7.20815 77.26412 1.000 45.84127 110 GLN B C 1
ATOM 2656 O O . GLN B 2 114 ? 22.27626 -7.18655 78.37658 1.000 40.47618 110 GLN B O 1
ATOM 2662 N N . VAL B 2 115 ? 22.70125 -8.23554 76.42466 1.000 52.68236 111 VAL B N 1
ATOM 2663 C CA . VAL B 2 115 ? 22.08522 -9.50839 76.78870 1.000 41.28773 111 VAL B CA 1
ATOM 2664 C C . VAL B 2 115 ? 23.16945 -10.57059 76.70295 1.000 43.09379 111 VAL B C 1
ATOM 2665 O O . VAL B 2 115 ? 23.82498 -10.71406 75.66224 1.000 48.13644 111 VAL B O 1
ATOM 2669 N N . THR B 2 116 ? 23.38445 -11.28529 77.80372 1.000 50.44317 112 THR B N 1
ATOM 2670 C CA A THR B 2 116 ? 24.34916 -12.37712 77.86223 0.841 49.97112 112 THR B CA 1
ATOM 2671 C CA B THR B 2 116 ? 24.34575 -12.37731 77.86116 0.159 49.93471 112 THR B CA 1
ATOM 2672 C C . THR B 2 116 ? 23.61502 -13.62946 78.32296 1.000 50.40494 112 THR B C 1
ATOM 2673 O O . THR B 2 116 ? 22.98538 -13.63204 79.38669 1.000 46.72855 112 THR B O 1
ATOM 2680 N N . VAL B 2 117 ? 23.67670 -14.67800 77.51261 1.000 52.83266 113 VAL B N 1
ATOM 2681 C CA . VAL B 2 117 ? 22.99487 -15.93023 77.79664 1.000 54.20421 113 VAL B CA 1
ATOM 2682 C C . VAL B 2 117 ? 24.07347 -16.95676 78.09415 1.000 57.96919 113 VAL B C 1
ATOM 2683 O O . VAL B 2 117 ? 24.87330 -17.30925 77.21458 1.000 48.28643 113 VAL B O 1
ATOM 2687 N N . SER B 2 118 ? 24.10625 -17.41472 79.34250 1.000 56.19817 114 SER B N 1
ATOM 2688 C CA . SER B 2 118 ? 25.08313 -18.39528 79.78843 1.000 63.44298 114 SER B CA 1
ATOM 2689 C C . SER B 2 118 ? 24.57446 -19.79854 79.48520 1.000 66.00174 114 SER B C 1
ATOM 2690 O O . SER B 2 118 ? 23.46020 -20.16404 79.88381 1.000 55.37818 114 SER B O 1
ATOM 2693 N N . ALA B 2 119 ? 25.39172 -20.57181 78.77016 1.000 66.01306 115 ALA B N 1
ATOM 2694 C CA . ALA B 2 119 ? 25.08341 -21.97458 78.53333 1.000 69.59033 115 ALA B CA 1
ATOM 2695 C C . ALA B 2 119 ? 24.97457 -22.71679 79.85942 1.000 66.25569 115 ALA B C 1
ATOM 2696 O O . ALA B 2 119 ? 25.75637 -22.48340 80.78595 1.000 67.48004 115 ALA B O 1
ATOM 2698 N N . GLY B 2 120 ? 23.98208 -23.59937 79.95421 1.000 64.66378 116 GLY B N 1
ATOM 2699 C CA . GLY B 2 120 ? 23.71097 -24.31713 81.19033 1.000 66.64547 116 GLY B CA 1
ATOM 2700 C C . GLY B 2 120 ? 22.89096 -23.51111 82.18712 1.000 70.30242 116 GLY B C 1
ATOM 2701 O O . GLY B 2 120 ? 22.99550 -23.69806 83.40421 1.000 73.80309 116 GLY B O 1
ATOM 2702 N N . ALA C 1 2 ? 8.33329 -15.30165 18.71784 1.000 57.99141 2 ALA C N 1
ATOM 2703 C CA . ALA C 1 2 ? 9.35642 -15.02008 17.70145 1.000 64.07227 2 ALA C CA 1
ATOM 2704 C C . ALA C 1 2 ? 10.41858 -14.07675 18.26924 1.000 57.53229 2 ALA C C 1
ATOM 2705 O O . ALA C 1 2 ? 10.09089 -13.15231 19.00450 1.000 57.97043 2 ALA C O 1
ATOM 2707 N N . SER C 1 3 ? 11.69019 -14.30983 17.93311 1.000 66.28570 3 SER C N 1
ATOM 2708 C CA . SER C 1 3 ? 12.75937 -13.50943 18.51493 1.000 54.01265 3 SER C CA 1
ATOM 2709 C C . SER C 1 3 ? 12.93434 -12.15201 17.84267 1.000 47.83950 3 SER C C 1
ATOM 2710 O O . SER C 1 3 ? 13.64349 -11.29938 18.39132 1.000 50.47655 3 SER C O 1
ATOM 2713 N N . VAL C 1 4 ? 12.30251 -11.91011 16.69047 1.000 39.22581 4 VAL C N 1
ATOM 2714 C CA . VAL C 1 4 ? 12.16550 -10.52424 16.25555 1.000 39.33311 4 VAL C CA 1
ATOM 2715 C C . VAL C 1 4 ? 11.14446 -9.80392 17.13583 1.000 39.94442 4 VAL C C 1
ATOM 2716 O O . VAL C 1 4 ? 11.20896 -8.57939 17.27536 1.000 42.77688 4 VAL C O 1
ATOM 2720 N N . ILE C 1 5 ? 10.23099 -10.54004 17.76821 1.000 35.73238 5 ILE C N 1
ATOM 2721 C CA . ILE C 1 5 ? 9.30690 -9.96992 18.74468 1.000 35.87088 5 ILE C CA 1
ATOM 2722 C C . ILE C 1 5 ? 10.03518 -9.87403 20.08602 1.000 34.53357 5 ILE C C 1
ATOM 2723 O O . ILE C 1 5 ? 10.36060 -10.89282 20.70133 1.000 37.49367 5 ILE C O 1
ATOM 2728 N N . LYS C 1 6 ? 10.30182 -8.65105 20.52902 1.000 40.37904 6 LYS C N 1
ATOM 2729 C CA . LYS C 1 6 ? 11.00859 -8.38077 21.77305 1.000 35.23783 6 LYS C CA 1
ATOM 2730 C C . LYS C 1 6 ? 10.04617 -8.42835 22.95577 1.000 36.43794 6 LYS C C 1
ATOM 2731 O O . LYS C 1 6 ? 8.84372 -8.18036 22.80095 1.000 33.26572 6 LYS C O 1
ATOM 2737 N N . PRO C 1 7 ? 10.55884 -8.70715 24.16145 1.000 38.07834 7 PRO C N 1
ATOM 2738 C CA . PRO C 1 7 ? 9.68638 -8.68782 25.35091 1.000 36.06015 7 PRO C CA 1
ATOM 2739 C C . PRO C 1 7 ? 8.93895 -7.37585 25.52509 1.000 30.23507 7 PRO C C 1
ATOM 2740 O O . PRO C 1 7 ? 7.84465 -7.37186 26.09982 1.000 33.87114 7 PRO C O 1
ATOM 2744 N N . GLU C 1 8 ? 9.49783 -6.26688 25.04623 1.000 32.36158 8 GLU C N 1
ATOM 2745 C CA . GLU C 1 8 ? 8.80645 -4.98672 24.96502 1.000 37.86166 8 GLU C CA 1
ATOM 2746 C C . GLU C 1 8 ? 8.79992 -4.53609 23.51049 1.000 37.95307 8 GLU C C 1
ATOM 2747 O O . GLU C 1 8 ? 9.82958 -4.61011 22.83023 1.000 36.32802 8 GLU C O 1
ATOM 2753 N N . MET C 1 9 ? 7.64546 -4.08522 23.02463 1.000 36.63646 9 MET C N 1
ATOM 2754 C CA . MET C 1 9 ? 7.53421 -3.57710 21.66116 1.000 31.58866 9 MET C CA 1
ATOM 2755 C C . MET C 1 9 ? 6.75783 -2.27076 21.66047 1.000 35.02251 9 MET C C 1
ATOM 2756 O O . MET C 1 9 ? 5.70261 -2.17500 22.29810 1.000 31.85544 9 MET C O 1
ATOM 2761 N N . LYS C 1 10 ? 7.28117 -1.27369 20.95069 1.000 27.75942 10 LYS C N 1
ATOM 2762 C CA . LYS C 1 10 ? 6.57591 -0.01681 20.75867 1.000 31.58101 10 LYS C CA 1
ATOM 2763 C C . LYS C 1 10 ? 5.48349 -0.17322 19.69900 1.000 34.53879 10 LYS C C 1
ATOM 2764 O O . LYS C 1 10 ? 5.45335 -1.14924 18.94316 1.000 33.38764 10 LYS C O 1
ATOM 2770 N N . ILE C 1 11 ? 4.56727 0.79454 19.66761 1.000 32.02465 11 ILE C N 1
ATOM 2771 C CA . ILE C 1 11 ? 3.45021 0.80812 18.72309 1.000 33.52609 11 ILE C CA 1
ATOM 2772 C C . ILE C 1 11 ? 3.32576 2.20747 18.13619 1.000 32.71286 11 ILE C C 1
ATOM 2773 O O . ILE C 1 11 ? 3.32057 3.19047 18.88063 1.000 38.96460 11 ILE C O 1
ATOM 2778 N N . LYS C 1 12 ? 3.18911 2.30347 16.80718 1.000 31.03554 12 LYS C N 1
ATOM 2779 C CA . LYS C 1 12 ? 2.73841 3.53282 16.15675 1.000 26.65085 12 LYS C CA 1
ATOM 2780 C C . LYS C 1 12 ? 1.62272 3.20996 15.16743 1.000 34.81475 12 LYS C C 1
ATOM 2781 O O . LYS C 1 12 ? 1.68404 2.19795 14.46725 1.000 30.56398 12 LYS C O 1
ATOM 2787 N N . LEU C 1 13 ? 0.59794 4.06000 15.10831 1.000 31.01452 13 LEU C N 1
ATOM 2788 C CA . LEU C 1 13 ? -0.54758 3.74090 14.26042 1.000 29.69447 13 LEU C CA 1
ATOM 2789 C C . LEU C 1 13 ? -1.19671 5.01545 13.75503 1.000 30.64696 13 LEU C C 1
ATOM 2790 O O . LEU C 1 13 ? -1.07872 6.08257 14.35829 1.000 29.33240 13 LEU C O 1
ATOM 2795 N N . ARG C 1 14 ? -1.94146 4.86303 12.66365 1.000 30.11042 14 ARG C N 1
ATOM 2796 C CA . ARG C 1 14 ? -2.77240 5.92086 12.11961 1.000 31.57609 14 ARG C CA 1
ATOM 2797 C C . ARG C 1 14 ? -4.06491 5.28218 11.64329 1.000 29.90405 14 ARG C C 1
ATOM 2798 O O . ARG C 1 14 ? -4.03632 4.31464 10.87178 1.000 29.67352 14 ARG C O 1
ATOM 2806 N N . MET C 1 15 ? -5.18972 5.80944 12.10408 1.000 28.29475 15 MET C N 1
ATOM 2807 C CA A MET C 1 15 ? -6.49862 5.37824 11.63836 0.035 29.37991 15 MET C CA 1
ATOM 2808 C CA B MET C 1 15 ? -6.50499 5.37735 11.64537 0.965 29.65989 15 MET C CA 1
ATOM 2809 C C . MET C 1 15 ? -7.18350 6.53271 10.92510 1.000 33.34830 15 MET C C 1
ATOM 2810 O O . MET C 1 15 ? -7.27551 7.63553 11.47140 1.000 32.84339 15 MET C O 1
ATOM 2819 N N . GLU C 1 16 ? -7.64734 6.27785 9.70339 1.000 31.91379 16 GLU C N 1
ATOM 2820 C CA . GLU C 1 16 ? -8.51092 7.19479 8.97532 1.000 32.06817 16 GLU C CA 1
ATOM 2821 C C . GLU C 1 16 ? -9.87777 6.54859 8.88861 1.000 29.66329 16 GLU C C 1
ATOM 2822 O O . GLU C 1 16 ? -9.98293 5.33173 8.70934 1.000 30.34209 16 GLU C O 1
ATOM 2828 N N . GLY C 1 17 ? -10.92530 7.34191 9.05337 1.000 28.42643 17 GLY C N 1
ATOM 2829 C CA . GLY C 1 17 ? -12.21898 6.69288 9.05302 1.000 34.06587 17 GLY C CA 1
ATOM 2830 C C . GLY C 1 17 ? -13.36552 7.67148 9.00239 1.000 30.48071 17 GLY C C 1
ATOM 2831 O O . GLY C 1 17 ? -13.18250 8.88769 8.95438 1.000 29.24570 17 GLY C O 1
ATOM 2832 N N . ALA C 1 18 ? -14.56593 7.10651 9.01459 1.000 30.14559 18 ALA C N 1
ATOM 2833 C CA . ALA C 1 18 ? -15.78665 7.89048 9.0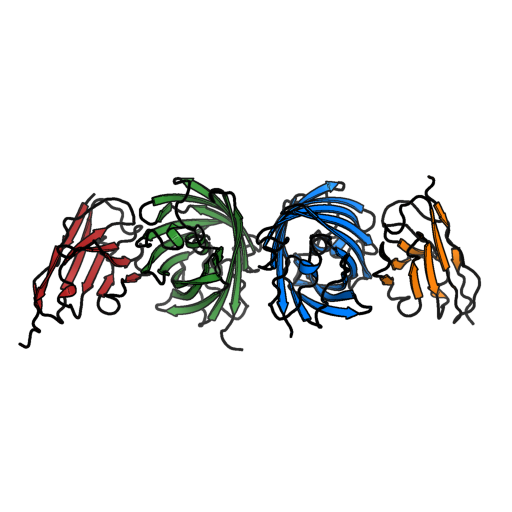3944 1.000 34.38849 18 ALA C CA 1
ATOM 2834 C C . ALA C 1 18 ? -16.86169 7.05784 9.71236 1.000 32.45944 18 ALA C C 1
ATOM 2835 O O . ALA C 1 18 ? -16.93125 5.84224 9.51302 1.000 30.15905 18 ALA C O 1
ATOM 2837 N N . VAL C 1 19 ? -17.69486 7.71606 10.50768 1.000 26.26277 19 VAL C N 1
ATOM 2838 C CA . VAL C 1 19 ? -18.79294 7.06060 11.20665 1.000 28.67397 19 VAL C CA 1
ATOM 2839 C C . VAL C 1 19 ? -20.03147 7.91074 10.97875 1.000 31.39458 19 VAL C C 1
ATOM 2840 O O . VAL C 1 19 ? -20.02004 9.11327 11.27857 1.000 29.99128 19 VAL C O 1
ATOM 2844 N N . ASN C 1 20 ? -21.09485 7.29202 10.45472 1.000 30.08740 20 ASN C N 1
ATOM 2845 C CA . ASN C 1 20 ? -22.31538 8.00503 10.08380 1.000 30.53538 20 ASN C CA 1
ATOM 2846 C C . ASN C 1 20 ? -21.97996 9.26146 9.29127 1.000 31.15480 20 ASN C C 1
ATOM 2847 O O . ASN C 1 20 ? -22.58009 10.31742 9.47791 1.000 36.67568 20 ASN C O 1
ATOM 2852 N N . GLY C 1 21 ? -20.96906 9.15300 8.43252 1.000 30.45098 21 GLY C N 1
ATOM 2853 C CA . GLY C 1 21 ? -20.55591 10.24245 7.57943 1.000 37.61888 21 GLY C CA 1
ATOM 2854 C C . GLY C 1 21 ? -19.56487 11.21494 8.18677 1.000 42.44274 21 GLY C C 1
ATOM 2855 O O . GLY C 1 21 ? -19.05463 12.07575 7.45952 1.000 36.87630 21 GLY C O 1
ATOM 2856 N N . HIS C 1 22 ? -19.27191 11.12155 9.48801 1.000 32.38906 22 HIS C N 1
ATOM 2857 C CA . HIS C 1 22 ? -18.35193 12.05938 10.12145 1.000 29.11540 22 HIS C CA 1
ATOM 2858 C C . HIS C 1 22 ? -16.92876 11.52514 10.01425 1.000 35.13703 22 HIS C C 1
ATOM 2859 O O . HIS C 1 22 ? -16.60212 10.49324 10.61227 1.000 31.97924 22 HIS C O 1
ATOM 2866 N N . LYS C 1 23 ? -16.08001 12.25042 9.28681 1.000 36.45475 23 LYS C N 1
ATOM 2867 C CA . LYS C 1 23 ? -14.71845 11.83632 8.98092 1.000 36.30116 23 LYS C CA 1
ATOM 2868 C C . LYS C 1 23 ? -13.76864 12.21791 10.11311 1.000 37.37351 23 LYS C C 1
ATOM 2869 O O . LYS C 1 23 ? -13.91279 13.27087 10.73860 1.000 34.91320 23 LYS C O 1
ATOM 2875 N N . PHE C 1 24 ? -12.77078 11.36459 10.35254 1.000 34.05219 24 PHE C N 1
ATOM 2876 C CA . PHE C 1 24 ? -11.79974 11.63311 11.40602 1.000 32.17242 24 PHE C CA 1
ATOM 2877 C C . PHE C 1 24 ? -10.46530 10.97139 11.08281 1.000 33.71517 24 PHE C C 1
ATOM 2878 O O . PHE C 1 24 ? -10.38127 10.05878 10.25942 1.000 33.86543 24 PHE C O 1
ATOM 2886 N N . VAL C 1 25 ? -9.41182 11.46248 11.73096 1.000 31.07207 25 VAL C N 1
ATOM 2887 C CA . VAL C 1 25 ? -8.08866 10.84463 11.69974 1.000 31.89043 25 VAL C CA 1
ATOM 2888 C C . VAL C 1 25 ? -7.58186 10.77182 13.13700 1.000 33.42009 25 VAL C C 1
ATOM 2889 O O . VAL C 1 25 ? -7.56876 11.78983 13.83726 1.000 34.50425 25 VAL C O 1
ATOM 2893 N N . ILE C 1 26 ? -7.15927 9.58075 13.57570 1.000 30.25787 26 ILE C N 1
ATOM 2894 C CA . ILE C 1 26 ? -6.59122 9.38491 14.90882 1.000 30.90126 26 ILE C CA 1
ATOM 2895 C C . ILE C 1 26 ? -5.19117 8.79956 14.77168 1.000 34.37306 26 ILE C C 1
ATOM 2896 O O . ILE C 1 26 ? -4.97424 7.85000 14.00640 1.000 34.39537 26 ILE C O 1
ATOM 2901 N N . GLU C 1 27 ? -4.24040 9.36329 15.50332 1.000 29.32706 27 GLU C N 1
ATOM 2902 C CA . GLU C 1 27 ? -2.90205 8.79643 15.55305 1.000 31.88302 27 GLU C CA 1
ATOM 2903 C C . GLU C 1 27 ? -2.60656 8.28011 16.95792 1.000 31.25394 27 GLU C C 1
ATOM 2904 O O . GLU C 1 27 ? -3.21934 8.70607 17.93802 1.000 34.30990 27 GLU C O 1
ATOM 2910 N N . GLY C 1 28 ? -1.68424 7.33207 17.05106 1.000 32.96084 28 GLY C N 1
ATOM 2911 C CA . GLY C 1 28 ? -1.43158 6.67652 18.32357 1.000 32.56329 28 GLY C CA 1
ATOM 2912 C C . GLY C 1 28 ? 0.01412 6.26432 18.47194 1.000 33.14597 28 GLY C C 1
ATOM 2913 O O . GLY C 1 28 ? 0.71681 6.02371 17.48550 1.000 30.84771 28 GLY C O 1
ATOM 2914 N N . GLU C 1 29 ? 0.46786 6.20658 19.72432 1.000 34.32500 29 GLU C N 1
ATOM 2915 C CA . GLU C 1 29 ? 1.77140 5.63863 20.03060 1.000 36.81649 29 GLU C CA 1
ATOM 2916 C C . GLU C 1 29 ? 1.69875 4.98305 21.39912 1.000 34.68303 29 GLU C C 1
ATOM 2917 O O . GLU C 1 29 ? 0.95619 5.43128 22.27392 1.000 33.26006 29 GLU C O 1
ATOM 2923 N N . GLY C 1 30 ? 2.44184 3.90354 21.57754 1.000 34.27395 30 GLY C N 1
ATOM 2924 C CA . GLY C 1 30 ? 2.37621 3.21834 22.84986 1.000 30.50509 30 GLY C CA 1
ATOM 2925 C C . GLY C 1 30 ? 3.40048 2.11938 22.96868 1.000 30.78556 30 GLY C C 1
ATOM 2926 O O . GLY C 1 30 ? 4.36025 2.04713 22.20096 1.000 29.40643 30 GLY C O 1
ATOM 2927 N N . ILE C 1 31 ? 3.18729 1.24744 23.94959 1.000 32.41743 31 ILE C N 1
ATOM 2928 C CA . ILE C 1 31 ? 4.18488 0.23973 24.27164 1.000 25.81757 31 ILE C CA 1
ATOM 2929 C C . ILE C 1 31 ? 3.47320 -0.91469 24.95038 1.000 33.04396 31 ILE C C 1
ATOM 2930 O O . ILE C 1 31 ? 2.42319 -0.73343 25.57269 1.000 32.68929 31 ILE C O 1
ATOM 2935 N N . GLY C 1 32 ? 4.03732 -2.11123 24.81129 1.000 28.77148 32 GLY C N 1
ATOM 2936 C CA . GLY C 1 32 ? 3.41847 -3.27840 25.40172 1.000 32.39268 32 GLY C CA 1
ATOM 2937 C C . GLY C 1 32 ? 4.39408 -4.42756 25.50426 1.000 27.37737 32 GLY C C 1
ATOM 2938 O O . GLY C 1 32 ? 5.55851 -4.33225 25.10745 1.000 32.04837 32 GLY C O 1
ATOM 2939 N N . LYS C 1 33 ? 3.88499 -5.52758 26.04388 1.000 29.75637 33 LYS C N 1
ATOM 2940 C CA . LYS C 1 33 ? 4.68076 -6.72093 26.31832 1.000 28.29889 33 LYS C CA 1
ATOM 2941 C C . LYS C 1 33 ? 4.03460 -7.89712 25.60451 1.000 29.36289 33 LYS C C 1
ATOM 2942 O O . LYS C 1 33 ? 3.08342 -8.51231 26.13078 1.000 28.50792 33 LYS C O 1
ATOM 2948 N N . PRO C 1 34 ? 4.52743 -8.24881 24.41456 1.000 33.73791 34 PRO C N 1
ATOM 2949 C CA . PRO C 1 34 ? 3.83008 -9.25212 23.58528 1.000 30.56024 34 PRO C CA 1
ATOM 2950 C C . PRO C 1 34 ? 3.62602 -10.59018 24.26564 1.000 29.06666 34 PRO C C 1
ATOM 2951 O O . PRO C 1 34 ? 2.56954 -11.20301 24.08131 1.000 25.74540 34 PRO C O 1
ATOM 2955 N N . TYR C 1 35 ? 4.60506 -11.06865 25.04532 1.000 30.88314 35 TYR C N 1
ATOM 2956 C CA . TYR C 1 35 ? 4.48760 -12.37574 25.68728 1.000 31.77430 35 TYR C CA 1
ATOM 2957 C C . TYR C 1 35 ? 3.69119 -12.32131 26.98249 1.000 31.45634 35 TYR C C 1
ATOM 2958 O O . TYR C 1 35 ? 3.25399 -13.36877 27.46018 1.000 31.21387 35 TYR C O 1
ATOM 2967 N N . GLU C 1 36 ? 3.48877 -11.13395 27.55370 1.000 28.74933 36 GLU C N 1
ATOM 2968 C CA . GLU C 1 36 ? 2.56441 -10.96844 28.67264 1.000 35.37049 36 GLU C CA 1
ATOM 2969 C C . GLU C 1 36 ? 1.13254 -10.71536 28.21538 1.000 37.27732 36 GLU C C 1
ATOM 2970 O O . GLU C 1 36 ? 0.19172 -10.92359 28.99644 1.000 33.79395 36 GLU C O 1
ATOM 2976 N N . GLY C 1 37 ? 0.94942 -10.25489 26.97961 1.000 33.76514 37 GLY C N 1
ATOM 2977 C CA . GLY C 1 37 ? -0.37885 -9.96507 26.47879 1.000 33.69234 37 GLY C CA 1
ATOM 2978 C C . GLY C 1 37 ? -0.97043 -8.66044 26.96498 1.000 29.82503 37 GLY C C 1
ATOM 2979 O O . GLY C 1 37 ? -2.19245 -8.55836 27.07745 1.000 33.08810 37 GLY C O 1
ATOM 2980 N N . THR C 1 38 ? -0.13899 -7.65386 27.25037 1.000 26.09241 38 THR C N 1
ATOM 2981 C CA . THR C 1 38 ? -0.59774 -6.36420 27.74887 1.000 30.94764 38 THR C CA 1
ATOM 2982 C C . THR C 1 38 ? -0.00671 -5.23748 26.91542 1.000 30.70935 38 THR C C 1
ATOM 2983 O O . THR C 1 38 ? 1.13273 -5.31992 26.44377 1.000 35.33775 38 THR C O 1
ATOM 2987 N N . GLN C 1 39 ? -0.77763 -4.16277 26.76234 1.000 27.05755 39 GLN C N 1
ATOM 2988 C CA . GLN C 1 39 ? -0.32939 -3.04260 25.94623 1.000 27.58715 39 GLN C CA 1
ATOM 2989 C C . GLN C 1 39 ? -1.07718 -1.78704 26.35932 1.000 28.19875 39 GLN C C 1
ATOM 2990 O O . GLN C 1 39 ? -2.21435 -1.84971 26.83628 1.000 28.17372 39 GLN C O 1
ATOM 2996 N N . THR C 1 40 ? -0.43154 -0.64614 26.13655 1.000 28.18659 40 THR C N 1
ATOM 2997 C CA . THR C 1 40 ? -1.00352 0.65514 26.44717 1.000 29.26876 40 THR C CA 1
ATOM 2998 C C . THR C 1 40 ? -0.76811 1.58119 25.27353 1.000 31.77557 40 THR C C 1
ATOM 2999 O O . THR C 1 40 ? 0.35294 1.66110 24.76053 1.000 32.43336 40 THR C O 1
ATOM 3003 N N . LEU C 1 41 ? -1.82181 2.26923 24.84985 1.000 27.28048 41 LEU C N 1
ATOM 3004 C CA . LEU C 1 41 ? -1.75786 3.16861 23.70824 1.000 28.32753 41 LEU C CA 1
ATOM 3005 C C . LEU C 1 41 ? -2.20809 4.55644 24.13483 1.000 28.56349 41 LEU C C 1
ATOM 3006 O O . LEU C 1 41 ? -3.17153 4.69599 24.89961 1.000 30.99968 41 LEU C O 1
ATOM 3011 N N . ASP C 1 42 ? -1.49322 5.58143 23.66119 1.000 28.22841 42 ASP C N 1
ATOM 3012 C CA . ASP C 1 42 ? -1.92398 6.97445 23.79281 1.000 28.47360 42 ASP C CA 1
ATOM 3013 C C . ASP C 1 42 ? -2.43308 7.42994 22.43123 1.000 32.73028 42 ASP C C 1
ATOM 3014 O O . ASP C 1 42 ? -1.68083 7.41237 21.45186 1.000 29.40880 42 ASP C O 1
ATOM 3019 N N . LEU C 1 43 ? -3.69805 7.82267 22.36924 1.000 31.94337 43 LEU C N 1
ATOM 3020 C CA . LEU C 1 43 ? -4.37581 8.09456 21.10804 1.000 35.54370 43 LEU C CA 1
ATOM 3021 C C . LEU C 1 43 ? -4.75759 9.56572 21.03056 1.000 35.59270 43 LEU C C 1
ATOM 3022 O O . LEU C 1 43 ? -5.19386 10.15316 22.02438 1.000 33.01041 43 LEU C O 1
ATOM 3027 N N . THR C 1 44 ? -4.61107 10.14954 19.84242 1.000 32.61781 44 THR C N 1
ATOM 3028 C CA . THR C 1 44 ? -4.83138 11.57657 19.62578 1.000 30.50716 44 THR C CA 1
ATOM 3029 C C . THR C 1 44 ? -5.69006 11.77948 18.38925 1.000 32.46414 44 THR C C 1
ATOM 3030 O O . THR C 1 44 ? -5.35061 11.27867 17.31413 1.000 32.23802 44 THR C O 1
ATOM 3034 N N . VAL C 1 45 ? -6.79011 12.50995 18.53721 1.000 31.70754 45 VAL C N 1
ATOM 3035 C CA . VAL C 1 45 ? -7.62139 12.87246 17.39320 1.000 36.13765 45 VAL C CA 1
ATOM 3036 C C . VAL C 1 45 ? -6.91919 13.98584 16.62844 1.000 37.74386 45 VAL C C 1
ATOM 3037 O O . VAL C 1 45 ? -6.70295 15.07791 17.16149 1.000 35.22072 45 VAL C O 1
ATOM 3041 N N . GLU C 1 46 ? -6.54043 13.70327 15.38434 1.000 36.68863 46 GLU C N 1
ATOM 3042 C CA . GLU C 1 46 ? -5.84195 14.67100 14.54707 1.000 35.26561 46 GLU C CA 1
ATOM 3043 C C . GLU C 1 46 ? -6.77627 15.44608 13.63108 1.000 35.26265 46 GLU C C 1
ATOM 3044 O O . GLU C 1 46 ? -6.48283 16.59861 13.29867 1.000 34.70856 46 GLU C O 1
ATOM 3050 N N . GLU C 1 47 ? -7.88001 14.83365 13.20203 1.000 31.36205 47 GLU C N 1
ATOM 3051 C CA . GLU C 1 47 ? -8.88932 15.49380 12.38782 1.000 34.42591 47 GLU C CA 1
ATOM 3052 C C . GLU C 1 47 ? -10.25521 14.99769 12.81918 1.000 32.28707 47 GLU C C 1
ATOM 3053 O O . GLU C 1 47 ? -10.41390 13.83728 13.20776 1.000 34.72163 47 GLU C O 1
ATOM 3059 N N . GLY C 1 48 ? -11.23708 15.88575 12.75033 1.000 30.92464 48 GLY C N 1
ATOM 3060 C CA . GLY C 1 48 ? -12.60627 15.52868 13.03496 1.000 32.20268 48 GLY C CA 1
ATOM 3061 C C . GLY C 1 48 ? -13.07701 15.77923 14.44973 1.000 33.71659 48 GLY C C 1
ATOM 3062 O O . GLY C 1 48 ? -14.17171 15.32570 14.80319 1.000 33.10844 48 GLY C O 1
ATOM 3063 N N . ALA C 1 49 ? -12.30706 16.50157 15.25941 1.000 32.86602 49 ALA C N 1
ATOM 3064 C CA . ALA C 1 49 ? -12.73512 16.79621 16.61788 1.000 37.90150 49 ALA C CA 1
ATOM 3065 C C . ALA C 1 49 ? -13.88399 17.80372 16.61087 1.000 38.86365 49 ALA C C 1
ATOM 3066 O O . ALA C 1 49 ? -13.95633 18.66885 15.73319 1.000 40.70660 49 ALA C O 1
ATOM 3068 N N . PRO C 1 50 ? -14.82095 17.69754 17.56772 1.000 37.49820 50 PRO C N 1
ATOM 3069 C CA . PRO C 1 50 ? -14.96655 16.62806 18.56191 1.000 38.56690 50 PRO C CA 1
ATOM 3070 C C . PRO C 1 50 ? -15.70994 15.44202 17.96551 1.000 41.80549 50 PRO C C 1
ATOM 3071 O O . PRO C 1 50 ? -16.70544 15.67891 17.28149 1.000 38.46475 50 PRO C O 1
ATOM 3075 N N . LEU C 1 51 ? -15.25874 14.21023 18.20090 1.000 38.67276 51 LEU C N 1
ATOM 3076 C CA . LEU C 1 51 ? -15.95595 13.06138 17.62912 1.000 35.00650 51 LEU C CA 1
ATOM 3077 C C . LEU C 1 51 ? -17.39095 13.03085 18.14004 1.000 35.37888 51 LEU C C 1
ATOM 3078 O O . LEU C 1 51 ? -17.61087 13.10266 19.35647 1.000 33.26405 51 LEU C O 1
ATOM 3083 N N . PRO C 1 52 ? -18.38937 12.94795 17.25431 1.000 33.69194 52 PRO C N 1
ATOM 3084 C CA . PRO C 1 52 ? -19.78652 12.97453 17.70829 1.000 36.28121 52 PRO C CA 1
ATOM 3085 C C . PRO C 1 52 ? -20.36137 11.60265 18.02361 1.000 39.86506 52 PRO C C 1
ATOM 3086 O O . PRO C 1 52 ? -21.58609 11.44313 18.06935 1.000 43.44743 52 PRO C O 1
ATOM 3090 N N . PHE C 1 53 ? -19.50179 10.61560 18.27331 1.000 32.83786 53 PHE C N 1
ATOM 3091 C CA . PHE C 1 53 ? -19.94761 9.25427 18.52547 1.000 32.29076 53 PHE C CA 1
ATOM 3092 C C . PHE C 1 53 ? -19.10837 8.64178 19.64257 1.000 32.70374 53 PHE C C 1
ATOM 3093 O O . PHE C 1 53 ? -18.01805 9.12258 19.96055 1.000 33.03870 53 PHE C O 1
ATOM 3101 N N . SER C 1 54 ? -19.63874 7.56412 20.22590 1.000 29.41523 54 SER C N 1
ATOM 3102 C CA . SER C 1 54 ? -18.96454 6.79243 21.26911 1.000 31.14228 54 SER C CA 1
ATOM 3103 C C . SER C 1 54 ? -17.57236 6.34052 20.84271 1.000 33.15572 54 SER C C 1
ATOM 3104 O O . SER C 1 54 ? -17.41378 5.61169 19.86022 1.000 28.99587 54 SER C O 1
ATOM 3107 N N . TYR C 1 55 ? -16.56023 6.76069 21.60015 1.000 25.89204 55 TYR C N 1
ATOM 3108 C CA . TYR C 1 55 ? -15.19912 6.33051 21.30801 1.000 29.65911 55 TYR C CA 1
ATOM 3109 C C . TYR C 1 55 ? -15.04500 4.81568 21.41721 1.000 29.59345 55 TYR C C 1
ATOM 3110 O O . TYR C 1 55 ? -14.20486 4.23319 20.72056 1.000 27.09811 55 TYR C O 1
ATOM 3119 N N . ASP C 1 56 ? -15.85906 4.16092 22.26514 1.000 23.19042 56 ASP C N 1
ATOM 3120 C CA . ASP C 1 56 ? -15.72550 2.72323 22.47642 1.000 28.95761 56 ASP C CA 1
ATOM 3121 C C . ASP C 1 56 ? -15.83152 1.92664 21.17394 1.000 32.00268 56 ASP C C 1
ATOM 3122 O O . ASP C 1 56 ? -15.23079 0.85101 21.07145 1.000 25.90855 56 ASP C O 1
ATOM 3127 N N . ILE C 1 57 ? -16.59406 2.40832 20.17946 1.000 26.62585 57 ILE C N 1
ATOM 3128 C CA . ILE C 1 57 ? -16.73649 1.60928 18.96001 1.000 27.58553 57 ILE C CA 1
ATOM 3129 C C . ILE C 1 57 ? -15.42134 1.50062 18.20463 1.000 29.09616 57 ILE C C 1
ATOM 3130 O O . ILE C 1 57 ? -15.25954 0.59201 17.37935 1.000 26.71914 57 ILE C O 1
ATOM 3135 N N . LEU C 1 58 ? -14.46837 2.38666 18.47760 1.000 24.15110 58 LEU C N 1
ATOM 3136 C CA . LEU C 1 58 ? -13.18295 2.33630 17.79983 1.000 24.21611 58 LEU C CA 1
ATOM 3137 C C . LEU C 1 58 ? -12.14236 1.48585 18.51636 1.000 29.49745 58 LEU C C 1
ATOM 3138 O O . LEU C 1 58 ? -11.14493 1.10342 17.88897 1.000 25.07403 58 LEU C O 1
ATOM 3143 N N . THR C 1 59 ? -12.33242 1.17872 19.81307 1.000 26.43680 59 THR C N 1
ATOM 3144 C CA . THR C 1 59 ? -11.14723 0.76319 20.54587 1.000 26.42818 59 THR C CA 1
ATOM 3145 C C . THR C 1 59 ? -10.61676 -0.61319 20.14579 1.000 21.77805 59 THR C C 1
ATOM 3146 O O . THR C 1 59 ? -9.38849 -0.75184 20.04863 1.000 26.42751 59 THR C O 1
ATOM 3150 N N . PRO C 1 60 ? -11.43745 -1.63780 19.86457 1.000 23.71582 60 PRO C N 1
ATOM 3151 C CA . PRO C 1 60 ? -10.84373 -2.91858 19.41617 1.000 30.21166 60 PRO C CA 1
ATOM 3152 C C . PRO C 1 60 ? -10.14195 -2.82908 18.06352 1.000 30.86073 60 PRO C C 1
ATOM 3153 O O . PRO C 1 60 ? -9.42784 -3.76863 17.69517 1.000 29.15084 60 PRO C O 1
ATOM 3157 N N . ALA C 1 61 ? -10.30431 -1.73126 17.32146 1.000 25.63677 61 ALA C N 1
ATOM 3158 C CA . ALA C 1 61 ? -9.52481 -1.54967 16.10056 1.000 27.16310 61 ALA C CA 1
ATOM 3159 C C . ALA C 1 61 ? -8.11510 -1.05358 16.39717 1.000 26.69246 61 ALA C C 1
ATOM 3160 O O . ALA C 1 61 ? -7.19094 -1.33876 15.62591 1.000 28.54511 61 ALA C O 1
ATOM 3162 N N . PHE C 1 62 ? -7.92238 -0.32492 17.50201 1.000 24.12981 62 PHE C N 1
ATOM 3163 C CA . PHE C 1 62 ? -6.57993 0.04878 17.94566 1.000 25.42850 62 PHE C CA 1
ATOM 3164 C C . PHE C 1 62 ? -5.86089 -1.11928 18.63208 1.000 28.16486 62 PHE C C 1
ATOM 3165 O O . PHE C 1 62 ? -4.64570 -1.27516 18.50628 1.000 28.43790 62 PHE C O 1
ATOM 3197 N N . ASN C 1 64 ? -4.20917 -5.71286 17.67976 1.000 25.46233 66 ASN C N 1
ATOM 3198 C CA . ASN C 1 64 ? -3.02089 -6.44788 17.28138 1.000 28.59706 66 ASN C CA 1
ATOM 3199 C C . ASN C 1 64 ? -2.79923 -7.65929 18.18183 1.000 29.19136 66 ASN C C 1
ATOM 3200 O O . ASN C 1 64 ? -2.25985 -7.53775 19.28600 1.000 30.64341 66 ASN C O 1
ATOM 3205 N N . ARG C 1 65 ? -3.19110 -8.83249 17.68393 1.000 28.22260 67 ARG C N 1
ATOM 3206 C CA . ARG C 1 65 ? -3.12929 -10.05602 18.47064 1.000 28.26952 67 ARG C CA 1
ATOM 3207 C C . ARG C 1 65 ? -1.70538 -10.55783 18.70019 1.000 30.58495 67 ARG C C 1
ATOM 3208 O O . ARG C 1 65 ? -1.54565 -11.56843 19.39659 1.000 33.35401 67 ARG C O 1
ATOM 3216 N N . ALA C 1 66 ? -0.67851 -9.88666 18.16082 1.000 26.05877 68 ALA C N 1
ATOM 3217 C CA . ALA C 1 66 ? 0.68057 -10.11348 18.65238 1.000 30.16260 68 ALA C CA 1
ATOM 3218 C C . ALA C 1 66 ? 0.78070 -9.85544 20.15401 1.000 29.77773 68 ALA C C 1
ATOM 3219 O O . ALA C 1 66 ? 1.62563 -10.44975 20.83812 1.000 28.54589 68 ALA C O 1
ATOM 3221 N N . PHE C 1 67 ? -0.06383 -8.97325 20.68473 1.000 30.53840 69 PHE C N 1
ATOM 3222 C CA . PHE C 1 67 ? -0.12592 -8.73534 22.12692 1.000 31.63957 69 PHE C CA 1
ATOM 3223 C C . PHE C 1 67 ? -1.11673 -9.71627 22.75947 1.000 26.40436 69 PHE C C 1
ATOM 3224 O O . PHE C 1 67 ? -2.19115 -9.36219 23.24517 1.000 27.39461 69 PHE C O 1
ATOM 3232 N N . THR C 1 68 ? -0.73078 -10.98525 22.74803 1.000 28.92228 70 THR C N 1
ATOM 3233 C CA . THR C 1 68 ? -1.53653 -12.03280 23.35946 1.000 26.93951 70 THR C CA 1
ATOM 3234 C C . THR C 1 68 ? -0.58641 -13.00442 24.02919 1.000 32.83951 70 THR C C 1
ATOM 3235 O O . THR C 1 68 ? 0.36621 -13.44948 23.38978 1.000 30.70767 70 THR C O 1
ATOM 3239 N N . LYS C 1 69 ? -0.83545 -13.34199 25.29963 1.000 29.30067 71 LYS C N 1
ATOM 3240 C CA . LYS C 1 69 ? -0.07158 -14.41116 25.94166 1.000 34.19348 71 LYS C CA 1
ATOM 3241 C C . LYS C 1 69 ? -0.48958 -15.76204 25.35790 1.000 32.08436 71 LYS C C 1
ATOM 3242 O O . LYS C 1 69 ? -1.63084 -16.20098 25.54746 1.000 31.64542 71 LYS C O 1
ATOM 3248 N N . TYR C 1 70 ? 0.43047 -16.43665 24.64838 1.000 32.68425 72 TYR C N 1
ATOM 3249 C CA . TYR C 1 70 ? 0.13328 -17.75184 24.06815 1.000 36.04991 72 TYR C CA 1
ATOM 3250 C C . TYR C 1 70 ? 0.86973 -18.85089 24.81664 1.000 34.27684 72 TYR C C 1
ATOM 3251 O O . TYR C 1 70 ? 2.08612 -18.74434 25.01008 1.000 36.41011 72 TYR C O 1
ATOM 3260 N N . PRO C 1 71 ? 0.19233 -19.92374 25.21981 1.000 37.26682 73 PRO C N 1
ATOM 3261 C CA . PRO C 1 71 ? 0.91104 -21.07353 25.78369 1.000 38.67339 73 PRO C CA 1
ATOM 3262 C C . PRO C 1 71 ? 1.74496 -21.77492 24.72383 1.000 39.28249 73 PRO C C 1
ATOM 3263 O O . PRO C 1 71 ? 1.50025 -21.66947 23.51386 1.000 33.37743 73 PRO C O 1
ATOM 3267 N N . GLU C 1 72 ? 2.74654 -22.51188 25.21136 1.000 35.34912 74 GLU C N 1
ATOM 3268 C CA . GLU C 1 72 ? 3.70235 -23.16246 24.31935 1.000 43.16514 74 GLU C CA 1
ATOM 3269 C C . GLU C 1 72 ? 3.03988 -24.17559 23.39509 1.000 40.32876 74 GLU C C 1
ATOM 3270 O O . GLU C 1 72 ? 3.54688 -24.42169 22.29369 1.000 38.42375 74 GLU C O 1
ATOM 3276 N N . ASP C 1 73 ? 1.93400 -24.79311 23.82088 1.000 36.06674 75 ASP C N 1
ATOM 3277 C CA . ASP C 1 73 ? 1.31614 -25.85654 23.03164 1.000 37.94980 75 ASP C CA 1
ATOM 3278 C C . ASP C 1 73 ? 0.26463 -25.34800 22.04289 1.000 36.62219 75 ASP C C 1
ATOM 3279 O O . ASP C 1 73 ? -0.36978 -26.16018 21.36187 1.000 45.85624 75 ASP C O 1
ATOM 3284 N N . ILE C 1 74 ? 0.08289 -24.03803 21.91941 1.000 36.31043 76 ILE C N 1
ATOM 3285 C CA . ILE C 1 74 ? -0.78664 -23.50588 20.87118 1.000 32.64082 76 ILE C CA 1
ATOM 3286 C C . ILE C 1 74 ? 0.05946 -22.64776 19.94427 1.000 30.24691 76 ILE C C 1
ATOM 3287 O O . ILE C 1 74 ? 0.60522 -21.63084 20.38036 1.000 29.75627 76 ILE C O 1
ATOM 3292 N N . PRO C 1 75 ? 0.23183 -23.02697 18.68333 1.000 31.22016 77 PRO C N 1
ATOM 3293 C CA . PRO C 1 75 ? 1.04132 -22.19928 17.78082 1.000 34.33559 77 PRO C CA 1
ATOM 3294 C C . PRO C 1 75 ? 0.51885 -20.76516 17.73108 1.000 35.19542 77 PRO C C 1
ATOM 3295 O O . PRO C 1 75 ? -0.68574 -20.52252 17.64903 1.000 30.92677 77 PRO C O 1
ATOM 3299 N N . ASP C 1 76 ? 1.44748 -19.81124 17.81232 1.000 31.43157 78 ASP C N 1
ATOM 3300 C CA . ASP C 1 76 ? 1.13563 -18.38716 17.91477 1.000 33.10246 78 ASP C CA 1
ATOM 3301 C C . ASP C 1 76 ? 1.13909 -17.80628 16.50698 1.000 26.27929 78 ASP C C 1
ATOM 3302 O O . ASP C 1 76 ? 2.16262 -17.33142 16.01891 1.000 27.92929 78 ASP C O 1
ATOM 3307 N N . TYR C 1 77 ? -0.03618 -17.83224 15.85992 1.000 27.28747 79 TYR C N 1
ATOM 3308 C CA . TYR C 1 77 ? -0.17303 -17.37641 14.47547 1.000 26.37025 79 TYR C CA 1
ATOM 3309 C C . TYR C 1 77 ? 0.38599 -15.97446 14.28995 1.000 30.68034 79 TYR C C 1
ATOM 3310 O O . TYR C 1 77 ? 0.98784 -15.67808 13.25156 1.000 25.18636 79 TYR C O 1
ATOM 3319 N N . PHE C 1 78 ? 0.25068 -15.11807 15.31097 1.000 27.86487 80 PHE C N 1
ATOM 3320 C CA . PHE C 1 78 ? 0.55699 -13.69810 15.16787 1.000 25.89066 80 PHE C CA 1
ATOM 3321 C C . PHE C 1 78 ? 2.04400 -13.40620 15.35777 1.000 29.34888 80 PHE C C 1
ATOM 3322 O O . PHE C 1 78 ? 2.64165 -12.67933 14.55800 1.000 30.22895 80 PHE C O 1
ATOM 3330 N N . LYS C 1 79 ? 2.67213 -13.94989 16.40551 1.000 28.56148 81 LYS C N 1
ATOM 3331 C CA . LYS C 1 79 ? 4.11150 -13.71985 16.54369 1.000 28.52952 81 LYS C CA 1
ATOM 3332 C C . LYS C 1 79 ? 4.89132 -14.38269 15.40128 1.000 29.67546 81 LYS C C 1
ATOM 3333 O O . LYS C 1 79 ? 5.85253 -13.80411 14.88350 1.000 29.79587 81 LYS C O 1
ATOM 3339 N N . GLN C 1 80 ? 4.46543 -15.57314 14.96426 1.000 28.46359 82 GLN C N 1
ATOM 3340 C CA . GLN C 1 80 ? 5.08420 -16.20676 13.79757 1.000 31.54414 82 GLN C CA 1
ATOM 3341 C C . GLN C 1 80 ? 5.00986 -15.33645 12.54165 1.000 35.58588 82 GLN C C 1
ATOM 3342 O O . GLN C 1 80 ? 5.88602 -15.42860 11.67546 1.000 32.77571 82 GLN C O 1
ATOM 3348 N N . ALA C 1 81 ? 3.97744 -14.49997 12.40661 1.000 29.23164 83 ALA C N 1
ATOM 3349 C CA . ALA C 1 81 ? 3.83552 -13.71152 11.18251 1.000 31.65359 83 ALA C CA 1
ATOM 3350 C C . ALA C 1 81 ? 4.91336 -12.64687 11.00494 1.000 34.81479 83 ALA C C 1
ATOM 3351 O O . ALA C 1 81 ? 4.98327 -12.03869 9.93147 1.000 37.82585 83 ALA C O 1
ATOM 3353 N N . PHE C 1 82 ? 5.73795 -12.40135 12.00017 1.000 29.59938 84 PHE C N 1
ATOM 3354 C CA . PHE C 1 82 ? 6.71733 -11.33439 11.86954 1.000 32.13287 84 PHE C CA 1
ATOM 3355 C C . PHE C 1 82 ? 8.09682 -11.90256 11.56430 1.000 33.67991 84 PHE C C 1
ATOM 3356 O O . PHE C 1 82 ? 8.38669 -13.05559 11.89904 1.000 33.81264 84 PHE C O 1
ATOM 3364 N N . PRO C 1 83 ? 8.99306 -11.11281 10.93157 1.000 31.36961 85 PRO C N 1
ATOM 3365 C CA . PRO C 1 83 ? 8.91267 -9.66157 10.67833 1.000 33.96769 85 PRO C CA 1
ATOM 3366 C C . PRO C 1 83 ? 8.00165 -9.20768 9.52813 1.000 38.54665 85 PRO C C 1
ATOM 3367 O O . PRO C 1 83 ? 7.63804 -8.02801 9.50754 1.000 39.88610 85 PRO C O 1
ATOM 3371 N N . GLU C 1 84 ? 7.62449 -10.10222 8.60805 1.000 34.00848 86 GLU C N 1
ATOM 3372 C CA . GLU C 1 84 ? 6.89764 -9.65975 7.41401 1.000 34.65970 86 GLU C CA 1
ATOM 3373 C C . GLU C 1 84 ? 5.54092 -9.04492 7.75719 1.000 35.41158 86 GLU C C 1
ATOM 3374 O O . GLU C 1 84 ? 5.08307 -8.13029 7.06430 1.000 40.16935 86 GLU C O 1
ATOM 3380 N N . GLY C 1 85 ? 4.86616 -9.55000 8.79505 1.000 32.71586 87 GLY C N 1
ATOM 3381 C CA . GLY C 1 85 ? 3.62936 -8.93881 9.26666 1.000 33.31120 87 GLY C CA 1
ATOM 3382 C C . GLY C 1 85 ? 2.36663 -9.66799 8.83456 1.000 30.93151 87 GLY C C 1
ATOM 3383 O O . GLY C 1 85 ? 2.39289 -10.75449 8.24944 1.000 33.85773 87 GLY C O 1
ATOM 3384 N N . TYR C 1 86 ? 1.23107 -9.03621 9.13667 1.000 27.68548 88 TYR C N 1
ATOM 3385 C CA . TYR C 1 86 ? -0.07828 -9.56973 8.77028 1.000 29.57493 88 TYR C CA 1
ATOM 3386 C C . TYR C 1 86 ? -1.07308 -8.42449 8.66995 1.000 28.67801 88 TYR C C 1
ATOM 3387 O O . TYR C 1 86 ? -0.76959 -7.27960 9.00151 1.000 33.03988 88 TYR C O 1
ATOM 3396 N N . SER C 1 87 ? -2.26427 -8.74943 8.18411 1.000 25.79502 89 SER C N 1
ATOM 3397 C CA . SER C 1 87 ? -3.38213 -7.81846 8.13551 1.000 27.66968 89 SER C CA 1
ATOM 3398 C C . SER C 1 87 ? -4.60989 -8.51279 8.68624 1.000 23.73788 89 SER C C 1
ATOM 3399 O O . SER C 1 87 ? -4.72254 -9.74062 8.64110 1.000 27.64448 89 SER C O 1
ATOM 3402 N N . TRP C 1 88 ? -5.55759 -7.71759 9.17418 1.000 29.32595 90 TRP C N 1
ATOM 3403 C CA . TRP C 1 88 ? -6.84315 -8.27086 9.56551 1.000 24.87849 90 TRP C CA 1
ATOM 3404 C C . TRP C 1 88 ? -7.95644 -7.36238 9.06525 1.000 27.10277 90 TRP C C 1
ATOM 3405 O O . TRP C 1 88 ? -7.76275 -6.16414 8.84455 1.000 24.85307 90 TRP C O 1
ATOM 3416 N N . GLU C 1 89 ? -9.11730 -7.96278 8.84037 1.000 24.57905 91 GLU C N 1
ATOM 3417 C CA . GLU C 1 89 ? -10.32952 -7.23224 8.51754 1.000 24.15354 91 GLU C CA 1
ATOM 3418 C C . GLU C 1 89 ? -11.41956 -7.73942 9.43711 1.000 23.25263 91 GLU C C 1
ATOM 3419 O O . GLU C 1 89 ? -11.45189 -8.92518 9.77553 1.000 26.54262 91 GLU C O 1
ATOM 3425 N N . ARG C 1 90 ? -12.30601 -6.83613 9.84577 1.000 24.46819 92 ARG C N 1
ATOM 3426 C CA . ARG C 1 90 ? -13.30185 -7.18075 10.84710 1.000 29.18487 92 ARG C CA 1
ATOM 3427 C C . ARG C 1 90 ? -14.63966 -6.53584 10.51866 1.000 25.12522 92 ARG C C 1
ATOM 3428 O O . ARG C 1 90 ? -14.69997 -5.36357 10.14696 1.000 26.69847 92 ARG C O 1
ATOM 3436 N N . SER C 1 91 ? -15.70631 -7.32311 10.63124 1.000 25.71547 93 SER C N 1
ATOM 3437 C CA . SER C 1 91 ? -17.06498 -6.81090 10.56747 1.000 25.91199 93 SER C CA 1
ATOM 3438 C C . SER C 1 91 ? -17.62369 -6.77269 11.97511 1.000 28.98454 93 SER C C 1
ATOM 3439 O O . SER C 1 91 ? -17.44668 -7.72450 12.74199 1.000 27.00660 93 SER C O 1
ATOM 3442 N N . MET C 1 92 ? -18.31832 -5.68460 12.30119 1.000 28.01843 94 MET C N 1
ATOM 3443 C CA . MET C 1 92 ? -18.87511 -5.47402 13.64143 1.000 33.45472 94 MET C CA 1
ATOM 3444 C C . MET C 1 92 ? -20.34807 -5.09869 13.49179 1.000 31.25894 94 MET C C 1
ATOM 3445 O O . MET C 1 92 ? -20.66273 -3.96449 13.11598 1.000 30.66096 94 MET C O 1
ATOM 3450 N N . THR C 1 93 ? -21.25082 -6.04750 13.77560 1.000 27.40474 95 THR C N 1
ATOM 3451 C CA . THR C 1 93 ? -22.68570 -5.88087 13.51422 1.000 31.20239 95 THR C CA 1
ATOM 3452 C C . THR C 1 93 ? -23.41737 -5.68391 14.83631 1.000 33.54881 95 THR C C 1
ATOM 3453 O O . THR C 1 93 ? -23.56431 -6.63375 15.61170 1.000 35.84930 95 THR C O 1
ATOM 3457 N N . TYR C 1 94 ? -23.89273 -4.46095 15.07839 1.000 31.72751 96 TYR C N 1
ATOM 3458 C CA . TYR C 1 94 ? -24.53162 -4.11433 16.34338 1.000 29.98842 96 TYR C CA 1
ATOM 3459 C C . TYR C 1 94 ? -26.00836 -4.51678 16.34218 1.000 35.14631 96 TYR C C 1
ATOM 3460 O O . TYR C 1 94 ? -26.64761 -4.63604 15.29247 1.000 37.20116 96 TYR C O 1
ATOM 3469 N N . GLU C 1 95 ? -26.55711 -4.69891 17.54964 1.000 34.70158 97 GLU C N 1
ATOM 3470 C CA . GLU C 1 95 ? -27.90795 -5.23592 17.68696 1.000 36.05495 97 GLU C CA 1
ATOM 3471 C C . GLU C 1 95 ? -28.98537 -4.31525 17.12070 1.000 38.07133 97 GLU C C 1
ATOM 3472 O O . GLU C 1 95 ? -30.06499 -4.79896 16.76661 1.000 36.80516 97 GLU C O 1
ATOM 3478 N N . ASP C 1 96 ? -28.74156 -3.00683 17.04478 1.000 39.03542 98 ASP C N 1
ATOM 3479 C CA . ASP C 1 96 ? -29.67401 -2.10452 16.38478 1.000 36.13783 98 ASP C CA 1
ATOM 3480 C C . ASP C 1 96 ? -29.32478 -1.88727 14.91045 1.000 36.54161 98 ASP C C 1
ATOM 3481 O O . ASP C 1 96 ? -29.80958 -0.92275 14.30734 1.000 34.64495 98 ASP C O 1
ATOM 3486 N N . GLN C 1 97 ? -28.48725 -2.75752 14.32989 1.000 32.26258 99 GLN C N 1
ATOM 3487 C CA . GLN C 1 97 ? -28.06596 -2.73676 12.92309 1.000 33.43402 99 GLN C CA 1
ATOM 3488 C C . GLN C 1 97 ? -27.10320 -1.60740 12.55867 1.000 33.87737 99 GLN C C 1
ATOM 3489 O O . GLN C 1 97 ? -26.85303 -1.38841 11.35620 1.000 38.04347 99 GLN C O 1
ATOM 3495 N N . GLY C 1 98 ? -26.56039 -0.86418 13.52412 1.000 31.97446 100 GLY C N 1
ATOM 3496 C CA . GLY C 1 98 ? -25.32319 -0.15698 13.24775 1.000 31.23412 100 GLY C CA 1
ATOM 3497 C C . GLY C 1 98 ? -24.28351 -1.13974 12.73720 1.000 26.59968 100 GLY C C 1
ATOM 3498 O O . GLY C 1 98 ? -24.28643 -2.30889 13.10239 1.000 29.00251 100 GLY C O 1
ATOM 3499 N N . ILE C 1 99 ? -23.38007 -0.67816 11.88324 1.000 27.85567 101 ILE C N 1
ATOM 3500 C CA . ILE C 1 99 ? -22.40817 -1.61048 11.31286 1.000 27.23526 101 ILE C CA 1
ATOM 3501 C C . ILE C 1 99 ? -21.10326 -0.87065 11.07307 1.000 25.52180 101 ILE C C 1
ATOM 3502 O O . ILE C 1 99 ? -21.10069 0.26613 10.58521 1.000 28.15167 101 ILE C O 1
ATOM 3507 N N . CYS C 1 100 ? -19.99647 -1.49471 11.47461 1.000 29.14060 102 CYS C N 1
ATOM 3508 C CA . CYS C 1 100 ? -18.66500 -0.97765 11.19500 1.000 25.65677 102 CYS C CA 1
ATOM 3509 C C . CYS C 1 100 ? -17.82202 -2.06474 10.55009 1.000 24.96614 102 CYS C C 1
ATOM 3510 O O . CYS C 1 100 ? -17.92857 -3.24573 10.89881 1.000 27.11278 102 CYS C O 1
ATOM 3513 N N . ILE C 1 101 ? -16.97316 -1.64021 9.62223 1.000 27.64571 103 ILE C N 1
ATOM 3514 C CA . ILE C 1 101 ? -16.05717 -2.50325 8.89163 1.000 28.18182 103 ILE C CA 1
ATOM 3515 C C . ILE C 1 101 ? -14.68976 -1.85845 9.01207 1.000 26.25228 103 ILE C C 1
ATOM 3516 O O . ILE C 1 101 ? -14.53329 -0.67766 8.68497 1.000 26.17337 103 ILE C O 1
ATOM 3521 N N . ALA C 1 102 ? -13.71357 -2.61901 9.48892 1.000 26.09386 104 ALA C N 1
ATOM 3522 C CA . ALA C 1 102 ? -12.37058 -2.11541 9.69644 1.000 28.15946 104 ALA C CA 1
ATOM 3523 C C . ALA C 1 102 ? -11.35819 -3.03599 9.02889 1.000 26.92740 104 ALA C C 1
ATOM 3524 O O . ALA C 1 102 ? -11.51470 -4.25943 9.02591 1.000 30.82046 104 ALA C O 1
ATOM 3526 N N . THR C 1 103 ? -10.31136 -2.43609 8.48266 1.000 24.16384 105 THR C N 1
ATOM 3527 C CA . THR C 1 103 ? -9.18692 -3.14856 7.90141 1.000 28.93469 105 THR C CA 1
ATOM 3528 C C . THR C 1 103 ? -7.91443 -2.57811 8.50971 1.000 26.87895 105 THR C C 1
ATOM 3529 O O . THR C 1 103 ? -7.78479 -1.35988 8.63651 1.000 26.43916 105 THR C O 1
ATOM 3533 N N . SER C 1 104 ? -6.96612 -3.43993 8.87817 1.000 26.74791 106 SER C N 1
ATOM 3534 C CA . SER C 1 104 ? -5.70827 -2.92153 9.40378 1.000 31.00161 106 SER C CA 1
ATOM 3535 C C . SER C 1 104 ? -4.53095 -3.73249 8.87178 1.000 30.46743 106 SER C C 1
ATOM 3536 O O . SER C 1 104 ? -4.57650 -4.96780 8.83918 1.000 26.15215 106 SER C O 1
ATOM 3539 N N . ASP C 1 105 ? -3.48905 -3.02709 8.43301 1.000 26.92417 107 ASP C N 1
ATOM 3540 C CA . ASP C 1 105 ? -2.25749 -3.64282 7.94603 1.000 31.10146 107 ASP C CA 1
ATOM 3541 C C . ASP C 1 105 ? -1.16755 -3.42938 8.99266 1.000 27.82627 107 ASP C C 1
ATOM 3542 O O . ASP C 1 105 ? -0.85695 -2.28250 9.33255 1.000 28.74799 107 ASP C O 1
ATOM 3547 N N . ILE C 1 106 ? -0.57588 -4.51744 9.48839 1.000 23.35526 108 ILE C N 1
ATOM 3548 C CA . ILE C 1 106 ? 0.39059 -4.45470 10.58389 1.000 29.69881 108 ILE C CA 1
ATOM 3549 C C . ILE C 1 106 ? 1.77666 -4.84820 10.08167 1.000 30.54614 108 ILE C C 1
ATOM 3550 O O . ILE C 1 106 ? 1.96840 -5.95123 9.55218 1.000 26.28384 108 ILE C O 1
ATOM 3555 N N . THR C 1 107 ? 2.74630 -3.95947 10.28644 1.000 27.96756 109 THR C N 1
ATOM 3556 C CA . THR C 1 107 ? 4.14250 -4.19853 9.94479 1.000 32.36295 109 THR C CA 1
ATOM 3557 C C . THR C 1 107 ? 5.01879 -3.90144 11.16021 1.000 34.86353 109 THR C C 1
ATOM 3558 O O . THR C 1 107 ? 4.53300 -3.51746 12.22824 1.000 33.46654 109 THR C O 1
ATOM 3562 N N . MET C 1 108 ? 6.32911 -4.06681 10.97940 1.000 36.05678 110 MET C N 1
ATOM 3563 C CA . MET C 1 108 ? 7.30057 -3.92898 12.05446 1.000 34.62055 110 MET C CA 1
ATOM 3564 C C . MET C 1 108 ? 8.59819 -3.36411 11.49294 1.000 43.53846 110 MET C C 1
ATOM 3565 O O . MET C 1 108 ? 9.04395 -3.77317 10.41704 1.000 35.61150 110 MET C O 1
ATOM 3570 N N . GLU C 1 109 ? 9.18423 -2.41287 12.22062 1.000 39.19167 111 GLU C N 1
ATOM 3571 C CA . GLU C 1 109 ? 10.53288 -1.90872 11.97128 1.000 40.33256 111 GLU C CA 1
ATOM 3572 C C . GLU C 1 109 ? 11.22267 -1.81569 13.32251 1.000 39.38680 111 GLU C C 1
ATOM 3573 O O . GLU C 1 109 ? 10.73927 -1.11112 14.21525 1.000 38.00742 111 GLU C O 1
ATOM 3579 N N . GLY C 1 110 ? 12.33133 -2.53161 13.47884 1.000 40.83964 112 GLY C N 1
ATOM 3580 C CA . GLY C 1 110 ? 13.02651 -2.52486 14.75815 1.000 43.95929 112 GLY C CA 1
ATOM 3581 C C . GLY C 1 110 ? 12.14192 -3.07624 15.86200 1.000 45.57087 112 GLY C C 1
ATOM 3582 O O . GLY C 1 110 ? 11.50026 -4.12393 15.71884 1.000 42.81243 112 GLY C O 1
ATOM 3583 N N . ASP C 1 111 ? 12.08926 -2.36720 16.98760 1.000 37.45686 113 ASP C N 1
ATOM 3584 C CA . ASP C 1 111 ? 11.27590 -2.80239 18.11481 1.000 36.98078 113 ASP C CA 1
ATOM 3585 C C . ASP C 1 111 ? 9.89891 -2.13160 18.12868 1.000 39.10974 113 ASP C C 1
ATOM 3586 O O . ASP C 1 111 ? 9.33039 -1.90098 19.20416 1.000 40.41474 113 ASP C O 1
ATOM 3591 N N . CYS C 1 112 ? 9.33652 -1.83359 16.95698 1.000 36.16860 114 CYS C N 1
ATOM 3592 C CA . CYS C 1 112 ? 8.09478 -1.07156 16.89299 1.000 37.76820 114 CYS C CA 1
ATOM 3593 C C . CYS C 1 112 ? 7.15804 -1.64207 15.83850 1.000 34.55325 114 CYS C C 1
ATOM 3594 O O . CYS C 1 112 ? 7.56886 -1.84835 14.69132 1.000 31.04582 114 CYS C O 1
ATOM 3597 N N . PHE C 1 113 ? 5.90452 -1.89657 16.23376 1.000 28.95765 115 PHE C N 1
ATOM 3598 C CA . PHE C 1 113 ? 4.84318 -2.23237 15.28744 1.000 30.65128 115 PHE C CA 1
ATOM 3599 C C . PHE C 1 113 ? 4.28670 -0.95860 14.66498 1.000 31.27880 115 PHE C C 1
ATOM 3600 O O . PHE C 1 113 ? 4.26393 0.10291 15.29983 1.000 32.40117 115 PHE C O 1
ATOM 3608 N N . PHE C 1 114 ? 3.81851 -1.07604 13.41820 1.000 29.50677 116 PHE C N 1
ATOM 3609 C CA . PHE C 1 114 ? 3.15144 0.01003 12.70055 1.000 33.32676 116 PHE C CA 1
ATOM 3610 C C . PHE C 1 114 ? 1.81652 -0.48280 12.16465 1.000 30.48763 116 PHE C C 1
ATOM 3611 O O . PHE C 1 114 ? 1.76564 -1.53358 11.51500 1.000 30.16344 116 PHE C O 1
ATOM 3619 N N . TYR C 1 115 ? 0.73830 0.26146 12.43696 1.000 30.87642 117 TYR C N 1
ATOM 3620 C CA . TYR C 1 115 ? -0.58840 -0.09383 11.93344 1.000 32.37738 117 TYR C CA 1
ATOM 3621 C C . TYR C 1 115 ? -1.08336 0.99378 10.99866 1.000 31.42688 117 TYR C C 1
ATOM 3622 O O . TYR C 1 115 ? -0.98563 2.18177 11.30933 1.000 26.96231 117 TYR C O 1
ATOM 3631 N N . GLU C 1 116 ? -1.66360 0.58342 9.87903 1.000 28.50898 118 GLU C N 1
ATOM 3632 C CA . GLU C 1 116 ? -2.40514 1.48925 9.01854 1.000 29.64903 118 GLU C CA 1
ATOM 3633 C C . GLU C 1 116 ? -3.84110 0.97947 9.00081 1.000 28.51015 118 GLU C C 1
ATOM 3634 O O . GLU C 1 116 ? -4.09733 -0.15171 8.56387 1.000 24.08087 118 GLU C O 1
ATOM 3640 N N . ILE C 1 117 ? -4.76853 1.78605 9.51599 1.000 28.71544 119 ILE C N 1
ATOM 3641 C CA . ILE C 1 117 ? -6.11332 1.32063 9.85123 1.000 28.42959 119 ILE C CA 1
ATOM 3642 C C . ILE C 1 117 ? -7.12988 2.16738 9.11369 1.000 30.31621 119 ILE C C 1
ATOM 3643 O O . ILE C 1 117 ? -7.10272 3.39899 9.21562 1.000 27.60462 119 ILE C O 1
ATOM 3648 N N . ARG C 1 118 ? -8.06031 1.50273 8.42941 1.000 27.53501 120 ARG C N 1
ATOM 3649 C CA . ARG C 1 118 ? -9.24729 2.12870 7.86774 1.000 27.41621 120 ARG C CA 1
ATOM 3650 C C . ARG C 1 118 ? -10.46719 1.68715 8.66797 1.000 27.41274 120 ARG C C 1
ATOM 3651 O O . ARG C 1 118 ? -10.61363 0.50716 8.98865 1.000 29.66942 120 ARG C O 1
ATOM 3659 N N . PHE C 1 119 ? -11.34639 2.62731 8.99253 1.000 24.46037 121 PHE C N 1
ATOM 3660 C CA . PHE C 1 119 ? -12.51863 2.33739 9.81359 1.000 28.23883 121 PHE C CA 1
ATOM 3661 C C . PHE C 1 119 ? -13.72853 2.97983 9.16011 1.000 28.31476 121 PHE C C 1
ATOM 3662 O O . PHE C 1 119 ? -13.75007 4.19375 8.98149 1.000 31.58953 121 PHE C O 1
ATOM 3670 N N . ASP C 1 120 ? -14.73913 2.18229 8.81605 1.000 27.82483 122 ASP C N 1
ATOM 3671 C CA . ASP C 1 120 ? -15.96824 2.71326 8.23407 1.000 27.94896 122 ASP C CA 1
ATOM 3672 C C . ASP C 1 120 ? -17.16374 2.18649 9.01107 1.000 27.59214 122 ASP C C 1
ATOM 3673 O O . ASP C 1 120 ? -17.36653 0.97246 9.08836 1.000 31.14237 122 ASP C O 1
ATOM 3678 N N . GLY C 1 121 ? -17.95908 3.09251 9.56043 1.000 31.02424 123 GLY C N 1
ATOM 3679 C CA . GLY C 1 121 ? -19.18387 2.71509 10.24057 1.000 28.31080 123 GLY C CA 1
ATOM 3680 C C . GLY C 1 121 ? -20.33139 3.59308 9.78905 1.000 32.41345 123 GLY C C 1
ATOM 3681 O O . GLY C 1 121 ? -20.14614 4.75119 9.41904 1.000 33.02873 123 GLY C O 1
ATOM 3682 N N . THR C 1 122 ? -21.52877 3.02141 9.81030 1.000 29.21786 124 THR C N 1
ATOM 3683 C CA . THR C 1 122 ? -22.70972 3.77643 9.41071 1.000 25.85174 124 THR C CA 1
ATOM 3684 C C . THR C 1 122 ? -23.94012 3.00647 9.85660 1.000 28.25626 124 THR C C 1
ATOM 3685 O O . THR C 1 122 ? -23.83966 1.92231 10.44466 1.000 30.58846 124 THR C O 1
ATOM 3689 N N . ASN C 1 123 ? -25.11109 3.59014 9.57587 1.000 30.09247 125 ASN C N 1
ATOM 3690 C CA . ASN C 1 123 ? -26.41738 3.02654 9.91808 1.000 32.55961 125 ASN C CA 1
ATOM 3691 C C . ASN C 1 123 ? -26.69850 3.04117 11.41753 1.000 33.02686 125 ASN C C 1
ATOM 3692 O O . ASN C 1 123 ? -27.56118 2.28883 11.89620 1.000 29.65587 125 ASN C O 1
ATOM 3697 N N . PHE C 1 124 ? -26.01116 3.88854 12.18023 1.000 33.36303 126 PHE C N 1
ATOM 3698 C CA . PHE C 1 124 ? -26.31016 3.97292 13.61221 1.000 34.55663 126 PHE C CA 1
ATOM 3699 C C . PHE C 1 124 ? -27.51238 4.88509 13.83032 1.000 29.34511 126 PHE C C 1
ATOM 3700 O O . PHE C 1 124 ? -27.50236 6.02547 13.36239 1.000 33.85764 126 PHE C O 1
ATOM 3708 N N . PRO C 1 125 ? -28.54986 4.42354 14.52436 1.000 30.11866 127 PRO C N 1
ATOM 3709 C CA . PRO C 1 125 ? -29.71177 5.28469 14.81177 1.000 37.11666 127 PRO C CA 1
ATOM 3710 C C . PRO C 1 125 ? -29.27388 6.56462 15.49983 1.000 40.93696 127 PRO C C 1
ATOM 3711 O O . PRO C 1 125 ? -28.41211 6.53538 16.39237 1.000 32.96663 127 PRO C O 1
ATOM 3715 N N . PRO C 1 126 ? -29.83324 7.71283 15.10792 1.000 40.53278 128 PRO C N 1
ATOM 3716 C CA . PRO C 1 126 ? -29.34804 8.99010 15.66062 1.000 41.69767 128 PRO C CA 1
ATOM 3717 C C . PRO C 1 126 ? -29.61339 9.15442 17.15314 1.000 41.64232 128 PRO C C 1
ATOM 3718 O O . PRO C 1 126 ? -28.89988 9.91427 17.82083 1.000 39.21933 128 PRO C O 1
ATOM 3722 N N . ASN C 1 127 ? -30.60423 8.46486 17.69994 1.000 34.64978 129 ASN C N 1
ATOM 3723 C CA . ASN C 1 127 ? -30.85377 8.48655 19.12795 1.000 46.86538 129 ASN C CA 1
ATOM 3724 C C . ASN C 1 127 ? -30.36737 7.22201 19.80983 1.000 43.08943 129 ASN C C 1
ATOM 3725 O O . ASN C 1 127 ? -30.78803 6.93761 20.93037 1.000 37.57076 129 ASN C O 1
ATOM 3730 N N . GLY C 1 128 ? -29.50715 6.44233 19.14727 1.000 39.48211 130 GLY C N 1
ATOM 3731 C CA . GLY C 1 128 ? -28.96908 5.24582 19.75961 1.000 33.96854 130 GLY C CA 1
ATOM 3732 C C . GLY C 1 128 ? -27.78861 5.56772 20.64853 1.000 30.57747 130 GLY C C 1
ATOM 3733 O O . GLY C 1 128 ? -27.25698 6.68877 20.66275 1.000 36.14237 130 GLY C O 1
ATOM 3734 N N . PRO C 1 129 ? -27.33990 4.56828 21.41035 1.000 31.73778 131 PRO C N 1
ATOM 3735 C CA . PRO C 1 129 ? -26.27683 4.83665 22.39778 1.000 32.60570 131 PRO C CA 1
ATOM 3736 C C . PRO C 1 129 ? -24.93055 5.17694 21.77166 1.000 33.63809 131 PRO C C 1
ATOM 3737 O O . PRO C 1 129 ? -24.07683 5.74561 22.45875 1.000 31.03170 131 PRO C O 1
ATOM 3741 N N . VAL C 1 130 ? -24.70739 4.86046 20.49856 1.000 30.07659 132 VAL C N 1
ATOM 3742 C CA . VAL C 1 130 ? -23.44014 5.22425 19.86866 1.000 26.65523 132 VAL C CA 1
ATOM 3743 C C . VAL C 1 130 ? -23.41987 6.70545 19.52305 1.000 34.62086 132 VAL C C 1
ATOM 3744 O O . VAL C 1 130 ? -22.48975 7.43343 19.89715 1.000 33.54399 132 VAL C O 1
ATOM 3748 N N . MET C 1 131 ? -24.44744 7.17627 18.80766 1.000 30.83906 133 MET C N 1
ATOM 3749 C CA . MET C 1 131 ? -24.50684 8.58069 18.42650 1.000 31.66039 133 MET C CA 1
ATOM 3750 C C . MET C 1 131 ? -24.83113 9.48794 19.61169 1.000 36.54728 133 MET C C 1
ATOM 3751 O O . MET C 1 131 ? -24.45748 10.66208 19.58580 1.000 30.78885 133 MET C O 1
ATOM 3756 N N . GLN C 1 132 ? -25.49807 8.97191 20.64756 1.000 32.14210 134 GLN C N 1
ATOM 3757 C CA . GLN C 1 132 ? -25.74250 9.72608 21.87351 1.000 33.62485 134 GLN C CA 1
ATOM 3758 C C . GLN C 1 132 ? -24.65639 9.52762 22.93315 1.000 37.80688 134 GLN C C 1
ATOM 3759 O O . GLN C 1 132 ? -24.79989 10.03267 24.05214 1.000 33.76381 134 GLN C O 1
ATOM 3765 N N . LYS C 1 133 ? -23.59696 8.78593 22.62296 1.000 36.05298 135 LYS C N 1
ATOM 3766 C CA . LYS C 1 133 ? -22.45140 8.62844 23.51614 1.000 34.44089 135 LYS C CA 1
ATOM 3767 C C . LYS C 1 133 ? -22.88485 8.16137 24.91185 1.000 35.43463 135 LYS C C 1
ATOM 3768 O O . LYS C 1 133 ? -22.49525 8.71908 25.93784 1.000 39.65521 135 LYS C O 1
ATOM 3774 N N . LYS C 1 134 ? -23.69600 7.10617 24.94118 1.000 31.88402 136 LYS C N 1
ATOM 3775 C CA . LYS C 1 134 ? -24.22534 6.54676 26.17696 1.000 38.70341 136 LYS C CA 1
ATOM 3776 C C . LYS C 1 134 ? -23.49924 5.27656 26.62120 1.000 37.31025 136 LYS C C 1
ATOM 3777 O O . LYS C 1 134 ? -24.00054 4.56675 27.50463 1.000 31.42611 136 LYS C O 1
ATOM 3783 N N . THR C 1 135 ? -22.34117 4.97034 26.03561 1.000 30.37286 137 THR C N 1
ATOM 3784 C CA A THR C 1 135 ? -21.60712 3.75823 26.38874 0.891 30.49778 137 THR C CA 1
ATOM 3785 C CA B THR C 1 135 ? -21.61204 3.76832 26.38860 0.109 30.58145 137 THR C CA 1
ATOM 3786 C C . THR C 1 135 ? -20.59430 4.04683 27.48881 1.000 32.45093 137 THR C C 1
ATOM 3787 O O . THR C 1 135 ? -20.02146 5.13593 27.56870 1.000 32.47977 137 THR C O 1
ATOM 3794 N N . LEU C 1 136 ? -20.38031 3.04651 28.34197 1.000 29.94618 138 LEU C N 1
ATOM 3795 C CA . LEU C 1 136 ? -19.39119 3.10792 29.41383 1.000 29.10181 138 LEU C CA 1
ATOM 3796 C C . LEU C 1 136 ? -18.11836 2.32857 29.11032 1.000 27.93854 138 LEU C C 1
ATOM 3797 O O . LEU C 1 136 ? -17.02671 2.82681 29.38988 1.000 29.11608 138 LEU C O 1
ATOM 3802 N N . LYS C 1 137 ? -18.22026 1.12995 28.53527 1.000 29.16970 139 LYS C N 1
ATOM 3803 C CA . LYS C 1 137 ? -17.05713 0.26438 28.32548 1.000 30.71094 139 LYS C CA 1
ATOM 3804 C C . LYS C 1 137 ? -17.52069 -0.99601 27.61999 1.000 30.14619 139 LYS C C 1
ATOM 3805 O O . LYS C 1 137 ? -18.71335 -1.31358 27.59048 1.000 27.23413 139 LYS C O 1
ATOM 3811 N N . TRP C 1 138 ? -16.55338 -1.73163 27.08061 1.000 27.68469 140 TRP C N 1
ATOM 3812 C CA . TRP C 1 138 ? -16.80590 -3.09038 26.63288 1.000 26.91529 140 TRP C CA 1
ATOM 3813 C C . TRP C 1 138 ? -16.71969 -4.04336 27.81781 1.000 31.70835 140 TRP C C 1
ATOM 3814 O O . TRP C 1 138 ? -15.83875 -3.90471 28.66959 1.000 26.67021 140 TRP C O 1
ATOM 3825 N N . GLU C 1 139 ? -17.61919 -5.02839 27.86112 1.000 29.92019 141 GLU C N 1
ATOM 3826 C CA . GLU C 1 139 ? -17.43979 -6.12276 28.80527 1.000 32.02022 141 GLU C CA 1
ATOM 3827 C C . GLU C 1 139 ? -16.25589 -6.98970 28.37593 1.000 34.39724 141 GLU C C 1
ATOM 3828 O O . GLU C 1 139 ? -15.96329 -7.10169 27.18007 1.000 32.92981 141 GLU C O 1
ATOM 3834 N N . PRO C 1 140 ? -15.54638 -7.59608 29.32673 1.000 35.14961 142 PRO C N 1
ATOM 3835 C CA . PRO C 1 140 ? -14.54051 -8.60113 28.95809 1.000 30.65229 142 PRO C CA 1
ATOM 3836 C C . PRO C 1 140 ? -15.17266 -9.70806 28.12900 1.000 31.80175 142 PRO C C 1
ATOM 3837 O O . PRO C 1 140 ? -16.35147 -10.03675 28.28343 1.000 32.23711 142 PRO C O 1
ATOM 3841 N N . SER C 1 141 ? -14.38330 -10.26853 27.21391 1.000 27.45446 143 SER C N 1
ATOM 3842 C CA . SER C 1 141 ? -14.94022 -11.10824 26.16588 1.000 34.35139 143 SER C CA 1
ATOM 3843 C C . SER C 1 141 ? -14.06162 -12.32616 25.93105 1.000 30.86356 143 SER C C 1
ATOM 3844 O O . SER C 1 141 ? -12.92615 -12.40455 26.41399 1.000 26.81399 143 SER C O 1
ATOM 3847 N N . THR C 1 142 ? -14.60121 -13.27697 25.15939 1.000 31.41558 144 THR C N 1
ATOM 3848 C CA . THR C 1 142 ? -13.88150 -14.48552 24.76249 1.000 30.24837 144 THR C CA 1
ATOM 3849 C C . THR C 1 142 ? -14.06864 -14.70589 23.26801 1.000 35.40734 144 THR C C 1
ATOM 3850 O O . THR C 1 142 ? -15.19429 -14.92053 22.80326 1.000 32.33400 144 THR C O 1
ATOM 3854 N N . GLU C 1 143 ? -12.96393 -14.63757 22.52536 1.000 32.51841 145 GLU C N 1
ATOM 3855 C CA . GLU C 1 143 ? -12.95254 -14.76109 21.07394 1.000 30.29726 145 GLU C CA 1
ATOM 3856 C C . GLU C 1 143 ? -12.66868 -16.21000 20.70233 1.000 28.68489 145 GLU C C 1
ATOM 3857 O O . GLU C 1 143 ? -11.72198 -16.81139 21.21955 1.000 30.76999 145 GLU C O 1
ATOM 3863 N N . LYS C 1 144 ? -13.47487 -16.76607 19.81193 1.000 30.83937 146 LYS C N 1
ATOM 3864 C CA . LYS C 1 144 ? -13.27430 -18.13740 19.36074 1.000 32.70636 146 LYS C CA 1
ATOM 3865 C C . LYS C 1 144 ? -12.45272 -18.10231 18.07712 1.000 34.33904 146 LYS C C 1
ATOM 3866 O O . LYS C 1 144 ? -12.90789 -17.57993 17.05297 1.000 34.08134 146 LYS C O 1
ATOM 3872 N N . MET C 1 145 ? -11.23595 -18.64082 18.15200 1.000 31.16319 147 MET C N 1
ATOM 3873 C CA . MET C 1 145 ? -10.26337 -18.68038 17.06773 1.000 29.67946 147 MET C CA 1
ATOM 3874 C C . MET C 1 145 ? -10.32357 -20.02726 16.35414 1.000 31.12434 147 MET C C 1
ATOM 3875 O O . MET C 1 145 ? -10.34915 -21.07729 17.00104 1.000 31.21185 147 MET C O 1
ATOM 3880 N N . TYR C 1 146 ? -10.32316 -19.99888 15.02057 1.000 33.20223 148 TYR C N 1
ATOM 3881 C CA . TYR C 1 146 ? -10.37711 -21.23410 14.24351 1.000 33.40181 148 TYR C CA 1
ATOM 3882 C C . TYR C 1 146 ? -9.75655 -21.00051 12.86718 1.000 34.28906 148 TYR C C 1
ATOM 3883 O O . TYR C 1 146 ? -9.85532 -19.90444 12.30609 1.000 31.80861 148 TYR C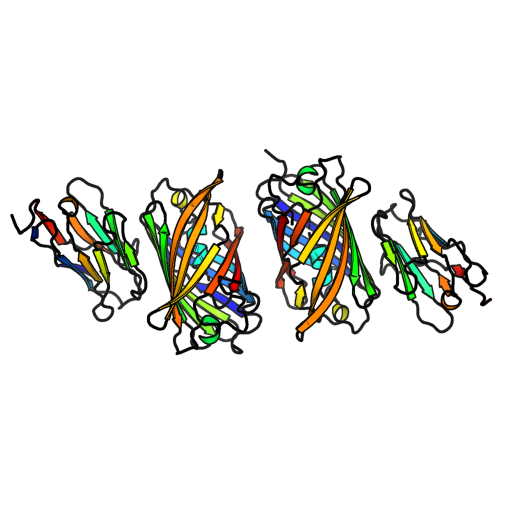 O 1
ATOM 3892 N N . VAL C 1 147 ? -9.10784 -22.04341 12.33335 1.000 28.72207 149 VAL C N 1
ATOM 3893 C CA . VAL C 1 147 ? -8.47377 -21.97358 11.01598 1.000 32.03296 149 VAL C CA 1
ATOM 3894 C C . VAL C 1 147 ? -9.49966 -22.35208 9.96019 1.000 25.20321 149 VAL C C 1
ATOM 3895 O O . VAL C 1 147 ? -10.13786 -23.40618 10.04749 1.000 34.15775 149 VAL C O 1
ATOM 3899 N N . GLU C 1 148 ? -9.65305 -21.49392 8.95782 1.000 30.77283 150 GLU C N 1
ATOM 3900 C CA . GLU C 1 148 ? -10.55859 -21.75271 7.84950 1.000 36.14282 150 GLU C CA 1
ATOM 3901 C C . GLU C 1 148 ? -9.93935 -21.18439 6.58182 1.000 34.90054 150 GLU C C 1
ATOM 3902 O O . GLU C 1 148 ? -9.41916 -20.06557 6.59773 1.000 32.38048 150 GLU C O 1
ATOM 3908 N N . ASP C 1 149 ? -9.95866 -21.97312 5.50301 1.000 28.83436 151 ASP C N 1
ATOM 3909 C CA . ASP C 1 149 ? -9.36019 -21.57703 4.23251 1.000 32.44815 151 ASP C CA 1
ATOM 3910 C C . ASP C 1 149 ? -7.91178 -21.13415 4.41301 1.000 32.54008 151 ASP C C 1
ATOM 3911 O O . ASP C 1 149 ? -7.45401 -20.16200 3.81477 1.000 33.78383 151 ASP C O 1
ATOM 3916 N N . GLY C 1 150 ? -7.18924 -21.84470 5.26817 1.000 34.34783 152 GLY C N 1
ATOM 3917 C CA . GLY C 1 150 ? -5.76629 -21.60891 5.42040 1.000 34.67348 152 GLY C CA 1
ATOM 3918 C C . GLY C 1 150 ? -5.37123 -20.33343 6.12967 1.000 35.48369 152 GLY C C 1
ATOM 3919 O O . GLY C 1 150 ? -4.18197 -19.99990 6.14542 1.000 33.96930 152 GLY C O 1
ATOM 3920 N N . VAL C 1 151 ? -6.32274 -19.59113 6.69922 1.000 35.80323 153 VAL C N 1
ATOM 3921 C CA . VAL C 1 151 ? -6.02400 -18.39873 7.48287 1.000 32.11255 153 VAL C CA 1
ATOM 3922 C C . VAL C 1 151 ? -6.71140 -18.54313 8.83283 1.000 33.04960 153 VAL C C 1
ATOM 3923 O O . VAL C 1 151 ? -7.46510 -19.48582 9.06926 1.000 36.81503 153 VAL C O 1
ATOM 3927 N N . LEU C 1 152 ? -6.43739 -17.60076 9.72951 1.000 32.62924 154 LEU C N 1
ATOM 3928 C CA . LEU C 1 152 ? -7.01888 -17.62050 11.06705 1.000 30.46695 154 LEU C CA 1
ATOM 3929 C C . LEU C 1 152 ? -8.20865 -16.66905 11.13260 1.000 26.53155 154 LEU C C 1
ATOM 3930 O O . LEU C 1 152 ? -8.12853 -15.52905 10.66068 1.000 31.63831 154 LEU C O 1
ATOM 3935 N N . LYS C 1 153 ? -9.31559 -17.14952 11.69191 1.000 28.97757 155 LYS C N 1
ATOM 3936 C CA . LYS C 1 153 ? -10.51886 -16.35217 11.86266 1.000 25.79855 155 LYS C CA 1
ATOM 3937 C C . LYS C 1 153 ? -10.92310 -16.34958 13.32913 1.000 33.06611 155 LYS C C 1
ATOM 3938 O O . LYS C 1 153 ? -10.56778 -17.24546 14.09971 1.000 29.92532 155 LYS C O 1
ATOM 3944 N N . GLY C 1 154 ? -11.65956 -15.31439 13.70695 1.000 31.22060 156 GLY C N 1
ATOM 3945 C CA . GLY C 1 154 ? -12.14364 -15.19466 15.07069 1.000 30.64643 156 GLY C CA 1
ATOM 3946 C C . GLY C 1 154 ? -13.56549 -14.68420 15.11809 1.000 29.01697 156 GLY C C 1
ATOM 3947 O O . GLY C 1 154 ? -13.92423 -13.75779 14.38040 1.000 27.52360 156 GLY C O 1
ATOM 3948 N N . ASP C 1 155 ? -14.38871 -15.29149 15.96539 1.000 30.33085 157 ASP C N 1
ATOM 3949 C CA . ASP C 1 155 ? -15.71443 -14.78174 16.27696 1.000 30.52764 157 ASP C CA 1
ATOM 3950 C C . ASP C 1 155 ? -15.77561 -14.40769 17.75061 1.000 32.42797 157 ASP C C 1
ATOM 3951 O O . ASP C 1 155 ? -15.30490 -15.16829 18.60565 1.000 33.13045 157 ASP C O 1
ATOM 3956 N N . VAL C 1 156 ? -16.35594 -13.24306 18.06254 1.000 32.73711 158 VAL C N 1
ATOM 3957 C CA . VAL C 1 156 ? -16.60314 -12.88410 19.46055 1.000 30.16640 158 VAL C CA 1
ATOM 3958 C C . VAL C 1 156 ? -17.90841 -12.10065 19.56864 1.000 33.39923 158 VAL C C 1
ATOM 3959 O O . VAL C 1 156 ? -18.15269 -11.16253 18.80038 1.000 31.88357 158 VAL C O 1
ATOM 3963 N N . GLU C 1 157 ? -18.77384 -12.53839 20.48557 1.000 28.82066 159 GLU C N 1
ATOM 3964 C CA . GLU C 1 157 ? -19.98014 -11.80684 20.87122 1.000 36.73415 159 GLU C CA 1
ATOM 3965 C C . GLU C 1 157 ? -19.60824 -10.76948 21.92584 1.000 36.38846 159 GLU C C 1
ATOM 3966 O O . GLU C 1 157 ? -19.23877 -11.12259 23.05082 1.000 38.19935 159 GLU C O 1
ATOM 3972 N N . MET C 1 158 ? -19.70475 -9.49258 21.56999 1.000 31.44185 160 MET C N 1
ATOM 3973 C CA . MET C 1 158 ? -19.30658 -8.39458 22.43862 1.000 28.33515 160 MET C CA 1
ATOM 3974 C C . MET C 1 158 ? -20.52703 -7.69438 23.04077 1.000 31.95156 160 MET C C 1
ATOM 3975 O O . MET C 1 158 ? -21.65183 -7.79677 22.54251 1.000 35.05573 160 MET C O 1
ATOM 3980 N N . ALA C 1 159 ? -20.27902 -6.94264 24.10713 1.000 32.27583 161 ALA C N 1
ATOM 3981 C CA . ALA C 1 159 ? -21.33715 -6.22477 24.80735 1.000 34.58526 161 ALA C CA 1
ATOM 3982 C C . ALA C 1 159 ? -20.77187 -4.93082 25.36096 1.000 32.61819 161 ALA C C 1
ATOM 3983 O O . ALA C 1 159 ? -19.80255 -4.95161 26.12713 1.000 31.81529 161 ALA C O 1
ATOM 3985 N N . LEU C 1 160 ? -21.37762 -3.81744 24.97501 1.000 31.46763 162 LEU C N 1
ATOM 3986 C CA . LEU C 1 160 ? -21.08636 -2.52222 25.57317 1.000 31.53299 162 LEU C CA 1
ATOM 3987 C C . LEU C 1 160 ? -22.01420 -2.29404 26.76404 1.000 31.75455 162 LEU C C 1
ATOM 3988 O O . LEU C 1 160 ? -23.23893 -2.32083 26.60771 1.000 31.27107 162 LEU C O 1
ATOM 3993 N N . LEU C 1 161 ? -21.43522 -2.08052 27.94686 1.000 30.80386 163 LEU C N 1
ATOM 3994 C CA . LEU C 1 161 ? -22.22288 -1.64420 29.09581 1.000 33.53657 163 LEU C CA 1
ATOM 3995 C C . LEU C 1 161 ? -22.68341 -0.21087 28.87055 1.000 32.02892 163 LEU C C 1
ATOM 3996 O O . LEU C 1 161 ? -21.89105 0.64415 28.46094 1.000 34.16704 163 LEU C O 1
ATOM 4001 N N . LEU C 1 162 ? -23.95830 0.05297 29.13756 1.000 27.81090 164 LEU C N 1
ATOM 4002 C CA . LEU C 1 162 ? -24.55887 1.36211 28.90524 1.000 30.30990 164 LEU C CA 1
ATOM 4003 C C . LEU C 1 162 ? -24.72055 2.13880 30.20792 1.000 39.13916 164 LEU C C 1
ATOM 4004 O O . LEU C 1 162 ? -24.83503 1.55171 31.28644 1.000 35.38240 164 LEU C O 1
ATOM 4009 N N . GLU C 1 163 ? -24.75762 3.46883 30.10044 1.000 39.22865 165 GLU C N 1
ATOM 4010 C CA . GLU C 1 163 ? -25.12453 4.27308 31.26050 1.000 45.53369 165 GLU C CA 1
ATOM 4011 C C . GLU C 1 163 ? -26.52157 3.88682 31.72656 1.000 49.33115 165 GLU C C 1
ATOM 4012 O O . GLU C 1 163 ? -27.43043 3.66147 30.91659 1.000 49.23827 165 GLU C O 1
ATOM 4018 N N . GLY C 1 164 ? -26.67932 3.79217 33.04413 1.000 48.96620 166 GLY C N 1
ATOM 4019 C CA . GLY C 1 164 ? -27.89652 3.25462 33.61206 1.000 51.11932 166 GLY C CA 1
ATOM 4020 C C . GLY C 1 164 ? -27.99198 1.75268 33.53994 1.000 55.97880 166 GLY C C 1
ATOM 4021 O O . GLY C 1 164 ? -29.09769 1.20720 33.58888 1.000 60.62711 166 GLY C O 1
ATOM 4022 N N . GLY C 1 165 ? -26.86461 1.06383 33.41516 1.000 50.66103 167 GLY C N 1
ATOM 4023 C CA . GLY C 1 165 ? -26.86923 -0.37968 33.30723 1.000 44.74928 167 GLY C CA 1
ATOM 4024 C C . GLY C 1 165 ? -27.47180 -0.83389 31.99086 1.000 48.01095 167 GLY C C 1
ATOM 4025 O O . GLY C 1 165 ? -27.93927 -0.04563 31.16375 1.000 49.65926 167 GLY C O 1
ATOM 4026 N N . GLY C 1 166 ? -27.47874 -2.14502 31.81190 1.000 37.98533 168 GLY C N 1
ATOM 4027 C CA . GLY C 1 166 ? -27.95160 -2.70824 30.56653 1.000 44.26686 168 GLY C CA 1
ATOM 4028 C C . GLY C 1 166 ? -26.86818 -2.69867 29.50354 1.000 35.56540 168 GLY C C 1
ATOM 4029 O O . GLY C 1 166 ? -25.85232 -2.00901 29.60756 1.000 35.20934 168 GLY C O 1
ATOM 4030 N N . HIS C 1 167 ? -27.09740 -3.48215 28.45738 1.000 39.28916 169 HIS C N 1
ATOM 4031 C CA . HIS C 1 167 ? -26.05201 -3.77739 27.49180 1.000 35.77197 169 HIS C CA 1
ATOM 4032 C C . HIS C 1 167 ? -26.53569 -3.60118 26.06401 1.000 36.11623 169 HIS C C 1
ATOM 4033 O O . HIS C 1 167 ? -27.71591 -3.76889 25.75157 1.000 36.87667 169 HIS C O 1
ATOM 4040 N N . TYR C 1 168 ? -25.57291 -3.28243 25.20430 1.000 32.26817 170 TYR C N 1
ATOM 4041 C CA . TYR C 1 168 ? -25.76579 -3.00885 23.78928 1.000 33.94411 170 TYR C CA 1
ATOM 4042 C C . TYR C 1 168 ? -24.79564 -3.93225 23.06809 1.000 33.35092 170 TYR C C 1
ATOM 4043 O O . TYR C 1 168 ? -23.57928 -3.80339 23.23792 1.000 31.71752 170 TYR C O 1
ATOM 4052 N N . ARG C 1 169 ? -25.32255 -4.88640 22.31001 1.000 34.06010 171 ARG C N 1
ATOM 4053 C CA . ARG C 1 169 ? -24.53899 -6.03835 21.88377 1.000 38.25684 171 ARG C CA 1
ATOM 4054 C C . ARG C 1 169 ? -24.04734 -5.89292 20.45255 1.000 31.56434 171 ARG C C 1
ATOM 4055 O O . ARG C 1 169 ? -24.64763 -5.19472 19.62693 1.000 32.02361 171 ARG C O 1
ATOM 4063 N N . CYS C 1 170 ? -22.92346 -6.55426 20.18012 1.000 32.01007 172 CYS C N 1
ATOM 4064 C CA . CYS C 1 170 ? -22.30177 -6.53811 18.85896 1.000 36.95957 172 CYS C CA 1
ATOM 4065 C C . CYS C 1 170 ? -21.70278 -7.90658 18.53385 1.000 32.26729 172 CYS C C 1
ATOM 4066 O O . CYS C 1 170 ? -21.16632 -8.58642 19.41530 1.000 33.60109 172 CYS C O 1
ATOM 4069 N N . ASP C 1 171 ? -21.76576 -8.30147 17.26777 1.000 32.57047 173 ASP C N 1
ATOM 4070 C CA . ASP C 1 171 ? -21.13744 -9.53863 16.82358 1.000 30.82875 173 ASP C CA 1
ATOM 4071 C C . ASP C 1 171 ? -19.92568 -9.18296 15.97784 1.000 34.00802 173 ASP C C 1
ATOM 4072 O O . ASP C 1 171 ? -20.07020 -8.51432 14.95061 1.000 35.01065 173 ASP C O 1
ATOM 4077 N N . PHE C 1 172 ? -18.74587 -9.63684 16.40347 1.000 31.53353 174 PHE C N 1
ATOM 4078 C CA . PHE C 1 172 ? -17.49706 -9.43795 15.67258 1.000 33.25772 174 PHE C CA 1
ATOM 4079 C C . PHE C 1 172 ? -17.16867 -10.68918 14.86410 1.000 32.02589 174 PHE C C 1
ATOM 4080 O O . PHE C 1 172 ? -17.20486 -11.80747 15.39163 1.000 29.38697 174 PHE C O 1
ATOM 4088 N N . LYS C 1 173 ? -16.80529 -10.49555 13.60575 1.000 27.03211 175 LYS C N 1
ATOM 4089 C CA . LYS C 1 173 ? -16.1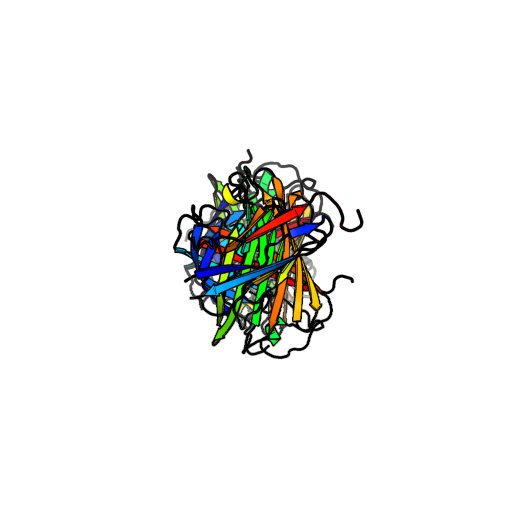4923 -11.52476 12.80707 1.000 33.17016 175 LYS C CA 1
ATOM 4090 C C . LYS C 1 173 ? -14.84467 -10.94632 12.28166 1.000 30.36756 175 LYS C C 1
ATOM 4091 O O . LYS C 1 173 ? -14.83729 -9.85991 11.68935 1.000 29.09047 175 LYS C O 1
ATOM 4097 N N . THR C 1 174 ? -13.74371 -11.65696 12.50052 1.000 26.65418 176 THR C N 1
ATOM 4098 C CA . THR C 1 174 ? -12.44770 -11.17022 12.05576 1.000 27.49615 176 THR C CA 1
ATOM 4099 C C . THR C 1 174 ? -11.71860 -12.24336 11.27007 1.000 27.43543 176 THR C C 1
ATOM 4100 O O . THR C 1 174 ? -11.73770 -13.41906 11.64012 1.000 29.79387 176 THR C O 1
ATOM 4104 N N . THR C 1 175 ? -11.06131 -11.82489 10.19284 1.000 28.94130 177 THR C N 1
ATOM 4105 C CA . THR C 1 175 ? -10.12217 -12.66871 9.47229 1.000 27.09305 177 THR C CA 1
ATOM 4106 C C . THR C 1 175 ? -8.72599 -12.07663 9.62289 1.000 25.59396 177 THR C C 1
ATOM 4107 O O . THR C 1 175 ? -8.51474 -10.89872 9.32636 1.000 26.09897 177 THR C O 1
ATOM 4111 N N . TYR C 1 176 ? -7.78638 -12.90152 10.08386 1.000 26.17532 178 TYR C N 1
ATOM 4112 C CA . TYR C 1 176 ? -6.38001 -12.54973 10.24277 1.000 23.47606 178 TYR C CA 1
ATOM 4113 C C . TYR C 1 176 ? -5.57190 -13.33137 9.20666 1.000 26.19291 178 TYR C C 1
ATOM 4114 O O . TYR C 1 176 ? -5.69013 -14.55814 9.13437 1.000 29.24007 178 TYR C O 1
ATOM 4123 N N . LYS C 1 177 ? -4.75913 -12.64101 8.40227 1.000 26.19444 179 LYS C N 1
ATOM 4124 C CA . LYS C 1 177 ? -3.96934 -13.31301 7.36490 1.000 28.70488 179 LYS C CA 1
ATOM 4125 C C . LYS C 1 177 ? -2.50517 -12.88771 7.43009 1.000 28.64905 179 LYS C C 1
ATOM 4126 O O . LYS C 1 177 ? -2.17291 -11.73180 7.15050 1.000 26.81209 179 LYS C O 1
ATOM 4132 N N . ALA C 1 178 ? -1.62584 -13.83109 7.75977 1.000 26.40304 180 ALA C N 1
ATOM 4133 C CA . ALA C 1 178 ? -0.20098 -13.54743 7.74162 1.000 30.50735 180 ALA C CA 1
ATOM 4134 C C . ALA C 1 178 ? 0.29554 -13.41018 6.30493 1.000 30.97644 180 ALA C C 1
ATOM 4135 O O . ALA C 1 178 ? -0.29334 -13.94058 5.36325 1.000 32.86252 180 ALA C O 1
ATOM 4137 N N . LYS C 1 179 ? 1.39936 -12.68190 6.14874 1.000 31.39230 181 LYS C N 1
ATOM 4138 C CA . LYS C 1 179 ? 1.98250 -12.50190 4.82527 1.000 35.55621 181 LYS C CA 1
ATOM 4139 C C . LYS C 1 179 ? 2.69105 -13.75969 4.33730 1.000 42.98976 181 LYS C C 1
ATOM 4140 O O . LYS C 1 179 ? 2.73144 -14.00200 3.12777 1.000 37.40776 181 LYS C O 1
ATOM 4146 N N . LYS C 1 180 ? 3.25360 -14.56140 5.24458 1.000 33.66208 182 LYS C N 1
ATOM 4147 C CA . LYS C 1 180 ? 3.96822 -15.78829 4.90284 1.000 42.46417 182 LYS C CA 1
ATOM 4148 C C . LYS C 1 180 ? 3.27527 -16.97513 5.56053 1.000 42.60729 182 LYS C C 1
ATOM 4149 O O . LYS C 1 180 ? 2.47574 -16.81828 6.48527 1.000 38.39228 182 LYS C O 1
ATOM 4155 N N . ASP C 1 181 ? 3.60621 -18.17825 5.09279 1.000 34.98703 183 ASP C N 1
ATOM 4156 C CA . ASP C 1 181 ? 3.07932 -19.38422 5.72220 1.000 37.53450 183 ASP C CA 1
ATOM 4157 C C . ASP C 1 181 ? 3.59179 -19.49242 7.15179 1.000 37.11249 183 ASP C C 1
ATOM 4158 O O . ASP C 1 181 ? 4.78186 -19.31599 7.41769 1.000 35.22202 183 ASP C O 1
ATOM 4163 N N . VAL C 1 182 ? 2.69451 -19.78695 8.08081 1.000 30.72772 184 VAL C N 1
ATOM 4164 C CA . VAL C 1 182 ? 3.08630 -20.02000 9.45704 1.000 28.19514 184 VAL C CA 1
ATOM 4165 C C . VAL C 1 182 ? 2.44156 -21.32099 9.89795 1.000 38.65246 184 VAL C C 1
ATOM 4166 O O . VAL C 1 182 ? 1.57191 -21.86802 9.21670 1.000 34.70176 184 VAL C O 1
ATOM 4170 N N . ARG C 1 183 ? 2.86702 -21.80461 11.06575 1.000 34.80279 185 ARG C N 1
ATOM 4171 C CA . ARG C 1 183 ? 2.27060 -22.99596 11.65118 1.000 35.85138 185 ARG C CA 1
ATOM 4172 C C . ARG C 1 183 ? 0.89011 -22.64666 12.19512 1.000 35.86992 185 ARG C C 1
ATOM 4173 O O . ARG C 1 183 ? 0.75295 -21.76509 13.05613 1.000 30.06202 185 ARG C O 1
ATOM 4181 N N . LEU C 1 184 ? -0.12348 -23.34566 11.71074 1.000 30.14726 186 LEU C N 1
ATOM 4182 C CA . LEU C 1 184 ? -1.49489 -22.99888 12.07533 1.000 33.08563 186 LEU C CA 1
ATOM 4183 C C . LEU C 1 184 ? -1.90061 -23.70162 13.36471 1.000 33.11355 186 LEU C C 1
ATOM 4184 O O . LEU C 1 184 ? -1.57908 -24.87742 13.55971 1.000 35.94390 186 LEU C O 1
ATOM 4189 N N . PRO C 1 185 ? -2.60207 -23.01549 14.25798 1.000 29.77327 187 PRO C N 1
ATOM 4190 C CA . PRO C 1 185 ? -3.06130 -23.65729 15.49125 1.000 27.40934 187 PRO C CA 1
ATOM 4191 C C . PRO C 1 185 ? -4.34317 -24.44268 15.26268 1.000 31.90719 187 PRO C C 1
ATOM 4192 O O . PRO C 1 185 ? -5.01896 -24.32587 14.23783 1.000 31.21234 187 PRO C O 1
ATOM 4196 N N . ASP C 1 186 ? -4.68337 -25.24026 16.26235 1.000 31.28160 188 ASP C N 1
ATOM 4197 C CA . ASP C 1 186 ? -6.02180 -25.79054 16.33531 1.000 31.41534 188 ASP C CA 1
ATOM 4198 C C . ASP C 1 186 ? -6.94778 -24.77584 17.00005 1.000 26.85484 188 ASP C C 1
ATOM 4199 O O . ASP C 1 186 ? -6.51091 -23.74418 17.52092 1.000 32.08386 188 ASP C O 1
ATOM 4204 N N . ALA C 1 187 ? -8.24353 -25.07320 16.97095 1.000 28.81251 189 ALA C N 1
ATOM 4205 C CA . ALA C 1 187 ? -9.23334 -24.11775 17.44697 1.000 32.86074 189 ALA C CA 1
ATOM 4206 C C . ALA C 1 187 ? -8.99482 -23.83219 18.92017 1.000 34.30945 189 ALA C C 1
ATOM 4207 O O . ALA C 1 187 ? -8.73331 -24.74324 19.71181 1.000 33.50492 189 ALA C O 1
ATOM 4209 N N . HIS C 1 188 ? -9.02865 -22.55423 19.27139 1.000 34.38008 190 HIS C N 1
ATOM 4210 C CA . HIS C 1 188 ? -8.74131 -22.12669 20.62940 1.000 31.10037 190 HIS C CA 1
ATOM 4211 C C . HIS C 1 188 ? -9.47124 -20.81702 20.87761 1.000 29.19053 190 HIS C C 1
ATOM 4212 O O . HIS C 1 188 ? -10.15299 -20.27915 19.99706 1.000 30.28529 190 HIS C O 1
ATOM 4219 N N . GLU C 1 189 ? -9.32353 -20.30597 22.08448 1.000 27.33811 191 GLU C N 1
ATOM 4220 C CA . GLU C 1 189 ? -10.01930 -19.10031 22.49507 1.000 30.49323 191 GLU C CA 1
ATOM 4221 C C . GLU C 1 189 ? -9.02019 -18.07454 23.01134 1.000 30.60407 191 GLU C C 1
ATOM 4222 O O . GLU C 1 189 ? -7.94186 -18.41915 23.50700 1.000 31.51850 191 GLU C O 1
ATOM 4228 N N . VAL C 1 190 ? -9.39086 -16.80205 22.88245 1.000 35.19468 192 VAL C N 1
ATOM 4229 C CA . VAL C 1 190 ? -8.62403 -15.69076 23.43944 1.000 29.86836 192 VAL C CA 1
ATOM 4230 C C . VAL C 1 190 ? -9.54619 -14.88386 24.34127 1.000 34.36486 192 VAL C C 1
ATOM 4231 O O . VAL C 1 190 ? -10.60427 -14.40875 23.89907 1.000 30.67148 192 VAL C O 1
ATOM 4235 N N . ASP C 1 191 ? -9.13456 -14.71549 25.59483 1.000 32.00117 193 ASP C N 1
ATOM 4236 C CA . ASP C 1 191 ? -9.85470 -13.90270 26.56300 1.000 34.37937 193 ASP C CA 1
ATOM 4237 C C . ASP C 1 191 ? -9.31818 -12.48253 26.50816 1.000 30.68583 193 ASP C C 1
ATOM 4238 O O . ASP C 1 191 ? -8.10177 -12.28481 26.58182 1.000 32.95765 193 ASP C O 1
ATOM 4243 N N . HIS C 1 192 ? -10.21711 -11.49606 26.39462 1.000 28.87798 194 HIS C N 1
ATOM 4244 C CA . HIS C 1 192 ? -9.83108 -10.09041 26.28036 1.000 28.03635 194 HIS C CA 1
ATOM 4245 C C . HIS C 1 192 ? -10.40695 -9.25055 27.41042 1.000 29.89879 194 HIS C C 1
ATOM 4246 O O . HIS C 1 192 ? -11.54124 -9.46468 27.84288 1.000 33.46172 194 HIS C O 1
ATOM 4253 N N . ARG C 1 193 ? -9.66059 -8.21476 27.79463 1.000 28.52813 195 ARG C N 1
ATOM 4254 C CA . ARG C 1 193 ? -10.19573 -7.10462 28.58063 1.000 31.53846 195 ARG C CA 1
ATOM 4255 C C . ARG C 1 193 ? -9.60653 -5.82474 28.01347 1.000 25.66706 195 ARG C C 1
ATOM 4256 O O . ARG C 1 193 ? -8.38347 -5.64601 28.03183 1.000 29.85666 195 ARG C O 1
ATOM 4264 N N . ILE C 1 194 ? -10.46165 -4.93448 27.51738 1.000 27.29241 196 ILE C N 1
ATOM 4265 C CA . ILE C 1 194 ? -10.01595 -3.66438 26.95633 1.000 31.65308 196 ILE C CA 1
ATOM 4266 C C . ILE C 1 194 ? -10.64318 -2.53291 27.75877 1.000 25.64181 196 ILE C C 1
ATOM 4267 O O . ILE C 1 194 ? -11.82859 -2.58065 28.10971 1.000 24.15026 196 ILE C O 1
ATOM 4272 N N . GLU C 1 195 ? -9.84266 -1.50613 28.03457 1.000 21.40077 197 GLU C N 1
ATOM 4273 C CA . GLU C 1 195 ? -10.23931 -0.46612 28.97175 1.000 31.24833 197 GLU C CA 1
ATOM 4274 C C . GLU C 1 195 ? -9.65870 0.86786 28.55525 1.000 23.23030 197 GLU C C 1
ATOM 4275 O O . GLU C 1 195 ? -8.44932 0.97143 28.31247 1.000 25.06067 197 GLU C O 1
ATOM 4281 N N . ILE C 1 196 ? -10.50901 1.88938 28.51133 1.000 24.78385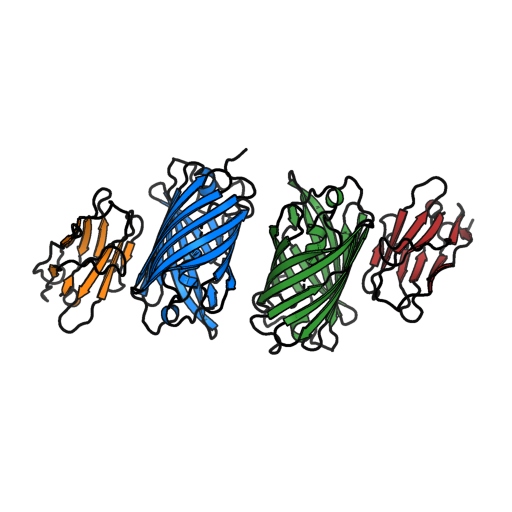 198 ILE C N 1
ATOM 4282 C CA . ILE C 1 196 ? -10.02726 3.26116 28.43395 1.000 27.12770 198 ILE C CA 1
ATOM 4283 C C . ILE C 1 196 ? -9.62013 3.66513 29.84806 1.000 29.88302 198 ILE C C 1
ATOM 4284 O O . ILE C 1 196 ? -10.47126 3.77220 30.73430 1.000 26.98126 198 ILE C O 1
ATOM 4289 N N . LEU C 1 197 ? -8.31708 3.88342 30.05468 1.000 28.15444 199 LEU C N 1
ATOM 4290 C CA . LEU C 1 197 ? -7.78011 4.18593 31.38362 1.000 33.94119 199 LEU C CA 1
ATOM 4291 C C . LEU C 1 197 ? -8.03551 5.63417 31.77962 1.000 31.73665 199 LEU C C 1
ATOM 4292 O O . LEU C 1 197 ? -8.28651 5.92811 32.95548 1.000 32.34800 199 LEU C O 1
ATOM 4297 N N . SER C 1 198 ? -7.95785 6.54388 30.81431 1.000 29.99860 200 SER C N 1
ATOM 4298 C CA . SER C 1 198 ? -8.19689 7.96110 31.04068 1.000 33.57428 200 SER C CA 1
ATOM 4299 C C . SER C 1 198 ? -8.43327 8.62500 29.69207 1.000 35.17500 200 SER C C 1
ATOM 4300 O O . SER C 1 198 ? -8.01786 8.10755 28.64850 1.000 34.76123 200 SER C O 1
ATOM 4303 N N . HIS C 1 199 ? -9.08318 9.78835 29.72923 1.000 32.16980 201 HIS C N 1
ATOM 4304 C CA . HIS C 1 199 ? -9.42243 10.53853 28.52057 1.000 34.60703 201 HIS C CA 1
ATOM 4305 C C . HIS C 1 199 ? -9.70850 11.98369 28.90641 1.000 38.44189 201 HIS C C 1
ATOM 4306 O O . HIS C 1 199 ? -10.12415 12.25811 30.03253 1.000 34.37247 201 HIS C O 1
ATOM 4313 N N . ASP C 1 200 ? -9.50042 12.91183 27.96634 1.000 32.87746 202 ASP C N 1
ATOM 4314 C CA . ASP C 1 200 ? -10.00575 14.26171 28.20308 1.000 36.10630 202 ASP C CA 1
ATOM 4315 C C . ASP C 1 200 ? -11.49550 14.32783 27.84897 1.000 35.14580 202 ASP C C 1
ATOM 4316 O O . ASP C 1 200 ? -12.12324 13.32544 27.50261 1.000 38.58579 202 ASP C O 1
ATOM 4321 N N . LYS C 1 201 ? -12.07058 15.52848 27.92871 1.000 35.87404 203 LYS C N 1
ATOM 4322 C CA . LYS C 1 201 ? -13.52584 15.67297 27.86421 1.000 40.66106 203 LYS C CA 1
ATOM 4323 C C . LYS C 1 201 ? -14.09349 15.18154 26.53584 1.000 35.54915 203 LYS C C 1
ATOM 4324 O O . LYS C 1 201 ? -15.09705 14.46035 26.50536 1.000 38.12167 203 LYS C O 1
ATOM 4330 N N . ASP C 1 202 ? -13.48322 15.58433 25.42673 1.000 35.66241 204 ASP C N 1
ATOM 4331 C CA . ASP C 1 202 ? -13.99456 15.23794 24.10769 1.000 39.45756 204 ASP C CA 1
ATOM 4332 C C . ASP C 1 202 ? -13.31592 14.00299 23.51087 1.000 38.09539 204 ASP C C 1
ATOM 4333 O O . ASP C 1 202 ? -13.43994 13.76274 22.30351 1.000 37.33849 204 ASP C O 1
ATOM 4338 N N . TYR C 1 203 ? -12.61601 13.21060 24.33196 1.000 30.97697 205 TYR C N 1
ATOM 4339 C CA . TYR C 1 203 ? -11.85493 12.03833 23.86291 1.000 32.02293 205 TYR C CA 1
ATOM 4340 C C . TYR C 1 203 ? -10.88062 12.40148 22.73978 1.000 33.99910 205 TYR C C 1
ATOM 4341 O O . TYR C 1 203 ? -10.53778 11.56451 21.89913 1.000 37.09705 205 TYR C O 1
ATOM 4350 N N . ASN C 1 204 ? -10.41473 13.65471 22.71432 1.000 32.57866 206 ASN C N 1
ATOM 4351 C CA . ASN C 1 204 ? -9.31637 13.99598 21.81244 1.000 31.71672 206 ASN C CA 1
ATOM 4352 C C . ASN C 1 204 ? -8.02997 13.31366 22.23712 1.000 33.07096 206 ASN C C 1
ATOM 4353 O O . ASN C 1 204 ? -7.15661 13.05060 21.40162 1.000 29.11449 206 ASN C O 1
ATOM 4358 N N . LYS C 1 205 ? -7.90238 13.02179 23.53001 1.000 30.54442 207 LYS C N 1
ATOM 4359 C CA . LYS C 1 205 ? -6.76694 12.30087 24.08944 1.000 32.05293 207 LYS C CA 1
ATOM 4360 C C . LYS C 1 205 ? -7.31427 11.14825 24.91080 1.000 32.64425 207 LYS C C 1
ATOM 4361 O O . LYS C 1 205 ? -8.14598 11.35826 25.79945 1.000 33.74287 207 LYS C O 1
ATOM 4367 N N . VAL C 1 206 ? -6.86016 9.93867 24.60846 1.000 26.59630 208 VAL C N 1
ATOM 4368 C CA . VAL C 1 206 ? -7.37874 8.72067 25.22075 1.000 28.93706 208 VAL C CA 1
ATOM 4369 C C . VAL C 1 206 ? -6.18306 7.83075 25.52202 1.000 31.30533 208 VAL C C 1
ATOM 4370 O O . VAL C 1 206 ? -5.28060 7.69608 24.68776 1.000 31.61646 208 VAL C O 1
ATOM 4374 N N . ARG C 1 207 ? -6.15290 7.24566 26.71816 1.000 29.69357 209 ARG C N 1
ATOM 4375 C CA . ARG C 1 207 ? -5.18119 6.20918 27.03185 1.000 27.00597 209 ARG C CA 1
ATOM 4376 C C . ARG C 1 207 ? -5.90818 4.87344 27.13154 1.000 26.88365 209 ARG C C 1
ATOM 4377 O O . ARG C 1 207 ? -6.89608 4.74849 27.87036 1.000 31.22397 209 ARG C O 1
ATOM 4385 N N . LEU C 1 208 ? -5.40792 3.87781 26.39978 1.000 24.70766 210 LEU C N 1
ATOM 4386 C CA . LEU C 1 208 ? -6.15728 2.66083 26.10017 1.000 30.56646 210 LEU C CA 1
ATOM 4387 C C . LEU C 1 208 ? -5.32704 1.42540 26.42210 1.000 25.46504 210 LEU C C 1
ATOM 4388 O O . LEU C 1 208 ? -4.18092 1.30673 25.97116 1.000 31.21086 210 LEU C O 1
ATOM 4393 N N . TYR C 1 209 ? -5.93959 0.47872 27.13122 1.000 30.26997 211 TYR C N 1
ATOM 4394 C CA . TYR C 1 209 ? -5.26610 -0.69287 27.67850 1.000 27.80784 211 TYR C CA 1
ATOM 4395 C C . TYR C 1 209 ? -6.00734 -1.96262 27.29327 1.000 24.60295 211 TYR C C 1
ATOM 4396 O O . TYR C 1 209 ? -7.24373 -2.01129 27.34752 1.000 22.21129 211 TYR C O 1
ATOM 4405 N N . GLU C 1 210 ? -5.24508 -2.99792 26.94890 1.000 23.78818 212 GLU C N 1
ATOM 4406 C CA . GLU C 1 210 ? -5.78967 -4.31382 26.64629 1.000 31.49901 212 GLU C CA 1
ATOM 4407 C C . GLU C 1 210 ? -4.91842 -5.38420 27.27766 1.000 27.12972 212 GLU C C 1
ATOM 4408 O O . GLU C 1 210 ? -3.68648 -5.30346 27.21937 1.000 29.08765 212 GLU C O 1
ATOM 4414 N N . HIS C 1 211 ? -5.57106 -6.39487 27.85372 1.000 28.75270 213 HIS C N 1
ATOM 4415 C CA . HIS C 1 211 ? -4.93079 -7.63259 28.29107 1.000 30.04587 213 HIS C CA 1
ATOM 4416 C C . HIS C 1 211 ? -5.61249 -8.81828 27.60981 1.000 31.62065 213 HIS C C 1
ATOM 4417 O O . HIS C 1 211 ? -6.84509 -8.92645 27.63742 1.000 30.16832 213 HIS C O 1
ATOM 4424 N N . ALA C 1 212 ? -4.82088 -9.71425 27.00630 1.000 28.47839 214 ALA C N 1
ATOM 4425 C CA . ALA C 1 212 ? -5.38677 -10.84206 26.27006 1.000 28.27564 214 ALA C CA 1
ATOM 4426 C C . ALA C 1 212 ? -4.53695 -12.09043 26.46577 1.000 31.19948 214 ALA C C 1
ATOM 4427 O O . ALA C 1 212 ? -3.30977 -11.99931 26.53659 1.000 33.07714 214 ALA C O 1
ATOM 4429 N N . GLU C 1 213 ? -5.19774 -13.25659 26.55092 1.000 26.07174 215 GLU C N 1
ATOM 4430 C CA . GLU C 1 213 ? -4.52765 -14.53662 26.76071 1.000 27.50481 215 GLU C CA 1
ATOM 4431 C C . GLU C 1 213 ? -5.26429 -15.63618 26.00589 1.000 29.58351 215 GLU C C 1
ATOM 4432 O O . GLU C 1 213 ? -6.49767 -15.70565 26.03536 1.000 29.04806 215 GLU C O 1
ATOM 4438 N N . ALA C 1 214 ? -4.49857 -16.52463 25.37914 1.000 31.00239 216 ALA C N 1
ATOM 4439 C CA . ALA C 1 214 ? -5.03183 -17.64637 24.61830 1.000 34.58413 216 ALA C CA 1
ATOM 4440 C C . ALA C 1 214 ? -5.06778 -18.92193 25.46155 1.000 33.50959 216 ALA C C 1
ATOM 4441 O O . ALA C 1 214 ? -4.22584 -19.13559 26.33507 1.000 30.62450 216 ALA C O 1
ATOM 4443 N N . ARG C 1 215 ? -6.03949 -19.78499 25.16994 1.000 37.51902 217 ARG C N 1
ATOM 4444 C CA . ARG C 1 215 ? -6.19211 -21.03653 25.90270 1.000 34.81235 217 ARG C CA 1
ATOM 4445 C C . ARG C 1 215 ? -7.15160 -21.93316 25.13764 1.000 35.37975 217 ARG C C 1
ATOM 4446 O O . ARG C 1 215 ? -7.91461 -21.46559 24.28664 1.000 33.73375 217 ARG C O 1
ATOM 4454 N N . TYR C 1 216 ? -7.11301 -23.22764 25.46014 1.000 32.22019 218 TYR C N 1
ATOM 4455 C CA . TYR C 1 216 ? -8.09805 -24.15115 24.91692 1.000 38.00943 218 TYR C CA 1
ATOM 4456 C C . TYR C 1 216 ? -9.44867 -23.92218 25.58238 1.000 40.40140 218 TYR C C 1
ATOM 4457 O O . TYR C 1 216 ? -9.54013 -23.40606 26.70291 1.000 38.03607 218 TYR C O 1
ATOM 4466 N N . SER C 1 217 ? -10.51170 -24.30806 24.87088 1.000 38.46499 219 SER C N 1
ATOM 4467 C CA . SER C 1 217 ? -11.85831 -24.05394 25.37135 1.000 38.95470 219 SER C CA 1
ATOM 4468 C C . SER C 1 217 ? -12.18067 -24.96403 26.55197 1.000 48.64452 219 SER C C 1
ATOM 4469 O O . SER C 1 217 ? -12.74110 -24.51982 27.56030 1.000 46.60684 219 SER C O 1
ATOM 4472 N N . GLY C 1 218 ? -11.82783 -26.24643 26.45305 1.000 44.49483 220 GLY C N 1
ATOM 4473 C CA . GLY C 1 218 ? -12.06663 -27.18798 27.52474 1.000 51.97258 220 GLY C CA 1
ATOM 4474 C C . GLY C 1 218 ? -10.83190 -27.39733 28.38729 1.000 50.01965 220 GLY C C 1
ATOM 4475 O O . GLY C 1 218 ? -9.74122 -26.91777 28.08998 1.000 54.50594 220 GLY C O 1
ATOM 4476 N N . GLY C 1 219 ? -11.02533 -28.13756 29.47262 1.000 62.69028 221 GLY C N 1
ATOM 4477 C CA . GLY C 1 219 ? -9.94463 -28.41080 30.40430 1.000 66.78242 221 GLY C CA 1
ATOM 4478 C C . GLY C 1 219 ? -9.53173 -27.19981 31.22270 1.000 67.12100 221 GLY C C 1
ATOM 4479 O O . GLY C 1 219 ? -8.46364 -27.18902 31.83484 1.000 75.53650 221 GLY C O 1
ATOM 4480 N N . VAL D 2 6 ? -14.05981 10.05668 -11.47847 1.000 80.09029 2 VAL D N 1
ATOM 4481 C CA . VAL D 2 6 ? -14.53940 9.39190 -10.26090 1.000 82.04763 2 VAL D CA 1
ATOM 4482 C C . VAL D 2 6 ? -16.04468 9.12481 -10.39073 1.000 77.54317 2 VAL D C 1
ATOM 4483 O O . VAL D 2 6 ? -16.86313 10.04857 -10.37514 1.000 76.41963 2 VAL D O 1
ATOM 4487 N N . GLN D 2 7 ? -16.39935 7.84430 -10.49735 1.000 73.89925 3 GLN D N 1
ATOM 4488 C CA . GLN D 2 7 ? -17.68176 7.46211 -11.07014 1.000 64.86960 3 GLN D CA 1
ATOM 4489 C C . GLN D 2 7 ? -18.10719 6.09972 -10.53678 1.000 60.71185 3 GLN D C 1
ATOM 4490 O O . GLN D 2 7 ? -17.26999 5.21672 -10.33463 1.000 62.07699 3 GLN D O 1
ATOM 4496 N N . LEU D 2 8 ? -19.40997 5.94040 -10.30955 1.000 51.35347 4 LEU D N 1
ATOM 4497 C CA . LEU D 2 8 ? -19.99503 4.66604 -9.90411 1.000 51.19439 4 LEU D CA 1
ATOM 4498 C C . LEU D 2 8 ? -21.08904 4.28170 -10.88748 1.000 44.48071 4 LEU D C 1
ATOM 4499 O O . LEU D 2 8 ? -21.99682 5.07891 -11.14049 1.000 46.33276 4 LEU D O 1
ATOM 4504 N N . VAL D 2 9 ? -21.02409 3.06617 -11.42894 1.000 40.04104 5 VAL D N 1
ATOM 4505 C CA . VAL D 2 9 ? -22.04410 2.59098 -12.36054 1.000 40.06456 5 VAL D CA 1
ATOM 4506 C C . VAL D 2 9 ? -22.64151 1.29965 -11.83081 1.000 35.80325 5 VAL D C 1
ATOM 4507 O O . VAL D 2 9 ? -21.94386 0.28365 -11.72938 1.000 36.86317 5 VAL D O 1
ATOM 4511 N N . GLU D 2 10 ? -23.92939 1.33605 -11.51375 1.000 33.25071 6 GLU D N 1
ATOM 4512 C CA . GLU D 2 10 ? -24.65656 0.14172 -11.12136 1.000 37.70519 6 GLU D CA 1
ATOM 4513 C C . GLU D 2 10 ? -25.32876 -0.50370 -12.32750 1.000 37.51804 6 GLU D C 1
ATOM 4514 O O . GLU D 2 10 ? -25.77971 0.17530 -13.25294 1.000 31.28063 6 GLU D O 1
ATOM 4520 N N . SER D 2 11 ? -25.40295 -1.83028 -12.29664 1.000 32.44235 7 SER D N 1
ATOM 4521 C CA . SER D 2 11 ? -25.96082 -2.59583 -13.40059 1.000 33.54358 7 SER D CA 1
ATOM 4522 C C . SER D 2 11 ? -26.53039 -3.89496 -12.85894 1.000 39.39590 7 SER D C 1
ATOM 4523 O O . SER D 2 11 ? -26.11754 -4.38141 -11.80058 1.000 36.99590 7 SER D O 1
ATOM 4526 N N . GLY D 2 12 ? -27.48758 -4.44986 -13.58680 1.000 31.13740 8 GLY D N 1
ATOM 4527 C CA . GLY D 2 12 ? -28.00601 -5.76785 -13.28600 1.000 31.02550 8 GLY D CA 1
ATOM 4528 C C . GLY D 2 12 ? -29.44381 -5.77667 -12.86490 1.000 35.49698 8 GLY D C 1
ATOM 4529 O O . GLY D 2 12 ? -30.02919 -6.86323 -12.74061 1.000 39.39409 8 GLY D O 1
ATOM 4530 N N . GLY D 2 13 ? -30.03967 -4.60822 -12.64979 1.000 33.11609 9 GLY D N 1
ATOM 4531 C CA . GLY D 2 13 ? -31.43902 -4.55750 -12.27301 1.000 33.28110 9 GLY D CA 1
ATOM 4532 C C . GLY D 2 13 ? -32.33751 -4.99220 -13.41687 1.000 37.77853 9 GLY D C 1
ATOM 4533 O O . GLY D 2 13 ? -32.12389 -4.63875 -14.57841 1.000 33.92318 9 GLY D O 1
ATOM 4534 N N . GLY D 2 14 ? -33.35360 -5.77177 -13.08247 1.000 37.87035 10 GLY D N 1
ATOM 4535 C CA . GLY D 2 14 ? -34.25139 -6.24509 -14.11048 1.000 41.24490 10 GLY D CA 1
ATOM 4536 C C . GLY D 2 14 ? -35.53337 -6.78451 -13.52263 1.000 44.11835 10 GLY D C 1
ATOM 4537 O O . GLY D 2 14 ? -35.83875 -6.57927 -12.34278 1.000 38.36798 10 GLY D O 1
ATOM 4538 N N . LEU D 2 15 ? -36.27162 -7.48831 -14.38228 1.000 35.27523 11 LEU D N 1
ATOM 4539 C CA . LEU D 2 15 ? -37.55838 -8.07993 -14.04587 1.000 44.96840 11 LEU D CA 1
ATOM 4540 C C . LEU D 2 15 ? -37.37354 -9.51594 -13.56450 1.000 39.55355 11 LEU D C 1
ATOM 4541 O O . LEU D 2 15 ? -36.63835 -10.29763 -14.18600 1.000 38.60766 11 LEU D O 1
ATOM 4546 N N . VAL D 2 16 ? -38.04323 -9.85797 -12.45868 1.000 39.27730 12 VAL D N 1
ATOM 4547 C CA . VAL D 2 16 ? -37.96972 -11.19178 -11.87282 1.000 40.99913 12 VAL D CA 1
ATOM 4548 C C . VAL D 2 16 ? -39.27980 -11.48580 -11.14280 1.000 39.25472 12 VAL D C 1
ATOM 4549 O O . VAL D 2 16 ? -40.01590 -10.57993 -10.75130 1.000 42.23086 12 VAL D O 1
ATOM 4553 N N . GLN D 2 17 ? -39.57707 -12.77423 -10.97846 1.000 43.55136 13 GLN D N 1
ATOM 4554 C CA . GLN D 2 17 ? -40.74044 -13.24257 -10.22860 1.000 44.99527 13 GLN D CA 1
ATOM 4555 C C . GLN D 2 17 ? -40.37003 -13.47953 -8.76625 1.000 43.37065 13 GLN D C 1
ATOM 4556 O O . GLN D 2 17 ? -39.21672 -13.77908 -8.44955 1.000 41.28966 13 GLN D O 1
ATOM 4562 N N . ALA D 2 18 ? -41.35558 -13.33976 -7.87300 1.000 35.71175 14 ALA D N 1
ATOM 4563 C CA . ALA D 2 18 ? -41.13288 -13.65258 -6.46506 1.000 42.85230 14 ALA D CA 1
ATOM 4564 C C . ALA D 2 18 ? -40.49294 -15.02717 -6.33949 1.000 41.74493 14 ALA D C 1
ATOM 4565 O O . ALA D 2 18 ? -40.85845 -15.96119 -7.05522 1.000 42.39477 14 ALA D O 1
ATOM 4567 N N . GLY D 2 19 ? -39.50328 -15.13294 -5.44893 1.000 31.13342 15 GLY D N 1
ATOM 4568 C CA . GLY D 2 19 ? -38.63365 -16.29270 -5.38792 1.000 30.62032 15 GLY D CA 1
ATOM 4569 C C . GLY D 2 19 ? -37.43638 -16.25789 -6.32933 1.000 32.30060 15 GLY D C 1
ATOM 4570 O O . GLY D 2 19 ? -36.54422 -17.11024 -6.20749 1.000 28.12430 15 GLY D O 1
ATOM 4571 N N . GLY D 2 20 ? -37.36650 -15.28835 -7.24177 1.000 32.97628 16 GLY D N 1
ATOM 4572 C CA . GLY D 2 20 ? -36.34428 -15.28280 -8.26958 1.000 32.76856 16 GLY D CA 1
ATOM 4573 C C . GLY D 2 20 ? -35.02223 -14.69614 -7.79864 1.000 34.51643 16 GLY D C 1
ATOM 4574 O O . GLY D 2 20 ? -34.85657 -14.28641 -6.64942 1.000 30.83003 16 GLY D O 1
ATOM 4575 N N . SER D 2 21 ? -34.06920 -14.64098 -8.73739 1.000 32.88550 17 SER D N 1
ATOM 4576 C CA . SER D 2 21 ? -32.71110 -14.16878 -8.49123 1.000 32.11411 17 SER D CA 1
ATOM 4577 C C . SER D 2 21 ? -32.27779 -13.10496 -9.49438 1.000 38.67192 17 SER D C 1
ATOM 4578 O O . SER D 2 21 ? -32.63708 -13.15217 -10.67789 1.000 35.77913 17 SER D O 1
ATOM 4581 N N . LEU D 2 22 ? -31.48158 -12.15773 -9.00648 1.000 31.33305 18 LEU D N 1
ATOM 4582 C CA . LEU D 2 22 ? -30.76878 -11.18911 -9.82671 1.000 35.74526 18 LEU D CA 1
ATOM 4583 C C . LEU D 2 22 ? -29.33936 -11.08377 -9.31771 1.000 36.57236 18 LEU D C 1
ATOM 4584 O O . LEU D 2 22 ? -29.04142 -11.39708 -8.15743 1.000 30.79017 18 LEU D O 1
ATOM 4589 N N . ARG D 2 23 ? -28.44209 -10.64103 -10.18826 1.000 28.72590 19 ARG D N 1
ATOM 4590 C CA . ARG D 2 23 ? -27.08023 -10.33579 -9.77742 1.000 27.99451 19 ARG D CA 1
ATOM 4591 C C . ARG D 2 23 ? -26.79838 -8.89347 -10.16912 1.000 36.09963 19 ARG D C 1
ATOM 4592 O O . ARG D 2 23 ? -26.87970 -8.54680 -11.35070 1.000 32.38182 19 ARG D O 1
ATOM 4600 N N . LEU D 2 24 ? -26.51139 -8.04843 -9.18246 1.000 29.70698 20 LEU D N 1
ATOM 4601 C CA . LEU D 2 24 ? -26.15828 -6.66158 -9.44943 1.000 28.32413 20 LEU D CA 1
ATOM 4602 C C . LEU D 2 24 ? -24.64658 -6.50908 -9.45134 1.000 30.51305 20 LEU D C 1
ATOM 4603 O O . LEU D 2 24 ? -23.91221 -7.30472 -8.85824 1.000 29.12390 20 LEU D O 1
ATOM 4608 N N . SER D 2 25 ? -24.18872 -5.45921 -10.12264 1.000 29.00812 21 SER D N 1
ATOM 4609 C CA . SER D 2 25 ? -22.78527 -5.10203 -10.10728 1.000 33.31335 21 SER D CA 1
ATOM 4610 C C . SER D 2 25 ? -22.66604 -3.60330 -9.92151 1.000 31.83718 21 SER D C 1
ATOM 4611 O O . SER D 2 25 ? -23.59272 -2.83623 -10.19925 1.000 32.31925 21 SER D O 1
ATOM 4614 N N . CYS D 2 26 ? -21.50077 -3.19921 -9.44831 1.000 32.51021 22 CYS D N 1
ATOM 4615 C CA . CYS D 2 26 ? -21.20956 -1.78805 -9.24409 1.000 38.78059 22 CYS D CA 1
ATOM 4616 C C . CYS D 2 26 ? -19.73885 -1.58418 -9.56597 1.000 38.73817 22 CYS D C 1
ATOM 4617 O O . CYS D 2 26 ? -18.86938 -2.04288 -8.81622 1.000 42.26906 22 CYS D O 1
ATOM 4620 N N . ALA D 2 27 ? -19.46930 -0.92047 -10.68205 1.000 38.68662 23 ALA D N 1
ATOM 4621 C CA . ALA D 2 27 ? -18.11597 -0.70277 -11.17044 1.000 45.59810 23 ALA D CA 1
ATOM 4622 C C . ALA D 2 27 ? -17.71090 0.72437 -10.83666 1.000 47.43147 23 ALA D C 1
ATOM 4623 O O . ALA D 2 27 ? -18.40813 1.67174 -11.21669 1.000 40.50315 23 ALA D O 1
ATOM 4625 N N . ALA D 2 28 ? -16.59799 0.87834 -10.12405 1.000 44.33101 24 ALA D N 1
ATOM 4626 C CA . ALA D 2 28 ? -16.11524 2.19025 -9.70703 1.000 52.20125 24 ALA D CA 1
ATOM 4627 C C . ALA D 2 28 ? -14.89902 2.57295 -10.54072 1.000 65.25420 24 ALA D C 1
ATOM 4628 O O . ALA D 2 28 ? -13.89244 1.85686 -10.53950 1.000 69.11973 24 ALA D O 1
ATOM 4630 N N . SER D 2 29 ? -15.00087 3.69224 -11.25391 1.000 69.58380 25 SER D N 1
ATOM 4631 C CA . SER D 2 29 ? -13.89278 4.27404 -11.99671 1.000 70.83041 25 SER D CA 1
ATOM 4632 C C . SER D 2 29 ? -13.30629 5.45450 -11.23073 1.000 80.19761 25 SER D C 1
ATOM 4633 O O . SER D 2 29 ? -13.97095 6.08018 -10.39810 1.000 78.58476 25 SER D O 1
ATOM 4636 N N A GLY D 2 30 ? -12.03254 5.73157 -11.50074 0.491 81.79418 26 GLY D N 1
ATOM 4637 N N B GLY D 2 30 ? -12.06041 5.78082 -11.55539 0.509 81.79689 26 GLY D N 1
ATOM 4638 C CA A GLY D 2 30 ? -11.32951 6.78620 -10.79486 0.491 81.78478 26 GLY D CA 1
ATOM 4639 C CA B GLY D 2 30 ? -11.33695 6.78759 -10.80770 0.509 81.78538 26 GLY D CA 1
ATOM 4640 C C A GLY D 2 30 ? -10.95179 6.44587 -9.36997 0.491 81.37936 26 GLY D C 1
ATOM 4641 C C B GLY D 2 30 ? -10.35688 6.12999 -9.86240 0.509 81.50736 26 GLY D C 1
ATOM 4642 O O A GLY D 2 30 ? -10.92813 7.33566 -8.51407 0.491 81.77571 26 GLY D O 1
ATOM 4643 O O B GLY D 2 30 ? -9.67039 5.18067 -10.25250 0.509 80.62567 26 GLY D O 1
ATOM 4644 N N A PHE D 2 31 ? -10.64261 5.17755 -9.08918 0.491 81.07895 27 PHE D N 1
ATOM 4645 N N B PHE D 2 31 ? -10.28635 6.60540 -8.62041 0.509 82.54084 27 PHE D N 1
ATOM 4646 C CA A PHE D 2 31 ? -10.33606 4.75320 -7.73005 0.491 81.29965 27 PHE D CA 1
ATOM 4647 C CA B PHE D 2 31 ? -9.39369 5.98417 -7.65690 0.509 80.62521 27 PHE D CA 1
ATOM 4648 C C A PHE D 2 31 ? -9.24515 3.68961 -7.72973 0.491 80.47235 27 PHE D C 1
ATOM 4649 C C B PHE D 2 31 ? -9.83834 4.54266 -7.39754 0.509 81.32174 27 PHE D C 1
ATOM 4650 O O A PHE D 2 31 ? -9.19050 2.87291 -8.66177 0.491 79.71387 27 PHE D O 1
ATOM 4651 O O B PHE D 2 31 ? -11.02326 4.21404 -7.52529 0.509 80.25513 27 PHE D O 1
ATOM 4666 N N A PRO D 2 32 ? -8.36662 3.67606 -6.72322 0.491 80.79063 28 PRO D N 1
ATOM 4667 N N B PRO D 2 32 ? -8.90379 3.65454 -7.06470 0.509 80.70406 28 PRO D N 1
ATOM 4668 C CA A PRO D 2 32 ? -7.38406 2.58869 -6.61833 0.491 80.97588 28 PRO D CA 1
ATOM 4669 C CA B PRO D 2 32 ? -9.25316 2.23492 -6.92541 0.509 77.62139 28 PRO D CA 1
ATOM 4670 C C A PRO D 2 32 ? -8.04395 1.25266 -6.29995 0.491 77.12252 28 PRO D C 1
ATOM 4671 C C B PRO D 2 32 ? -10.04234 1.94220 -5.65537 0.509 73.30920 28 PRO D C 1
ATOM 4672 O O A PRO D 2 32 ? -9.04614 1.17871 -5.58269 0.491 73.44483 28 PRO D O 1
ATOM 4673 O O B PRO D 2 32 ? -9.88300 2.59550 -4.62002 0.509 73.60958 28 PRO D O 1
ATOM 4680 N N A VAL D 2 33 ? -7.45747 0.18434 -6.85007 0.491 73.83259 29 VAL D N 1
ATOM 4681 N N B VAL D 2 33 ? -10.90629 0.92714 -5.75216 0.509 68.05486 29 VAL D N 1
ATOM 4682 C CA A VAL D 2 33 ? -7.98086 -1.15935 -6.63157 0.491 67.59453 29 VAL D CA 1
ATOM 4683 C CA B VAL D 2 33 ? -11.67672 0.46181 -4.60363 0.509 58.67661 29 VAL D CA 1
ATOM 4684 C C A VAL D 2 33 ? -7.91243 -1.49900 -5.15115 0.491 69.23414 29 VAL D C 1
ATOM 4685 C C B VAL D 2 33 ? -10.93673 -0.57389 -3.77623 0.509 58.65555 29 VAL D C 1
ATOM 4686 O O A VAL D 2 33 ? -6.89636 -1.25741 -4.48537 0.491 69.70453 29 VAL D O 1
ATOM 4687 O O B VAL D 2 33 ? -11.39562 -0.90600 -2.67308 0.509 56.31703 29 VAL D O 1
ATOM 4694 N N A GLY D 2 34 ? -9.00082 -2.06352 -4.62840 0.491 65.21661 30 GLY D N 1
ATOM 4695 N N B GLY D 2 34 ? -9.81493 -1.10347 -4.27332 0.509 63.06308 30 GLY D N 1
ATOM 4696 C CA A GLY D 2 34 ? -9.09405 -2.37445 -3.22182 0.491 60.87880 30 GLY D CA 1
ATOM 4697 C CA B GLY D 2 34 ? -9.10427 -2.17589 -3.59236 0.509 61.59451 30 GLY D CA 1
ATOM 4698 C C A GLY D 2 34 ? -8.97206 -1.11320 -2.37695 0.491 57.28057 30 GLY D C 1
ATOM 4699 C C B GLY D 2 34 ? -8.71803 -1.85574 -2.16529 0.509 55.90463 30 GLY D C 1
ATOM 4700 O O A GLY D 2 34 ? -9.17077 0.01526 -2.83576 0.491 61.15144 30 GLY D O 1
ATOM 4701 O O B GLY D 2 34 ? -8.53183 -2.77420 -1.35958 0.509 47.26490 30 GLY D O 1
ATOM 4702 N N A ARG D 2 35 ? -8.63935 -1.33227 -1.11093 0.491 53.65377 31 ARG D N 1
ATOM 4703 N N B ARG D 2 35 ? -8.59019 -0.57636 -1.83363 0.509 55.33121 31 ARG D N 1
ATOM 4704 C CA A ARG D 2 35 ? -8.35712 -0.27816 -0.14169 0.491 56.35681 31 ARG D CA 1
ATOM 4705 C CA B ARG D 2 35 ? -8.36762 -0.13861 -0.46334 0.509 56.55679 31 ARG D CA 1
ATOM 4706 C C A ARG D 2 35 ? -9.55285 0.63192 0.13329 0.491 51.96924 31 ARG D C 1
ATOM 4707 C C B ARG D 2 35 ? -9.54783 0.68265 0.04778 0.509 51.97893 31 ARG D C 1
ATOM 4708 O O A ARG D 2 35 ? -9.37679 1.71439 0.70527 0.491 55.24115 31 ARG D O 1
ATOM 4709 O O B ARG D 2 35 ? -9.37271 1.71109 0.70395 0.509 55.24772 31 ARG D O 1
ATOM 4724 N N . ALA D 2 36 ? -10.76740 0.23338 -0.24812 1.000 45.41567 32 ALA D N 1
ATOM 4725 C CA . ALA D 2 36 ? -11.96929 0.90798 0.23593 1.000 39.98567 32 ALA D CA 1
ATOM 4726 C C . ALA D 2 36 ? -13.08486 -0.10891 0.42149 1.000 37.24648 32 ALA D C 1
ATOM 4727 O O . ALA D 2 36 ? -13.22172 -1.03900 -0.37961 1.000 33.16526 32 ALA D O 1
ATOM 4729 N N . SER D 2 37 ? -13.86472 0.06174 1.48870 1.000 31.36543 33 SER D N 1
ATOM 4730 C CA . SER D 2 37 ? -15.04058 -0.77081 1.64919 1.000 30.26303 33 SER D CA 1
ATOM 4731 C C . SER D 2 37 ? -16.09631 -0.30514 0.65911 1.000 30.89884 33 SER D C 1
ATOM 4732 O O . SER D 2 37 ? -16.05307 0.81981 0.15719 1.000 32.69091 33 SER D O 1
ATOM 4735 N N . MET D 2 38 ? -17.03476 -1.19254 0.35364 1.000 29.32870 34 MET D N 1
ATOM 4736 C CA A MET D 2 38 ? -18.10107 -0.88056 -0.58130 0.581 29.94435 34 MET D CA 1
ATOM 4737 C CA B MET D 2 38 ? -18.10218 -0.92436 -0.59607 0.419 29.97375 34 MET D CA 1
ATOM 4738 C C . MET D 2 38 ? -19.43355 -1.25093 0.05552 1.000 30.20949 34 MET D C 1
ATOM 4739 O O . MET D 2 38 ? -19.53365 -2.20340 0.83186 1.000 25.47847 34 MET D O 1
ATOM 4748 N N . TRP D 2 39 ? -20.44521 -0.45803 -0.24363 1.000 24.73909 35 TRP D N 1
ATOM 4749 C CA . TRP D 2 39 ? -21.69132 -0.50648 0.49934 1.000 29.62130 35 TRP D CA 1
ATOM 4750 C C . TRP D 2 39 ? -22.86039 -0.51148 -0.47174 1.000 31.99309 35 TRP D C 1
ATOM 4751 O O . TRP D 2 39 ? -22.84807 0.23299 -1.45458 1.000 32.57233 35 TRP D O 1
ATOM 4762 N N . TRP D 2 40 ? -23.86532 -1.35140 -0.21272 1.000 28.83189 36 TRP D N 1
ATOM 4763 C CA . TRP D 2 40 ? -25.08888 -1.34471 -1.01139 1.000 29.85267 36 TRP D CA 1
ATOM 4764 C C . TRP D 2 40 ? -26.22873 -0.74726 -0.19164 1.000 34.12872 36 TRP D C 1
ATOM 4765 O O . TRP D 2 40 ? -26.41073 -1.08678 0.99084 1.000 25.60737 36 TRP D O 1
ATOM 4776 N N . TYR D 2 41 ? -26.98740 0.14060 -0.82897 1.000 30.70926 37 TYR D N 1
ATOM 4777 C CA . TYR D 2 41 ? -28.20906 0.71302 -0.28472 1.000 32.89024 37 TYR D CA 1
ATOM 4778 C C . TYR D 2 41 ? -29.32491 0.49103 -1.29405 1.000 34.40184 37 TYR D C 1
ATOM 4779 O O . TYR D 2 41 ? -29.08452 0.15299 -2.46171 1.000 31.25481 37 TYR D O 1
ATOM 4788 N N . ARG D 2 42 ? -30.55973 0.67648 -0.83379 1.000 31.90216 38 ARG D N 1
ATOM 4789 C CA . ARG D 2 42 ? -31.70139 0.64335 -1.72579 1.000 32.08242 38 ARG D CA 1
ATOM 4790 C C . ARG D 2 42 ? -32.71303 1.67363 -1.26054 1.000 40.28852 38 ARG D C 1
ATOM 4791 O O . ARG D 2 42 ? -32.72593 2.08614 -0.09578 1.000 33.62066 38 ARG D O 1
ATOM 4799 N N . GLN D 2 43 ? -33.55771 2.09763 -2.19853 1.000 35.58908 39 GLN D N 1
ATOM 4800 C CA . GLN D 2 43 ? -34.61056 3.05981 -1.90595 1.000 39.15022 39 GLN D CA 1
ATOM 4801 C C . GLN D 2 43 ? -35.87014 2.62643 -2.63065 1.000 40.90632 39 GLN D C 1
ATOM 4802 O O . GLN D 2 43 ? -35.87783 2.54087 -3.86048 1.000 35.77542 39 GLN D O 1
ATOM 4808 N N . ALA D 2 44 ? -36.90090 2.33414 -1.87425 1.000 44.43987 40 ALA D N 1
ATOM 4809 C CA . ALA D 2 44 ? -38.22855 2.00249 -2.35795 1.000 46.15876 40 ALA D CA 1
ATOM 4810 C C . ALA D 2 44 ? -39.05576 3.27104 -2.51291 1.000 50.83966 40 ALA D C 1
ATOM 4811 O O . ALA D 2 44 ? -38.77620 4.28999 -1.86631 1.000 49.69107 40 ALA D O 1
ATOM 4813 N N . PRO D 2 45 ? -40.07408 3.24886 -3.37885 1.000 60.18264 41 PRO D N 1
ATOM 4814 C CA . PRO D 2 45 ? -40.89014 4.45619 -3.60113 1.000 57.89135 41 PRO D CA 1
ATOM 4815 C C . PRO D 2 45 ? -41.61431 4.88892 -2.33483 1.000 57.96030 41 PRO D C 1
ATOM 4816 O O . PRO D 2 45 ? -42.33873 4.10923 -1.71116 1.000 59.01780 41 PRO D O 1
ATOM 4820 N N . GLY D 2 46 ? -41.39780 6.14474 -1.95062 1.000 59.43808 42 GLY D N 1
ATOM 4821 C CA . GLY D 2 46 ? -42.04360 6.69963 -0.77807 1.000 62.71008 42 GLY D CA 1
ATOM 4822 C C . GLY D 2 46 ? -41.50038 6.22046 0.54927 1.000 68.70370 42 GLY D C 1
ATOM 4823 O O . GLY D 2 46 ? -42.18721 6.33708 1.56808 1.000 65.28043 42 GLY D O 1
ATOM 4824 N N . LYS D 2 47 ? -40.28579 5.68099 0.57725 1.000 65.74653 43 LYS D N 1
ATOM 4825 C CA . LYS D 2 47 ? -39.68737 5.21124 1.81605 1.000 55.75521 43 LYS D CA 1
ATOM 4826 C C . LYS D 2 47 ? -38.27503 5.76324 1.95262 1.000 57.29904 43 LYS D C 1
ATOM 4827 O O . LYS D 2 47 ? -37.68668 6.29519 1.00789 1.000 59.64913 43 LYS D O 1
ATOM 4833 N N . GLU D 2 48 ? -37.74460 5.64621 3.16225 1.000 59.27562 44 GLU D N 1
ATOM 4834 C CA . GLU D 2 48 ? -36.39800 6.11423 3.44434 1.000 61.77784 44 GLU D CA 1
ATOM 4835 C C . GLU D 2 48 ? -35.36842 5.19191 2.80035 1.000 53.01297 44 GLU D C 1
ATOM 4836 O O . GLU D 2 48 ? -35.59920 3.99233 2.62834 1.000 49.36344 44 GLU D O 1
ATOM 4842 N N . ARG D 2 49 ? -34.22510 5.76520 2.43545 1.000 49.49830 45 ARG D N 1
ATOM 4843 C CA A ARG D 2 49 ? -33.11863 4.95222 1.95011 0.554 46.44950 45 ARG D CA 1
ATOM 4844 C CA B ARG D 2 49 ? -33.10130 4.96792 1.95867 0.446 46.46419 45 ARG D CA 1
ATOM 4845 C C . ARG D 2 49 ? -32.67055 3.98326 3.03850 1.000 49.03228 45 ARG D C 1
ATOM 4846 O O . ARG D 2 49 ? -32.61111 4.32727 4.22331 1.000 45.51373 45 ARG D O 1
ATOM 4861 N N . GLU D 2 50 ? -32.37503 2.74578 2.64537 1.000 41.30517 46 GLU D N 1
ATOM 4862 C CA . GLU D 2 50 ? -31.98446 1.78759 3.66867 1.000 38.17001 46 GLU D CA 1
ATOM 4863 C C . GLU D 2 50 ? -30.74552 1.00537 3.26489 1.000 39.26447 46 GLU D C 1
ATOM 4864 O O . GLU D 2 50 ? -30.51156 0.72954 2.07870 1.000 35.51602 46 GLU D O 1
ATOM 4870 N N . TRP D 2 51 ? -29.93797 0.69212 4.27647 1.000 32.34925 47 TRP D N 1
ATOM 4871 C CA . TRP D 2 51 ? -28.69561 -0.03525 4.07566 1.000 35.01799 47 TRP D CA 1
ATOM 4872 C C . TRP D 2 51 ? -28.99027 -1.50814 3.80387 1.000 34.47750 47 TRP D C 1
ATOM 4873 O O . TRP D 2 51 ? -29.89061 -2.09640 4.41098 1.000 31.37146 47 TRP D O 1
ATOM 4884 N N . VAL D 2 52 ? -28.21992 -2.10522 2.88760 1.000 31.21698 48 VAL D N 1
ATOM 4885 C CA . VAL D 2 52 ? -28.44987 -3.47927 2.43907 1.000 28.60932 48 VAL D CA 1
ATOM 4886 C C . VAL D 2 52 ? -27.28552 -4.41222 2.78394 1.000 26.44148 48 VAL D C 1
ATOM 4887 O O . VAL D 2 52 ? -27.49153 -5.44468 3.43171 1.000 26.07420 48 VAL D O 1
ATOM 4891 N N . ALA D 2 53 ? -26.06305 -4.07349 2.36283 1.000 26.88319 49 ALA D N 1
ATOM 4892 C CA . ALA D 2 53 ? -24.91186 -4.93860 2.62423 1.000 25.54961 49 ALA D CA 1
ATOM 4893 C C . ALA D 2 53 ? -23.62579 -4.12333 2.53141 1.000 26.87964 49 ALA D C 1
ATOM 4894 O O . ALA D 2 53 ? -23.61302 -3.00767 2.00644 1.000 26.66144 49 ALA D O 1
ATOM 4896 N N . ALA D 2 54 ? -22.53948 -4.69695 3.05397 1.000 24.71598 50 ALA D N 1
ATOM 4897 C CA . ALA D 2 54 ? -21.23249 -4.04411 3.04788 1.000 28.37918 50 ALA D CA 1
ATOM 4898 C C . ALA D 2 54 ? -20.15710 -5.10645 2.92252 1.000 25.39024 50 ALA D C 1
ATOM 4899 O O . ALA D 2 54 ? -20.32450 -6.23243 3.39759 1.000 24.85527 50 ALA D O 1
ATOM 4901 N N . ILE D 2 55 ? -19.04171 -4.73884 2.29793 1.000 25.30958 51 ILE D N 1
ATOM 4902 C CA . ILE D 2 55 ? -17.90743 -5.64780 2.18064 1.000 26.51046 51 ILE D CA 1
ATOM 4903 C C . ILE D 2 55 ? -16.62479 -4.86623 2.42704 1.000 24.92247 51 ILE D C 1
ATOM 4904 O O . ILE D 2 55 ? -16.49951 -3.70580 2.02325 1.000 27.20722 51 ILE D O 1
ATOM 4909 N N . SER D 2 56 ? -15.67543 -5.50397 3.09917 1.000 24.87900 52 SER D N 1
ATOM 4910 C CA . SER D 2 56 ? -14.40818 -4.86733 3.41784 1.000 29.52090 52 SER D CA 1
ATOM 4911 C C . SER D 2 56 ? -13.54642 -4.65609 2.17142 1.000 32.62443 52 SER D C 1
ATOM 4912 O O . SER D 2 56 ? -13.75721 -5.26318 1.11166 1.000 27.91328 52 SER D O 1
ATOM 4915 N N . SER D 2 57 ? -12.51860 -3.81784 2.36145 1.000 31.16949 53 SER D N 1
ATOM 4916 C CA . SER D 2 57 ? -11.50486 -3.51414 1.34996 1.000 36.16310 53 SER D CA 1
ATOM 4917 C C . SER D 2 57 ? -11.01554 -4.76964 0.62708 1.000 40.38335 53 SER D C 1
ATOM 4918 O O . SER D 2 57 ? -11.06099 -4.85779 -0.61063 1.000 32.26746 53 SER D O 1
ATOM 4921 N N . TYR D 2 58 ? -10.53155 -5.75256 1.38702 1.000 29.53599 54 TYR D N 1
ATOM 4922 C CA . TYR D 2 58 ? -9.96795 -6.95277 0.78446 1.000 30.09123 54 TYR D CA 1
ATOM 4923 C C . TYR D 2 58 ? -11.01005 -8.02559 0.50962 1.000 35.86854 54 TYR D C 1
ATOM 4924 O O . TYR D 2 58 ? -10.68054 -9.03802 -0.11221 1.000 31.81401 54 TYR D O 1
ATOM 4933 N N . GLY D 2 59 ? -12.24756 -7.84265 0.96865 1.000 33.46436 55 GLY D N 1
ATOM 4934 C CA . GLY D 2 59 ? -13.29558 -8.81564 0.74088 1.000 30.45545 55 GLY D CA 1
ATOM 4935 C C . GLY D 2 59 ? -13.39701 -9.90959 1.78223 1.000 33.68165 55 GLY D C 1
ATOM 4936 O O . GLY D 2 59 ? -14.25383 -10.78590 1.64131 1.000 29.21026 55 GLY D O 1
ATOM 4937 N N . TRP D 2 60 ? -12.57208 -9.87308 2.83854 1.000 26.38561 56 TRP D N 1
ATOM 4938 C CA . TRP D 2 60 ? -12.55422 -10.96731 3.80252 1.000 31.53280 56 TRP D CA 1
ATOM 4939 C C . TRP D 2 60 ? -13.78432 -10.98730 4.69791 1.000 27.13587 56 TRP D C 1
ATOM 4940 O O . TRP D 2 60 ? -14.12334 -12.03911 5.24970 1.000 32.92047 56 TRP D O 1
ATOM 4951 N N . VAL D 2 61 ? -14.43885 -9.84838 4.90558 1.000 29.25495 57 VAL D N 1
ATOM 4952 C CA . VAL D 2 61 ? -15.57930 -9.79640 5.81061 1.000 26.37438 57 VAL D CA 1
ATOM 4953 C C . VAL D 2 61 ? -16.70253 -9.03300 5.12605 1.000 26.00135 57 VAL D C 1
ATOM 4954 O O . VAL D 2 61 ? -16.47112 -8.19817 4.24869 1.000 24.44614 57 VAL D O 1
ATOM 4958 N N . THR D 2 62 ? -17.92981 -9.31856 5.56719 1.000 28.08538 58 THR D N 1
ATOM 4959 C CA . THR D 2 62 ? -19.16376 -8.82362 4.96294 1.000 30.56887 58 THR D CA 1
ATOM 4960 C C . THR D 2 62 ? -20.18893 -8.54052 6.06444 1.000 30.06696 58 THR D C 1
ATOM 4961 O O . THR D 2 62 ? -20.02452 -8.94203 7.21668 1.000 27.07758 58 THR D O 1
ATOM 4965 N N . ALA D 2 63 ? -21.26886 -7.85226 5.70253 1.000 32.52295 59 ALA D N 1
ATOM 4966 C CA . ALA D 2 63 ? -22.34574 -7.59170 6.65295 1.000 30.16203 59 ALA D CA 1
ATOM 4967 C C . ALA D 2 63 ? -23.61771 -7.33599 5.86730 1.000 29.45546 59 ALA D C 1
ATOM 4968 O O . ALA D 2 63 ? -23.56305 -6.87623 4.72561 1.000 27.28969 59 ALA D O 1
ATOM 4970 N N . TYR D 2 64 ? -24.76050 -7.65021 6.48436 1.000 25.93095 60 TYR D N 1
ATOM 4971 C CA . TYR D 2 64 ? -26.04733 -7.59655 5.80284 1.000 28.60691 60 TYR D CA 1
ATOM 4972 C C . TYR D 2 64 ? -27.11053 -7.02877 6.73284 1.000 29.96635 60 TYR D C 1
ATOM 4973 O O . TYR D 2 64 ? -27.09348 -7.28270 7.93393 1.000 27.57557 60 TYR D O 1
ATOM 4982 N N . ALA D 2 65 ? -28.05748 -6.28558 6.16188 1.000 29.74852 61 ALA D N 1
ATOM 4983 C CA . ALA D 2 65 ? -29.26210 -5.92951 6.90393 1.000 27.34543 61 ALA D CA 1
ATOM 4984 C C . ALA D 2 65 ? -30.04198 -7.18926 7.26615 1.000 30.41705 61 ALA D C 1
ATOM 4985 O O . ALA D 2 65 ? -29.95903 -8.21071 6.58420 1.000 24.38391 61 ALA D O 1
ATOM 4987 N N . ASP D 2 66 ? -30.80344 -7.12482 8.36405 1.000 31.79870 62 ASP D N 1
ATOM 4988 C CA . ASP D 2 66 ? -31.53544 -8.31312 8.80048 1.000 32.24451 62 ASP D CA 1
ATOM 4989 C C . ASP D 2 66 ? -32.53780 -8.77432 7.75476 1.000 27.48544 62 ASP D C 1
ATOM 4990 O O . ASP D 2 66 ? -32.79809 -9.97440 7.63790 1.000 37.03362 62 ASP D O 1
ATOM 4995 N N . SER D 2 67 ? -33.11013 -7.84053 6.99909 1.000 26.85917 63 SER D N 1
ATOM 4996 C CA . SER D 2 67 ? -34.16829 -8.16760 6.04909 1.000 32.59305 63 SER D CA 1
ATOM 4997 C C . SER D 2 67 ? -33.67125 -8.96601 4.85016 1.000 35.08212 63 SER D C 1
ATOM 4998 O O . SER D 2 67 ? -34.48868 -9.57337 4.15040 1.000 30.64078 63 SER D O 1
ATOM 5001 N N . VAL D 2 68 ? -32.36541 -8.96400 4.58050 1.000 28.49578 64 VAL D N 1
ATOM 5002 C CA . VAL D 2 68 ? -31.80899 -9.66434 3.43164 1.000 27.83770 64 VAL D CA 1
ATOM 5003 C C . VAL D 2 68 ? -30.83822 -10.76240 3.82758 1.000 33.66073 64 VAL D C 1
ATOM 5004 O O . VAL D 2 68 ? -30.36626 -11.49136 2.95362 1.000 30.46939 64 VAL D O 1
ATOM 5008 N N . LYS D 2 69 ? -30.52660 -10.90243 5.12310 1.000 34.98937 65 LYS D N 1
ATOM 5009 C CA . LYS D 2 69 ? -29.60791 -11.93556 5.59394 1.000 29.57995 65 LYS D CA 1
ATOM 5010 C C . LYS D 2 69 ? -30.02506 -13.30865 5.08643 1.000 29.50607 65 LYS D C 1
ATOM 5011 O O . LYS D 2 69 ? -31.20389 -13.66282 5.10679 1.000 35.98747 65 LYS D O 1
ATOM 5017 N N . GLY D 2 70 ? -29.04746 -14.08941 4.63234 1.000 28.75000 66 GLY D N 1
ATOM 5018 C CA . GLY D 2 70 ? -29.30652 -15.41219 4.12524 1.000 33.89986 66 GLY D CA 1
ATOM 5019 C C . GLY D 2 70 ? -29.80839 -15.46446 2.69873 1.000 38.67099 66 GLY D C 1
ATOM 5020 O O . GLY D 2 70 ? -29.71819 -16.52077 2.07037 1.000 40.51421 66 GLY D O 1
ATOM 5021 N N . ARG D 2 71 ? -30.34354 -14.36978 2.16350 1.000 28.97282 67 ARG D N 1
ATOM 5022 C CA . ARG D 2 71 ? -30.79145 -14.36816 0.77238 1.000 34.20076 67 ARG D CA 1
ATOM 5023 C C . ARG D 2 71 ? -29.83386 -13.65737 -0.17392 1.000 34.65525 67 ARG D C 1
ATOM 5024 O O . ARG D 2 71 ? -29.73850 -14.03963 -1.34830 1.000 31.84827 67 ARG D O 1
ATOM 5032 N N . PHE D 2 72 ? -29.13184 -12.63399 0.30194 1.000 29.49999 68 PHE D N 1
ATOM 5033 C CA . PHE D 2 72 ? -28.22352 -11.84546 -0.51523 1.000 27.59466 68 PHE D CA 1
ATOM 5034 C C . PHE D 2 72 ? -26.78845 -12.20560 -0.14937 1.000 31.66628 68 PHE D C 1
ATOM 5035 O O . PHE D 2 72 ? -26.47534 -12.47262 1.01870 1.000 34.21696 68 PHE D O 1
ATOM 5043 N N . THR D 2 73 ? -25.90386 -12.17469 -1.14266 1.000 34.03249 69 THR D N 1
ATOM 5044 C CA . THR D 2 73 ? -24.47336 -12.33840 -0.90999 1.000 31.89372 69 THR D CA 1
ATOM 5045 C C . THR D 2 73 ? -23.73755 -11.20845 -1.61015 1.000 33.57594 69 THR D C 1
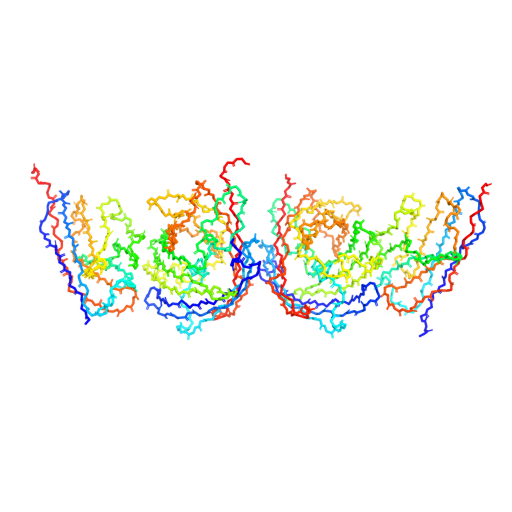ATOM 5046 O O . THR D 2 73 ? -23.98017 -10.94401 -2.79573 1.000 31.88893 69 THR D O 1
ATOM 5050 N N . ILE D 2 74 ? -22.84367 -10.54358 -0.87715 1.000 29.84639 70 ILE D N 1
ATOM 5051 C CA . ILE D 2 74 ? -21.99671 -9.50344 -1.44058 1.000 24.58894 70 ILE D CA 1
ATOM 5052 C C . ILE D 2 74 ? -20.60173 -10.07676 -1.63349 1.000 28.09446 70 ILE D C 1
ATOM 5053 O O . ILE D 2 74 ? -20.13064 -10.89963 -0.83844 1.000 31.64252 70 ILE D O 1
ATOM 5058 N N . SER D 2 75 ? -19.95164 -9.66501 -2.71373 1.000 24.87934 71 SER D N 1
ATOM 5059 C CA . SER D 2 75 ? -18.62086 -10.13425 -3.05223 1.000 27.59890 71 SER D CA 1
ATOM 5060 C C . SER D 2 75 ? -17.96555 -9.04334 -3.88143 1.000 29.01460 71 SER D C 1
ATOM 5061 O O . SER D 2 75 ? -18.60850 -8.06051 -4.25985 1.000 28.90344 71 SER D O 1
ATOM 5064 N N . ARG D 2 76 ? -16.67486 -9.19324 -4.15090 1.000 30.98856 72 ARG D N 1
ATOM 5065 C CA . ARG D 2 76 ? -16.03593 -8.17198 -4.96671 1.000 38.23978 72 ARG D CA 1
ATOM 5066 C C . ARG D 2 76 ? -14.94723 -8.79236 -5.82126 1.000 44.78643 72 ARG D C 1
ATOM 5067 O O . ARG D 2 76 ? -14.42953 -9.86933 -5.53043 1.000 37.64771 72 ARG D O 1
ATOM 5075 N N A ASP D 2 77 ? -14.64973 -8.11292 -6.91557 0.510 46.37934 73 ASP D N 1
ATOM 5076 N N B ASP D 2 77 ? -14.57682 -8.06504 -6.86962 0.490 46.39904 73 ASP D N 1
ATOM 5077 C CA A ASP D 2 77 ? -13.55676 -8.47156 -7.80962 0.510 55.46813 73 ASP D CA 1
ATOM 5078 C CA B ASP D 2 77 ? -13.45011 -8.40894 -7.73782 0.490 55.42428 73 ASP D CA 1
ATOM 5079 C C A ASP D 2 77 ? -12.53383 -7.35411 -7.67834 0.510 57.69463 73 ASP D C 1
ATOM 5080 C C B ASP D 2 77 ? -12.60975 -7.13938 -7.85130 0.490 58.01292 73 ASP D C 1
ATOM 5081 O O A ASP D 2 77 ? -12.71504 -6.26832 -8.23708 0.510 58.79061 73 ASP D O 1
ATOM 5082 O O B ASP D 2 77 ? -12.79182 -6.35014 -8.78124 0.490 59.59267 73 ASP D O 1
ATOM 5091 N N A ASN D 2 78 ? -11.47468 -7.61676 -6.91474 0.510 55.97311 74 ASN D N 1
ATOM 5092 N N B ASN D 2 78 ? -11.70396 -6.93865 -6.88791 0.490 56.98210 74 ASN D N 1
ATOM 5093 C CA A ASN D 2 78 ? -10.41271 -6.63108 -6.74893 0.510 62.12031 74 ASN D CA 1
ATOM 5094 C CA B ASN D 2 78 ? -10.90634 -5.71314 -6.86124 0.490 61.10086 74 ASN D CA 1
ATOM 5095 C C A ASN D 2 78 ? -9.86005 -6.18183 -8.09742 0.510 63.37065 74 ASN D C 1
ATOM 5096 C C B ASN D 2 78 ? -10.09503 -5.54801 -8.13955 0.490 63.68825 74 ASN D C 1
ATOM 5097 O O A ASN D 2 78 ? -9.73632 -4.98024 -8.36389 0.510 64.47755 74 ASN D O 1
ATOM 5098 O O B ASN D 2 78 ? -9.90104 -4.42346 -8.62127 0.490 63.37480 74 ASN D O 1
ATOM 5107 N N A ALA D 2 79 ? -9.56671 -7.14475 -8.97786 0.510 62.89326 75 ALA D N 1
ATOM 5108 N N B ALA D 2 79 ? -9.61724 -6.66119 -8.70458 0.490 63.29290 75 ALA D N 1
ATOM 5109 C CA A ALA D 2 79 ? -8.86829 -6.84714 -10.22637 0.510 65.66965 75 ALA D CA 1
ATOM 5110 C CA B ALA D 2 79 ? -8.88710 -6.61736 -9.96480 0.490 65.23525 75 ALA D CA 1
ATOM 5111 C C A ALA D 2 79 ? -9.60537 -5.80377 -11.06012 0.510 66.75063 75 ALA D C 1
ATOM 5112 C C B ALA D 2 79 ? -9.70758 -5.98812 -11.08363 0.490 66.75472 75 ALA D C 1
ATOM 5113 O O A ALA D 2 79 ? -8.97679 -4.92165 -11.65751 0.510 66.25920 75 ALA D O 1
ATOM 5114 O O B ALA D 2 79 ? -9.12850 -5.48169 -12.05223 0.490 66.65748 75 ALA D O 1
ATOM 5117 N N A LYS D 2 80 ? -10.93349 -5.88659 -11.11731 0.510 65.77073 76 LYS D N 1
ATOM 5118 N N B LYS D 2 80 ? -11.03767 -6.01510 -10.97586 0.490 65.55255 76 LYS D N 1
ATOM 5119 C CA A LYS D 2 80 ? -11.74088 -4.93285 -11.86683 0.510 64.53325 76 LYS D CA 1
ATOM 5120 C CA B LYS D 2 80 ? -11.92271 -5.35006 -11.92280 0.490 64.42388 76 LYS D CA 1
ATOM 5121 C C A LYS D 2 80 ? -12.31891 -3.83120 -10.98652 0.510 64.50834 76 LYS D C 1
ATOM 5122 C C B LYS D 2 80 ? -12.56051 -4.08849 -11.35327 0.490 64.19239 76 LYS D C 1
ATOM 5123 O O A LYS D 2 80 ? -13.03557 -2.96113 -11.49812 0.510 63.17720 76 LYS D O 1
ATOM 5124 O O B LYS D 2 80 ? -13.35317 -3.44653 -12.05194 0.490 61.51270 76 LYS D O 1
ATOM 5135 N N A ASN D 2 81 ? -11.99028 -3.83443 -9.68896 0.510 62.95864 77 ASN D N 1
ATOM 5136 N N B ASN D 2 81 ? -12.24439 -3.72821 -10.10325 0.490 63.53314 77 ASN D N 1
ATOM 5137 C CA A ASN D 2 81 ? -12.65223 -3.04229 -8.65249 0.510 61.54795 77 ASN D CA 1
ATOM 5138 C CA B ASN D 2 81 ? -12.78959 -2.53287 -9.44984 0.490 62.51975 77 ASN D CA 1
ATOM 5139 C C A ASN D 2 81 ? -14.13939 -2.84517 -8.92045 0.510 59.88759 77 ASN D C 1
ATOM 5140 C C B ASN D 2 81 ? -14.31962 -2.58347 -9.38722 0.490 59.72349 77 ASN D C 1
ATOM 5141 O O A ASN D 2 81 ? -14.60853 -1.71657 -9.10814 0.510 60.42043 77 ASN D O 1
ATOM 5142 O O B ASN D 2 81 ? -15.01274 -1.63357 -9.76028 0.490 55.54954 77 ASN D O 1
ATOM 5151 N N A THR D 2 82 ? -14.88642 -3.93787 -8.95672 0.510 54.76802 78 THR D N 1
ATOM 5152 N N B THR D 2 82 ? -14.85135 -3.71079 -8.91164 0.490 55.03277 78 THR D N 1
ATOM 5153 C CA A THR D 2 82 ? -16.33282 -3.86141 -8.92176 0.510 51.74928 78 THR D CA 1
ATOM 5154 C CA B THR D 2 82 ? -16.28803 -3.94785 -8.94091 0.490 51.74424 78 THR D CA 1
ATOM 5155 C C A THR D 2 82 ? -16.83656 -4.80912 -7.84298 0.510 46.20694 78 THR D C 1
ATOM 5156 C C B THR D 2 82 ? -16.73139 -4.68928 -7.68386 0.490 46.04823 78 THR D C 1
ATOM 5157 O O A THR D 2 82 ? -16.18933 -5.80131 -7.50106 0.510 41.79393 78 THR D O 1
ATOM 5158 O O B THR D 2 82 ? -15.96737 -5.45412 -7.09309 0.490 42.21944 78 THR D O 1
ATOM 5165 N N . VAL D 2 83 ? -17.98428 -4.46179 -7.28654 1.000 40.59780 79 VAL D N 1
ATOM 5166 C CA . VAL D 2 83 ? -18.61581 -5.20774 -6.20749 1.000 40.41979 79 VAL D CA 1
ATOM 5167 C C . VAL D 2 83 ? -19.91218 -5.79122 -6.75394 1.000 36.99174 79 VAL D C 1
ATOM 5168 O O . VAL D 2 83 ? -20.55871 -5.18342 -7.61778 1.000 36.01748 79 VAL D O 1
ATOM 5172 N N . TYR D 2 84 ? -20.26270 -6.98827 -6.28863 1.000 31.47117 80 TYR D N 1
ATOM 5173 C CA . TYR D 2 84 ? -21.41929 -7.72807 -6.77583 1.000 30.24842 80 TYR D CA 1
ATOM 5174 C C . TYR D 2 84 ? -22.38877 -8.00515 -5.63780 1.000 33.84358 80 TYR D C 1
ATOM 5175 O O . TYR D 2 84 ? -21.98380 -8.17538 -4.48342 1.000 36.11503 80 TYR D O 1
ATOM 5184 N N . LEU D 2 85 ? -23.67509 -8.06624 -5.97054 1.000 24.86540 81 LEU D N 1
ATOM 5185 C CA . LEU D 2 85 ? -24.70924 -8.41590 -4.99890 1.000 27.85795 81 LEU D CA 1
ATOM 5186 C C . LEU D 2 85 ? -25.56746 -9.51192 -5.60948 1.000 27.93076 81 LEU D C 1
ATOM 5187 O O . LEU D 2 85 ? -26.35920 -9.24834 -6.51786 1.000 26.99347 81 LEU D O 1
ATOM 5192 N N . GLN D 2 86 ? -25.39814 -10.74338 -5.13647 1.000 26.92363 82 GLN D N 1
ATOM 5193 C CA . GLN D 2 86 ? -26.22542 -11.85395 -5.59752 1.000 27.17597 82 GLN D CA 1
ATOM 5194 C C . GLN D 2 86 ? -27.49607 -11.88642 -4.75210 1.000 33.79104 82 GLN D C 1
ATOM 5195 O O . GLN D 2 86 ? -27.43186 -12.06856 -3.53051 1.000 28.61436 82 GLN D O 1
ATOM 5201 N N . MET D 2 87 ? -28.64528 -11.68711 -5.38529 1.000 27.99229 83 MET D N 1
ATOM 5202 C CA . MET D 2 87 ? -29.91582 -11.60550 -4.66634 1.000 28.88389 83 MET D CA 1
ATOM 5203 C C . MET D 2 87 ? -30.75678 -12.81730 -5.04470 1.000 32.37602 83 MET D C 1
ATOM 5204 O O . MET D 2 87 ? -31.21836 -12.92531 -6.18627 1.000 30.33463 83 MET D O 1
ATOM 5209 N N . ASN D 2 88 ? -30.96801 -13.71785 -4.09624 1.000 28.01283 84 ASN D N 1
ATOM 5210 C CA . ASN D 2 88 ? -31.81532 -14.88786 -4.30630 1.000 28.08159 84 ASN D CA 1
ATOM 5211 C C . ASN D 2 88 ? -33.08102 -14.79292 -3.45435 1.000 31.05189 84 ASN D C 1
ATOM 5212 O O . ASN D 2 88 ? -33.18058 -13.97355 -2.52908 1.000 28.14565 84 ASN D O 1
ATOM 5217 N N . SER D 2 89 ? -34.03259 -15.68357 -3.75300 1.000 28.98443 85 SER D N 1
ATOM 5218 C CA . SER D 2 89 ? -35.35795 -15.71125 -3.11451 1.000 31.89817 85 SER D CA 1
ATOM 5219 C C . SER D 2 89 ? -35.91545 -14.30591 -2.94931 1.000 34.24791 85 SER D C 1
ATOM 5220 O O . SER D 2 89 ? -36.29687 -13.88302 -1.85836 1.000 29.62675 85 SER D O 1
ATOM 5223 N N . LEU D 2 90 ? -35.95882 -13.57485 -4.05977 1.000 35.85084 86 LEU D N 1
ATOM 5224 C CA . LEU D 2 90 ? -36.40966 -12.19304 -4.01481 1.000 31.65079 86 LEU D CA 1
ATOM 5225 C C . LEU D 2 90 ? -37.88565 -12.12560 -3.64621 1.000 37.73974 86 LEU D C 1
ATOM 5226 O O . LEU D 2 90 ? -38.67975 -12.98466 -4.03724 1.000 37.61963 86 LEU D O 1
ATOM 5231 N N . LYS D 2 91 ? -38.23703 -11.10385 -2.86919 1.000 36.21840 87 LYS D N 1
ATOM 5232 C CA . LYS D 2 91 ? -39.58620 -10.80381 -2.42628 1.000 42.13689 87 LYS D CA 1
ATOM 5233 C C . LYS D 2 91 ? -40.06847 -9.50555 -3.05731 1.000 45.39394 87 LYS D C 1
ATOM 5234 O O . LYS D 2 91 ? -39.26033 -8.63897 -3.40507 1.000 39.00074 87 LYS D O 1
ATOM 5240 N N . PRO D 2 92 ? -41.38332 -9.31941 -3.19800 1.000 49.09667 88 PRO D N 1
ATOM 5241 C CA . PRO D 2 92 ? -41.87482 -8.04484 -3.74945 1.000 47.55106 88 PRO D CA 1
ATOM 5242 C C . PRO D 2 92 ? -41.40546 -6.83483 -2.95913 1.000 44.12471 88 PRO D C 1
ATOM 5243 O O . PRO D 2 92 ? -41.09395 -5.79699 -3.55726 1.000 46.05945 88 PRO D O 1
ATOM 5247 N N . GLU D 2 93 ? -41.28614 -6.94650 -1.63833 1.000 40.61602 89 GLU D N 1
ATOM 5248 C CA . GLU D 2 93 ? -40.77198 -5.80907 -0.88183 1.000 43.27253 89 GLU D CA 1
ATOM 5249 C C . GLU D 2 93 ? -39.27807 -5.56047 -1.09446 1.000 42.73337 89 GLU D C 1
ATOM 5250 O O . GLU D 2 93 ? -38.75026 -4.63397 -0.47026 1.000 41.04699 89 GLU D O 1
ATOM 5256 N N . ASP D 2 94 ? -38.58286 -6.34964 -1.92503 1.000 35.94014 90 ASP D N 1
ATOM 5257 C CA . ASP D 2 94 ? -37.21667 -6.02944 -2.34084 1.000 32.40067 90 ASP D CA 1
ATOM 5258 C C . ASP D 2 94 ? -37.17924 -5.07178 -3.53218 1.000 40.77882 90 ASP D C 1
ATOM 5259 O O . ASP D 2 94 ? -36.08232 -4.65874 -3.94784 1.000 30.70143 90 ASP D O 1
ATOM 5264 N N . THR D 2 95 ? -38.34383 -4.72857 -4.09173 1.000 36.39117 91 THR D N 1
ATOM 5265 C CA . THR D 2 95 ? -38.41767 -3.78616 -5.20464 1.000 39.41159 91 THR D CA 1
ATOM 5266 C C . THR D 2 95 ? -37.95892 -2.40087 -4.75428 1.000 34.71878 91 THR D C 1
ATOM 5267 O O . THR D 2 95 ? -38.43879 -1.86370 -3.75047 1.000 37.82541 91 THR D O 1
ATOM 5271 N N . ALA D 2 96 ? -37.01535 -1.82829 -5.49285 1.000 34.26430 92 ALA D N 1
ATOM 5272 C CA . ALA D 2 96 ? -36.37310 -0.58220 -5.08718 1.000 34.16376 92 ALA D CA 1
ATOM 5273 C C . ALA D 2 96 ? -35.30174 -0.28727 -6.12280 1.000 31.55677 92 ALA D C 1
ATOM 5274 O O . ALA D 2 96 ? -34.93654 -1.15276 -6.92329 1.000 27.55274 92 ALA D O 1
ATOM 5276 N N . VAL D 2 97 ? -34.77781 0.92676 -6.08111 1.000 29.35692 93 VAL D N 1
ATOM 5277 C CA . VAL D 2 97 ? -33.54864 1.24358 -6.79735 1.000 33.19537 93 VAL D CA 1
ATOM 5278 C C . VAL D 2 97 ? -32.38411 0.93027 -5.86854 1.000 30.45199 93 VAL D C 1
ATOM 5279 O O . VAL D 2 97 ? -32.38979 1.32909 -4.69948 1.000 30.20636 93 VAL D O 1
ATOM 5283 N N . TYR D 2 98 ? -31.39226 0.21325 -6.37644 1.000 30.08709 94 TYR D N 1
ATOM 5284 C CA . TYR D 2 98 ? -30.22356 -0.16454 -5.59027 1.000 33.59237 94 TYR D CA 1
ATOM 5285 C C . TYR D 2 98 ? -29.02933 0.69044 -5.99553 1.000 35.17485 94 TYR D C 1
ATOM 5286 O O . TYR D 2 98 ? -28.79117 0.90365 -7.18863 1.000 30.93767 94 TYR D O 1
ATOM 5295 N N . TYR D 2 99 ? -28.28937 1.17046 -4.99354 1.000 27.39564 95 TYR D N 1
ATOM 5296 C CA . TYR D 2 99 ? -27.14253 2.06116 -5.14399 1.000 32.51473 95 TYR D CA 1
ATOM 5297 C C . TYR D 2 99 ? -25.96432 1.49496 -4.38176 1.000 32.91832 95 TYR D C 1
ATOM 5298 O O . TYR D 2 99 ? -26.14129 0.96012 -3.28131 1.000 30.32510 95 TYR D O 1
ATOM 5307 N N . CYS D 2 100 ? -24.76255 1.67199 -4.92394 1.000 30.73117 96 CYS D N 1
ATOM 5308 C CA . CYS D 2 100 ? -23.54607 1.39908 -4.17151 1.000 36.15942 96 CYS D CA 1
ATOM 5309 C C . CYS D 2 100 ? -22.82584 2.70046 -3.84012 1.000 34.60617 96 CYS D C 1
ATOM 5310 O O . CYS D 2 100 ? -23.00111 3.72849 -4.50193 1.000 37.71387 96 CYS D O 1
ATOM 5313 N N . GLU D 2 101 ? -21.98935 2.63210 -2.81166 1.000 32.06176 97 GLU D N 1
ATOM 5314 C CA . GLU D 2 101 ? -21.12086 3.73249 -2.41889 1.000 37.77363 97 GLU D CA 1
ATOM 5315 C C . GLU D 2 101 ? -19.73945 3.17449 -2.11564 1.000 42.04396 97 GLU D C 1
ATOM 5316 O O . GLU D 2 101 ? -19.60508 2.03058 -1.67348 1.000 38.72058 97 GLU D O 1
ATOM 5322 N N . VAL D 2 102 ? -18.71632 3.98701 -2.35652 1.000 38.43421 98 VAL D N 1
ATOM 5323 C CA . VAL D 2 102 ? -17.35482 3.67731 -1.93748 1.000 37.22903 98 VAL D CA 1
ATOM 5324 C C . VAL D 2 102 ? -17.14464 4.28370 -0.55623 1.000 39.62392 98 VAL D C 1
ATOM 5325 O O . VAL D 2 102 ? -17.44570 5.46375 -0.33839 1.000 43.10556 98 VAL D O 1
ATOM 5329 N N A SER D 2 103 ? -16.65561 3.46636 0.38251 0.557 40.24124 99 SER D N 1
ATOM 5330 N N B SER D 2 103 ? -16.64238 3.47212 0.38026 0.443 40.22142 99 SER D N 1
ATOM 5331 C CA A SER D 2 103 ? -16.39948 3.89467 1.75353 0.557 38.17172 99 SER D CA 1
ATOM 5332 C CA B SER D 2 103 ? -16.38540 3.90467 1.75090 0.443 38.18147 99 SER D CA 1
ATOM 5333 C C A SER D 2 103 ? -17.65503 4.45416 2.41406 0.557 39.05494 99 SER D C 1
ATOM 5334 C C B SER D 2 103 ? -17.64689 4.45265 2.41282 0.443 39.04778 99 SER D C 1
ATOM 5335 O O A SER D 2 103 ? -18.77814 4.13043 2.01275 0.557 36.35591 99 SER D O 1
ATOM 5336 O O B SER D 2 103 ? -18.76668 4.11779 2.01143 0.443 36.39475 99 SER D O 1
ATOM 5341 N N . VAL D 2 104 ? -17.47335 5.29079 3.43220 1.000 41.84160 100 VAL D N 1
ATOM 5342 C CA . VAL D 2 104 ? -18.57867 5.91151 4.15303 1.000 45.76869 100 VAL D CA 1
ATOM 5343 C C . VAL D 2 104 ? -18.35600 7.41701 4.15274 1.000 45.13357 100 VAL D C 1
ATOM 5344 O O . VAL D 2 104 ? -17.23254 7.88067 4.37692 1.000 47.18282 100 VAL D O 1
ATOM 5348 N N . GLY D 2 105 ? -19.41443 8.17216 3.86200 1.000 46.98232 101 GLY D N 1
ATOM 5349 C CA . GLY D 2 105 ? -19.33457 9.62124 3.85555 1.000 50.00943 101 GLY D CA 1
ATOM 5350 C C . GLY D 2 105 ? -18.49940 10.24911 2.75401 1.000 58.97738 101 GLY D C 1
ATOM 5351 O O . GLY D 2 105 ? -17.92062 11.31521 2.97484 1.000 55.89394 101 GLY D O 1
ATOM 5352 N N . THR D 2 106 ? -18.42115 9.63243 1.56602 1.000 55.69164 102 THR D N 1
ATOM 5353 C CA . THR D 2 106 ? -17.70948 10.26485 0.45456 1.000 56.55101 102 THR D CA 1
ATOM 5354 C C . THR D 2 106 ? -18.60954 11.07832 -0.46990 1.000 63.90308 102 THR D C 1
ATOM 5355 O O . THR D 2 106 ? -18.09435 11.89771 -1.23937 1.000 67.68348 102 THR D O 1
ATOM 5359 N N . GLY D 2 107 ? -19.92586 10.87187 -0.42922 1.000 62.49247 103 GLY D N 1
ATOM 5360 C CA . GLY D 2 107 ? -20.84434 11.63381 -1.25063 1.000 67.82047 103 GLY D CA 1
ATOM 5361 C C . GLY D 2 107 ? -20.90976 11.23647 -2.71330 1.000 76.83582 103 GLY D C 1
ATOM 5362 O O . GLY D 2 107 ? -21.75673 11.77283 -3.44485 1.000 81.75070 103 GLY D O 1
ATOM 5363 N N . TYR D 2 108 ? -20.05364 10.32172 -3.17117 1.000 73.33243 104 TYR D N 1
ATOM 5364 C CA . TYR D 2 108 ? -20.08275 9.88809 -4.56342 1.000 71.05442 104 TYR D CA 1
ATOM 5365 C C . TYR D 2 108 ? -21.28053 8.97350 -4.80130 1.000 69.68700 104 TYR D C 1
ATOM 5366 O O . TYR D 2 108 ? -21.40982 7.92269 -4.16628 1.000 65.79197 104 TYR D O 1
ATOM 5375 N N . ARG D 2 109 ? -22.15727 9.38338 -5.71165 1.000 74.02518 105 ARG D N 1
ATOM 5376 C CA . ARG D 2 109 ? -23.39600 8.68506 -6.00964 1.000 70.09158 105 ARG D CA 1
ATOM 5377 C C . ARG D 2 109 ? -23.30865 8.01006 -7.37018 1.000 59.51628 105 ARG D C 1
ATOM 5378 O O . ARG D 2 109 ? -22.61056 8.47874 -8.27391 1.000 65.89675 105 ARG D O 1
ATOM 5386 N N . GLY D 2 110 ? -24.02438 6.89535 -7.50558 1.000 58.33076 106 GLY D N 1
ATOM 5387 C CA . GLY D 2 110 ? -24.35882 6.33671 -8.79382 1.000 45.92842 106 GLY D CA 1
ATOM 5388 C C . GLY D 2 110 ? -25.83795 6.57294 -9.05770 1.000 46.13953 106 GLY D C 1
ATOM 5389 O O . GLY D 2 110 ? -26.59996 6.95700 -8.17142 1.000 47.16966 106 GLY D O 1
ATOM 5390 N N . GLN D 2 111 ? -26.23782 6.34367 -10.31031 1.000 46.50814 107 GLN D N 1
ATOM 5391 C CA . GLN D 2 111 ? -27.64025 6.53315 -10.66412 1.000 46.25829 107 GLN D CA 1
ATOM 5392 C C . GLN D 2 111 ? -28.54117 5.46422 -10.05876 1.000 51.71791 107 GLN D C 1
ATOM 5393 O O . GLN D 2 111 ? -29.75868 5.67381 -9.97489 1.000 49.35813 107 GLN D O 1
ATOM 5399 N N . GLY D 2 112 ? -27.97273 4.33747 -9.62507 1.000 39.30441 108 GLY D N 1
ATOM 5400 C CA . GLY D 2 112 ? -28.75721 3.20898 -9.17190 1.000 40.51508 108 GLY D CA 1
ATOM 5401 C C . GLY D 2 112 ? -29.17902 2.30126 -10.32044 1.000 42.27713 108 GLY D C 1
ATOM 5402 O O . GLY D 2 112 ? -28.99174 2.59898 -11.50251 1.000 36.80228 108 GLY D O 1
ATOM 5403 N N . THR D 2 113 ? -29.74868 1.15565 -9.95079 1.000 33.31590 109 THR D N 1
ATOM 5404 C CA . THR D 2 113 ? -30.30457 0.20772 -10.90465 1.000 34.41130 109 THR D CA 1
ATOM 5405 C C . THR D 2 113 ? -31.62912 -0.29411 -10.33751 1.000 36.09908 109 THR D C 1
ATOM 5406 O O . THR D 2 113 ? -31.72308 -0.56191 -9.13845 1.000 34.09738 109 THR D O 1
ATOM 5410 N N . GLN D 2 114 ? -32.66434 -0.37054 -11.18039 1.000 35.25650 110 GLN D N 1
ATOM 5411 C CA . GLN D 2 114 ? -34.00923 -0.72115 -10.72093 1.000 32.43115 110 GLN D CA 1
ATOM 5412 C C . GLN D 2 114 ? -34.19160 -2.23185 -10.63715 1.000 33.15819 110 GLN D C 1
ATOM 5413 O O . GLN D 2 114 ? -33.95067 -2.95002 -11.60629 1.000 38.85652 110 GLN D O 1
ATOM 5419 N N . VAL D 2 115 ? -34.63168 -2.70869 -9.47645 1.000 35.54286 111 VAL D N 1
ATOM 5420 C CA . VAL D 2 115 ? -34.97785 -4.10949 -9.25666 1.000 30.41410 111 VAL D CA 1
ATOM 5421 C C . VAL D 2 115 ? -36.49906 -4.19334 -9.15943 1.000 34.17309 111 VAL D C 1
ATOM 5422 O O . VAL D 2 115 ? -37.10613 -3.51664 -8.32410 1.000 35.78961 111 VAL D O 1
ATOM 5426 N N . THR D 2 116 ? -37.11370 -5.02588 -10.00577 1.000 42.19365 112 THR D N 1
ATOM 5427 C CA . THR D 2 116 ? -38.56943 -5.20440 -10.06541 1.000 46.18177 112 THR D CA 1
ATOM 5428 C C . THR D 2 116 ? -38.89850 -6.66806 -9.76219 1.000 41.86182 112 THR D C 1
ATOM 5429 O O . THR D 2 116 ? -38.55334 -7.55835 -10.55003 1.000 40.90615 112 THR D O 1
ATOM 5433 N N . VAL D 2 117 ? -39.57079 -6.92057 -8.63796 1.000 33.91343 113 VAL D N 1
ATOM 5434 C CA . VAL D 2 117 ? -39.99514 -8.26617 -8.23949 1.000 41.60795 113 VAL D CA 1
ATOM 5435 C C . VAL D 2 117 ? -41.51845 -8.33511 -8.33124 1.000 43.89702 113 VAL D C 1
ATOM 5436 O O . VAL D 2 117 ? -42.21896 -7.77953 -7.47368 1.000 40.22792 113 VAL D O 1
ATOM 5440 N N . SER D 2 118 ? -42.04304 -9.04926 -9.33098 1.000 46.04596 114 SER D N 1
ATOM 5441 C CA . SER D 2 118 ? -43.49445 -9.18284 -9.44176 1.000 43.72532 114 SER D CA 1
ATOM 5442 C C . SER D 2 118 ? -44.05232 -10.04911 -8.31155 1.000 54.22636 114 SER D C 1
ATOM 5443 O O . SER D 2 118 ? -43.33637 -10.80302 -7.64420 1.000 57.49322 114 SER D O 1
ATOM 5446 N N . ALA D 2 119 ? -45.36262 -9.93485 -8.10762 1.000 54.91638 115 ALA D N 1
ATOM 5447 C CA . ALA D 2 119 ? -46.00011 -10.57092 -6.96173 1.000 55.45503 115 ALA D CA 1
ATOM 5448 C C . ALA D 2 119 ? -46.12563 -12.08449 -7.11298 1.000 54.13477 115 ALA D C 1
ATOM 5449 O O . ALA D 2 119 ? -46.32306 -12.77580 -6.10897 1.000 56.73695 115 ALA D O 1
ATOM 5451 N N . GLY D 2 120 ? -46.00760 -12.62120 -8.32202 1.000 53.40478 116 GLY D N 1
ATOM 5452 C CA . GLY D 2 120 ? -46.28803 -14.03146 -8.58189 1.000 61.44979 116 GLY D CA 1
ATOM 5453 C C . GLY D 2 120 ? -45.03768 -14.86255 -8.79515 1.000 57.75813 116 GLY D C 1
ATOM 5454 O O . GLY D 2 120 ? -44.07597 -14.40710 -9.42607 1.000 57.10868 116 GLY D O 1
ATOM 5455 N N . ARG D 2 121 ? -45.06112 -16.09381 -8.27446 1.000 51.14565 117 ARG D N 1
ATOM 5456 C CA . ARG D 2 121 ? -44.00067 -17.05606 -8.53866 1.000 53.03021 117 ARG D CA 1
ATOM 5457 C C . ARG D 2 121 ? -44.08167 -17.55520 -9.97979 1.000 55.75960 117 ARG D C 1
ATOM 5458 O O . ARG D 2 121 ? -45.15867 -17.63198 -10.57492 1.000 57.99840 117 ARG D O 1
ATOM 5466 N N . ALA D 2 122 ? -42.92109 -17.91669 -10.53599 1.000 51.96750 118 ALA D N 1
ATOM 5467 C CA . ALA D 2 122 ? -42.83348 -18.21455 -11.96335 1.000 60.12385 118 ALA D CA 1
ATOM 5468 C C . ALA D 2 122 ? -43.64284 -19.44231 -12.37190 1.000 68.66236 118 ALA D C 1
ATOM 5469 O O . ALA D 2 122 ? -43.97622 -19.58009 -13.55462 1.000 71.69121 118 ALA D O 1
ATOM 5471 N N . GLY D 2 123 ? -43.96994 -20.33142 -11.43408 1.000 73.91190 119 GLY D N 1
ATOM 5472 C CA . GLY D 2 123 ? -44.78420 -21.49263 -11.75101 1.000 76.23144 119 GLY D CA 1
ATOM 5473 C C . GLY D 2 123 ? -46.27617 -21.21114 -11.70845 1.000 85.09271 119 GLY D C 1
ATOM 5474 O O . GLY D 2 123 ? -47.07992 -22.13032 -11.51211 1.000 88.03223 119 GLY D O 1
ATOM 5475 N N . GLU D 2 124 ? -46.65101 -19.94476 -11.90426 1.000 83.27259 120 GLU D N 1
ATOM 5476 C CA . GLU D 2 124 ? -48.04048 -19.48311 -11.82450 1.000 82.86957 120 GLU D CA 1
ATOM 5477 C C . GLU D 2 124 ? -48.69736 -19.88322 -10.50468 1.000 77.12471 120 GLU D C 1
ATOM 5478 O O . GLU D 2 124 ? -48.88612 -19.05166 -9.61459 1.000 76.07261 120 GLU D O 1
#

Sequence (668 aa):
ASVIKPEMKIKLRMEGAVNGHKFVIEGEGIGKPYEGTQTLDLTVEEGAPLPFSYDILTPAFNRAFTKYPEDIPDYFKQAFPEGYSWERSMTYEDQGICIATSDITMEGDCFFYEIRFDGTNFPPNGPVMQKKTLKWEPSTEKMYVEDGVLKGDVEMALLLEGGGHYRCDFKTTYKKAKKDVVRLPDAHEVDHRRIEILSHDKDYNKVRLYEHAEARYSSQVQLVESSGGGLVQQAGGSLRRLSCAASGFPVGRASMWWYRQAPPGKEREWVAAISSYGWVTAYADSVKGRFTISRDNAKNTVYLQMNSLKPEDTAVYYYCEVSSVGTGYRGQGTQVTTVSAGASVIKPEMKIKLRMMEGAVNGHKFVIEGEGIGKPYEGTQTLDLTVEEGAPLPFSYDILTPAFNRAFTKYPEDIPDYFKQAFPEGYSWERSMTYEDQGICIATSDITMEGDCFFYEIRFDGTNFPPNGPVMQKKTTLKWEPSTEKMYVEDGVLKGDVEMALLLEGGGHYRCDFKTTYKAKKDVRLPDAHEVDHRIEILSHDKDYNKVRLYEHAEARYSGGVQLVESGGGLVQAGGSLRLSCAASGGFFPPVVGGRRASMMWWYRQAPGKERREWVAAISSYGWVTAYADSVKGRFTISRDDNNAAKKNNTTVYLQMNSLKPEDTAVYYCEVSSVGTGYRGQGTQVTVSAGRAGE

Foldseek 3Di:
DALADQKFKEWEKEWEDAQRQTWIKIKIWMAGLQQLKIKIKMATPPRPLPQWAPQVCQVQVANSSANEPPPWDRVQSQLPQAFKKKWKWKAWPQRKIKIKIWTWHDDRRYIYIYMYIYIHPDDCPDCTSNVFFDHKDKWKWKWAADPNWIKIWIKIWTQGVVGDIIIIIMIMTMGRPDRDDHGHIWMKIKDKDFPDADDSRSITMIMMGIYIDHD/DQWAKAKDWADEEAAQAKIKIKIFIPDDDQLPWKKWKWWDADPDDIGTAKIAHSQRPDIDGDPVQPPAWDKGQDNHGRMIMIIGGRDDQVPFTFMWMDTHPPPPHIHPGHTHGYHYD/DVLADQKFKEWEKEWEAAQRQTWIKIKIWMAGLQQLKIKIKMATPDRPLPLWAPQVCFVQVANSSANEDPQFFRQGVQLPQAFKKKWKWKAWPQRKIKIKIWTWHDDRRYIYIYMYMYIHPDPCPDCTSVVFFDHKDKWKWKWADDPQWIKIWIWIWTAGVVGDTIIIIMIMTMHRPDRDDHGHIWMKIKDKDFPDADDSRSITMIMMGMYIDHPDD/DAKEKDWADEEEQQAKIKMKIADDDDALLQWKKWKWWADPPDDIGTAKIAHSNRPDMDGDPVQPPFWDKGADSVRRMIMIIGGSDAQVVFTFMWMDTHPPPPHTHPGHTHGYDHHDPVD

B-factor: mean 39.4, std 12.41, range [20.22, 100.34]

Nearest PDB structures (foldseek):
  4tzg-assembly2_B  TM=1.002E+00  e=3.623E-45  synthetic construct
  4dxi-assembly1_D  TM=1.001E+00  e=1.421E-43  synthetic construct
  8ths-assembly1_C  TM=1.001E+00  e=6.232E-43  synthetic construct
  4jc2-assembly1_A  TM=1.002E+00  e=6.216E-42  Alcyonium
  7rrk-assembly2_H  TM=1.000E+00  e=9.120E-42  Echinophyllia sp. SC22

Radius of gyration: 32.17 Å; Cα contacts (8 Å, |Δi|>4): 1931; chains: 4; bounding box: 81×45×97 Å

Secondary structure (DSSP, 8-state):
--SS-SSEEEEEEEEEEETTEEEEEEEEEEEETTTTEEEEEEEEEESPSPSS-GGGGGGG--TTSSB--TTS--HHHHTTTT-EEEEEEEEETTS-EEEEEEEEEEETTEEEEEEEEEEE---TTSTTTTT-EEEEPPEEEEEEEETTEEEEEEEEEEEETTS-EEEEEEEEEEEESS--PPPPSEEEEEEEEEEEE-TTSSEEEEEEEEEEE--/---EEEEE--EEEETT--EEEEEEEESS-TT-S-EEEEEE-TTS--EEEEEE-TTSS-EEE-TTTTTTEEEEE-SSSSEEEEEE-S--GGG-EEEEEEESSS---B---EEEEEE--/-TTS-SSEEEEEEEEEEETTEEEEEEEEEEEETTTTEEEEEEEEEESPSP-S-GGGGGGG--TTSSB--TTS--HHHHTTTT-EEEEEEEEETTS-EEEEEEEEEEETTEEEEEEEEEEE---TTSTTTTT-EEEEPPEEEEEEEETTEEE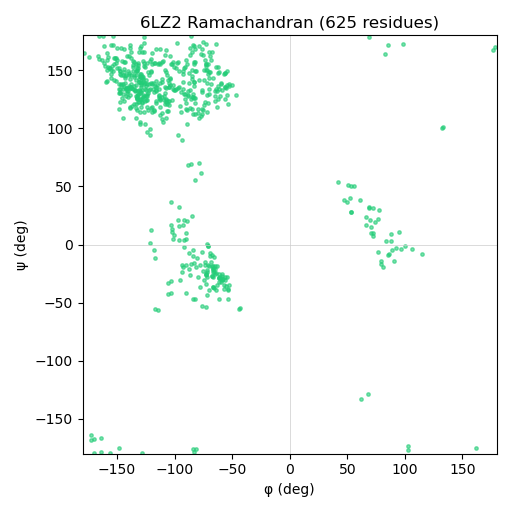EEEEEEEEETTS-EEEEEEEEEEEESS--PPPPSEEEEEEEEEEEE-TTSSEEEEEEEEEEE-S--/-EEEEE---EEEET--EEEEEEEESS-SSSS-EEEEEE-TTS--EEEEEE-TTSS-EEE-TTTTTTEEEEEETTTTEEEEEE-S--GGG-EEEEEEESSS-------EEEEEEEEETT-